Protein AF-A0A0A1VPE4-F1 (afdb_monomer)

Organism: NCBI:txid449439

Radius of gyration: 28.85 Å; Cα contacts (8 Å, |Δi|>4): 678; chains: 1; bounding box: 71×48×83 Å

Structure (mmCIF, N/CA/C/O backbone):
data_AF-A0A0A1VPE4-F1
#
_entry.id   AF-A0A0A1VPE4-F1
#
loop_
_atom_site.group_PDB
_atom_site.id
_atom_site.type_symbol
_atom_site.label_atom_id
_atom_site.label_alt_id
_atom_site.label_comp_id
_atom_site.label_asym_id
_atom_site.label_entity_id
_atom_site.label_seq_id
_atom_site.pdbx_PDB_ins_code
_atom_site.Cartn_x
_atom_site.Cartn_y
_atom_site.Cartn_z
_atom_site.occupancy
_atom_site.B_iso_or_equiv
_atom_site.auth_seq_id
_atom_site.auth_comp_id
_atom_site.auth_asym_id
_atom_site.auth_atom_id
_atom_site.pdbx_PDB_model_num
ATOM 1 N N . MET A 1 1 ? 25.469 -6.579 -27.764 1.00 61.56 1 MET A N 1
ATOM 2 C CA . MET A 1 1 ? 25.618 -5.342 -28.560 1.00 61.56 1 MET A CA 1
ATOM 3 C C . MET A 1 1 ? 26.540 -4.360 -27.842 1.00 61.56 1 MET A C 1
ATOM 5 O O . MET A 1 1 ? 27.060 -4.727 -26.788 1.00 61.56 1 MET A O 1
ATOM 9 N N . GLU A 1 2 ? 26.851 -3.247 -28.510 1.00 70.50 2 GLU A N 1
ATOM 10 C CA . GLU A 1 2 ? 27.886 -2.202 -28.335 1.00 70.50 2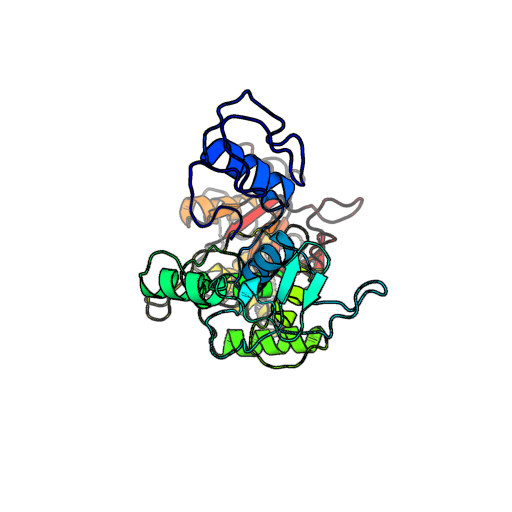 GLU A CA 1
ATOM 11 C C . GLU A 1 2 ? 29.329 -2.635 -28.192 1.00 70.50 2 GLU A C 1
ATOM 13 O O . GLU A 1 2 ? 30.181 -2.260 -28.992 1.00 70.50 2 GLU A O 1
ATOM 18 N N . SER A 1 3 ? 29.629 -3.527 -27.265 1.00 76.38 3 SER A N 1
ATOM 19 C CA . SER A 1 3 ? 31.001 -4.003 -27.077 1.00 76.38 3 SER A CA 1
ATOM 20 C C . SER A 1 3 ? 31.196 -5.457 -27.499 1.00 76.38 3 SER A C 1
ATOM 22 O O . SER A 1 3 ? 32.308 -5.967 -27.421 1.00 76.38 3 SER A O 1
ATOM 24 N N . SER A 1 4 ? 30.153 -6.151 -27.975 1.00 78.69 4 SER A N 1
ATOM 25 C CA . SER A 1 4 ? 30.208 -7.594 -28.295 1.00 78.69 4 SER A CA 1
ATOM 26 C C . SER A 1 4 ? 30.796 -8.429 -27.143 1.00 78.69 4 SER A C 1
ATOM 28 O O . SER A 1 4 ? 31.657 -9.276 -27.364 1.00 78.69 4 SER A O 1
ATOM 30 N N . PHE A 1 5 ? 30.370 -8.136 -25.906 1.00 79.69 5 PHE A N 1
ATOM 31 C CA . PHE A 1 5 ? 30.891 -8.729 -24.663 1.00 79.69 5 PHE A CA 1
ATOM 32 C C . PHE A 1 5 ? 32.383 -8.464 -24.389 1.00 79.69 5 PHE A C 1
ATOM 34 O O . PHE A 1 5 ? 33.008 -9.155 -23.584 1.00 79.69 5 PHE A O 1
ATOM 41 N N . LYS A 1 6 ? 32.982 -7.451 -25.026 1.00 87.94 6 LYS A N 1
ATOM 42 C CA . LYS A 1 6 ? 34.358 -7.034 -24.742 1.00 87.94 6 LYS A CA 1
ATOM 43 C C . LYS A 1 6 ? 34.374 -6.084 -23.551 1.00 87.94 6 LYS A C 1
ATOM 45 O O . LYS A 1 6 ? 34.148 -4.887 -23.694 1.00 87.94 6 LYS A O 1
ATOM 50 N N . PHE A 1 7 ? 34.767 -6.609 -22.396 1.00 92.38 7 PHE A N 1
ATOM 51 C CA . PHE A 1 7 ? 34.964 -5.839 -21.161 1.00 92.38 7 PHE A CA 1
ATOM 52 C C . PHE A 1 7 ? 36.178 -4.888 -21.202 1.00 92.38 7 PHE A C 1
ATOM 54 O O . PHE A 1 7 ? 36.524 -4.268 -20.208 1.00 92.38 7 PHE A O 1
ATOM 61 N N . THR A 1 8 ? 36.835 -4.751 -22.354 1.00 94.56 8 THR A N 1
ATOM 62 C CA . THR A 1 8 ? 37.915 -3.784 -22.606 1.00 94.56 8 THR A CA 1
ATOM 63 C C . THR A 1 8 ? 37.438 -2.543 -23.368 1.00 94.56 8 THR A C 1
ATOM 65 O O . THR A 1 8 ? 38.254 -1.727 -23.804 1.00 94.56 8 THR A O 1
ATOM 68 N N . ARG A 1 9 ? 36.120 -2.404 -23.565 1.00 95.62 9 ARG A N 1
ATOM 69 C CA . ARG A 1 9 ? 35.482 -1.333 -24.340 1.00 95.62 9 ARG A CA 1
ATOM 70 C C . ARG A 1 9 ? 34.344 -0.676 -23.562 1.00 95.62 9 ARG A C 1
ATOM 72 O O . ARG A 1 9 ? 33.727 -1.316 -22.711 1.00 95.62 9 ARG A O 1
ATOM 79 N N . HIS A 1 10 ? 34.076 0.588 -23.871 1.00 94.88 10 HIS A N 1
ATOM 80 C CA . HIS A 1 10 ? 32.972 1.362 -23.323 1.00 94.88 10 HIS A CA 1
ATOM 81 C C . HIS A 1 10 ? 31.632 0.711 -23.664 1.00 94.88 10 HIS A C 1
ATOM 83 O O . HIS A 1 10 ? 31.399 0.317 -24.808 1.00 94.88 10 HIS A O 1
ATOM 89 N N . LEU A 1 11 ? 30.743 0.622 -22.670 1.00 93.19 11 LEU A N 1
ATOM 90 C CA . LEU A 1 11 ? 29.383 0.117 -22.873 1.00 93.19 11 LEU A CA 1
ATOM 91 C C . LEU A 1 11 ? 28.562 1.031 -23.795 1.00 93.19 11 LEU A C 1
ATOM 93 O O . LEU A 1 11 ? 27.758 0.517 -24.558 1.00 93.19 11 LEU A O 1
ATOM 97 N N . HIS A 1 12 ? 28.844 2.339 -23.762 1.00 90.94 12 HIS A N 1
ATOM 98 C CA . HIS A 1 12 ? 28.228 3.373 -24.599 1.00 90.94 12 HIS A CA 1
ATOM 99 C C . HIS A 1 12 ? 28.159 3.006 -26.083 1.00 90.94 12 HIS A C 1
ATOM 101 O O . HIS A 1 12 ? 27.095 3.068 -26.675 1.00 90.94 12 HIS A O 1
ATOM 107 N N . ASN A 1 13 ? 29.308 2.684 -26.684 1.00 89.69 13 ASN A N 1
ATOM 108 C CA . ASN A 1 13 ? 29.451 2.610 -28.144 1.00 89.69 13 ASN A CA 1
ATOM 109 C C . ASN A 1 13 ? 30.618 1.723 -28.613 1.00 89.69 13 ASN A C 1
ATOM 111 O O . ASN A 1 13 ? 30.996 1.729 -29.784 1.00 89.69 13 ASN A O 1
ATOM 115 N N . GLY A 1 14 ? 31.254 0.988 -27.694 1.00 92.25 14 GLY A N 1
ATOM 116 C CA . GLY A 1 14 ? 32.338 0.068 -28.028 1.00 92.25 14 GLY A CA 1
ATOM 117 C C . GLY A 1 14 ? 33.729 0.691 -28.213 1.00 92.25 14 GLY A C 1
ATOM 118 O O . GLY A 1 14 ? 34.665 -0.045 -28.560 1.00 92.25 14 GLY A O 1
ATOM 119 N N . ASP A 1 15 ? 33.926 1.987 -27.952 1.00 95.31 15 ASP A N 1
ATOM 120 C CA . ASP A 1 15 ? 35.262 2.601 -27.966 1.00 95.31 15 ASP A CA 1
ATOM 121 C C . ASP A 1 15 ? 36.201 1.970 -26.912 1.00 95.31 15 ASP A C 1
ATOM 123 O O . ASP A 1 15 ? 35.732 1.442 -25.903 1.00 95.31 15 ASP A O 1
ATOM 127 N N . PRO A 1 16 ? 37.535 1.960 -27.103 1.00 96.62 16 PRO A N 1
ATOM 128 C CA . PRO A 1 16 ? 38.468 1.407 -26.117 1.00 96.62 16 PRO A CA 1
ATOM 129 C C . PRO A 1 16 ? 38.457 2.176 -24.788 1.00 96.62 16 PRO A C 1
ATOM 131 O O . PRO A 1 16 ? 38.516 3.399 -24.795 1.00 96.62 16 PRO A O 1
ATOM 134 N N . LEU A 1 17 ? 38.528 1.465 -23.654 1.00 97.12 17 LEU A N 1
ATOM 135 C CA . LEU A 1 17 ? 38.568 2.080 -22.311 1.00 97.12 17 LEU A CA 1
ATOM 136 C C . LEU A 1 17 ? 39.839 2.914 -22.024 1.00 97.12 17 LEU A C 1
ATOM 138 O O . LEU A 1 17 ? 39.961 3.525 -20.965 1.00 97.12 17 LEU A O 1
ATOM 142 N N . THR A 1 18 ? 40.816 2.919 -22.935 1.00 97.12 18 THR A N 1
ATOM 143 C CA . THR A 1 18 ? 42.096 3.639 -22.807 1.00 97.12 18 THR A CA 1
ATOM 144 C C . THR A 1 18 ? 41.983 5.146 -23.029 1.00 97.12 18 THR A C 1
ATOM 146 O O . THR A 1 18 ? 42.951 5.868 -22.810 1.00 97.12 18 THR A O 1
ATOM 149 N N . SER A 1 19 ? 40.832 5.628 -23.486 1.00 96.81 19 SER A N 1
ATOM 150 C CA . SER A 1 19 ? 40.536 7.043 -23.713 1.00 96.81 19 SER A CA 1
ATOM 151 C C . SER A 1 19 ? 39.065 7.306 -23.406 1.00 96.81 19 SER A C 1
ATOM 153 O O . SER A 1 19 ? 38.351 6.393 -23.023 1.00 96.81 19 SER A O 1
ATOM 155 N N . ARG A 1 20 ? 38.596 8.548 -23.544 1.00 97.56 20 ARG A N 1
ATOM 156 C CA . ARG A 1 20 ? 37.149 8.813 -23.577 1.00 97.56 20 ARG A CA 1
ATOM 157 C C . ARG A 1 20 ? 36.574 8.392 -24.929 1.00 97.56 20 ARG A C 1
ATOM 159 O O . ARG A 1 20 ? 37.326 8.268 -25.900 1.00 97.56 20 ARG A O 1
ATOM 166 N N . THR A 1 21 ? 35.260 8.215 -24.986 1.00 96.38 21 THR A N 1
ATOM 167 C CA . THR A 1 21 ? 34.544 7.955 -26.236 1.00 96.38 21 THR A CA 1
ATOM 168 C C . THR A 1 21 ? 34.766 9.091 -27.237 1.00 96.38 21 THR A C 1
ATOM 170 O O . THR A 1 21 ? 34.750 10.275 -26.888 1.00 96.38 21 THR A O 1
ATOM 173 N N . VAL A 1 22 ? 34.988 8.728 -28.494 1.00 95.44 22 VAL A N 1
ATOM 174 C CA . VAL A 1 22 ? 35.054 9.639 -29.645 1.00 95.44 22 VAL A CA 1
ATOM 175 C C . VAL A 1 22 ? 33.781 9.504 -30.472 1.00 95.44 22 VAL A C 1
ATOM 177 O O . VAL A 1 22 ? 33.261 10.505 -30.964 1.00 95.44 22 VAL A O 1
ATOM 180 N N . ASN A 1 23 ? 33.257 8.282 -30.582 1.00 89.62 23 ASN A N 1
ATOM 181 C CA . ASN A 1 23 ? 31.957 8.024 -31.186 1.00 89.62 23 ASN A CA 1
ATOM 182 C C . ASN A 1 23 ? 30.827 8.519 -30.275 1.00 89.62 23 ASN A C 1
ATOM 184 O O . ASN A 1 23 ? 31.032 8.776 -29.087 1.00 89.62 23 ASN A O 1
ATOM 188 N N . ALA A 1 24 ? 29.623 8.671 -30.827 1.00 85.25 24 ALA A N 1
ATOM 189 C CA . ALA A 1 24 ? 28.472 9.116 -30.052 1.00 85.25 24 ALA A CA 1
ATOM 190 C C . ALA A 1 24 ? 28.096 8.086 -28.966 1.00 85.25 24 ALA A C 1
ATOM 192 O O . ALA A 1 24 ? 28.123 6.895 -29.261 1.00 85.25 24 ALA A O 1
ATOM 193 N N . PRO A 1 25 ? 27.772 8.508 -27.728 1.00 90.69 25 PRO A N 1
ATOM 194 C CA . PRO A 1 25 ? 27.949 9.857 -27.177 1.00 90.69 25 PRO A CA 1
ATOM 195 C C . PRO A 1 25 ? 29.439 10.182 -26.925 1.00 90.69 25 PRO A C 1
ATOM 197 O O . PRO A 1 25 ? 30.105 9.418 -26.223 1.00 90.69 25 PRO A O 1
ATOM 200 N N . PRO A 1 26 ? 29.984 11.308 -27.438 1.00 93.75 26 PRO A N 1
ATOM 201 C CA . PRO A 1 26 ? 31.408 11.613 -27.308 1.00 93.75 26 PRO A CA 1
ATOM 202 C C . PRO A 1 26 ? 31.760 12.155 -25.914 1.00 93.75 26 PRO A C 1
ATOM 204 O O . PRO A 1 26 ? 30.936 12.768 -25.232 1.00 93.75 26 PRO A O 1
ATOM 207 N N . GLY A 1 27 ? 33.018 11.990 -25.508 1.00 95.81 27 GLY A N 1
ATOM 208 C CA . GLY A 1 27 ? 33.570 12.558 -24.276 1.00 95.81 27 GLY A CA 1
ATOM 209 C C . GLY A 1 27 ? 33.159 11.835 -22.990 1.00 95.81 27 GLY A C 1
ATOM 210 O O . GLY A 1 27 ? 33.262 12.425 -21.914 1.00 95.81 27 GLY A O 1
ATOM 211 N N . ARG A 1 28 ? 32.701 10.583 -23.078 1.00 95.56 28 ARG A N 1
ATOM 212 C CA . ARG A 1 28 ? 32.285 9.751 -21.941 1.00 95.56 28 ARG A CA 1
ATOM 213 C C . ARG A 1 28 ? 33.382 8.769 -21.502 1.00 95.56 28 ARG A C 1
ATOM 215 O O . ARG A 1 28 ? 34.181 8.355 -22.342 1.00 95.56 28 ARG A O 1
ATOM 222 N N . PRO A 1 29 ? 33.429 8.355 -20.220 1.00 96.44 29 PRO A N 1
ATOM 223 C CA . PRO A 1 29 ? 32.699 8.894 -19.065 1.00 96.44 29 PRO A CA 1
ATOM 224 C C . PRO A 1 29 ? 32.988 10.371 -18.811 1.00 96.44 29 PRO A C 1
ATOM 226 O O . PRO A 1 29 ? 34.006 10.853 -19.293 1.00 96.44 29 PRO A O 1
ATOM 229 N N . GLN A 1 30 ? 32.127 11.108 -18.099 1.00 89.62 30 GLN A N 1
ATOM 230 C CA . GLN A 1 30 ? 32.401 12.522 -17.761 1.00 89.62 30 GLN A CA 1
ATOM 231 C C . GLN A 1 30 ? 33.371 12.661 -16.577 1.00 89.62 30 GLN A C 1
ATOM 233 O O . GLN A 1 30 ? 34.299 13.472 -16.626 1.00 89.62 30 GLN A O 1
ATOM 238 N N . GLY A 1 31 ? 33.204 11.839 -15.540 1.00 85.88 31 GLY A N 1
ATOM 239 C CA . GLY A 1 31 ? 34.095 11.790 -14.376 1.00 85.88 31 GLY A CA 1
ATOM 240 C C . GLY A 1 31 ? 35.337 10.915 -14.586 1.00 85.88 31 GLY A C 1
ATOM 241 O O . GLY A 1 31 ? 35.357 10.048 -15.456 1.00 85.88 31 GLY A O 1
ATOM 242 N N . GLY A 1 32 ? 36.375 11.126 -13.769 1.00 90.25 32 GLY A N 1
ATOM 243 C CA . GLY A 1 32 ? 37.597 10.304 -13.763 1.00 90.25 32 GLY A CA 1
ATOM 244 C C . GLY A 1 32 ? 38.606 10.630 -14.874 1.00 90.25 32 GLY A C 1
ATOM 245 O O . GLY A 1 32 ? 38.448 11.613 -15.603 1.00 90.25 32 GLY A O 1
ATOM 246 N N . GLN A 1 33 ? 39.664 9.818 -14.982 1.00 92.94 33 GLN A N 1
ATOM 247 C CA . GLN A 1 33 ? 40.693 9.891 -16.031 1.00 92.94 33 GLN A CA 1
ATOM 248 C C . GLN A 1 33 ? 40.966 8.492 -16.608 1.00 92.94 33 GLN A C 1
ATOM 250 O O . GLN A 1 33 ? 40.947 7.529 -15.843 1.00 92.94 33 GLN A O 1
ATOM 255 N N . PRO A 1 34 ? 41.229 8.366 -17.922 1.00 92.81 34 PRO A N 1
ATOM 256 C CA . PRO A 1 34 ? 41.557 7.082 -18.529 1.00 92.81 34 PRO A CA 1
ATOM 257 C C . PRO A 1 34 ? 42.938 6.557 -18.074 1.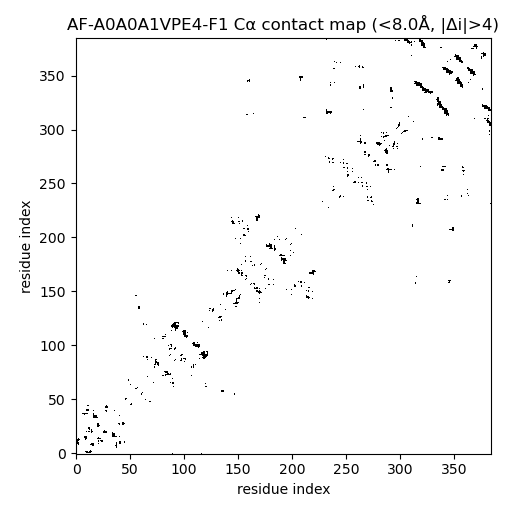00 92.81 34 PRO A C 1
ATOM 259 O O . PRO A 1 34 ? 43.804 7.355 -17.705 1.00 92.81 34 PRO A O 1
ATOM 262 N N . PRO A 1 35 ? 43.193 5.237 -18.172 1.00 96.31 35 PRO A N 1
ATOM 263 C CA . PRO A 1 35 ? 42.263 4.212 -18.639 1.00 96.31 35 PRO A CA 1
ATOM 264 C C . PRO A 1 35 ? 41.146 3.946 -17.622 1.00 96.31 35 PRO A C 1
ATOM 266 O O . PRO A 1 35 ? 41.391 3.884 -16.421 1.00 96.31 35 PRO A O 1
ATOM 269 N N . PHE A 1 36 ? 39.924 3.771 -18.116 1.00 96.94 36 PHE A N 1
ATOM 270 C CA . PHE A 1 36 ? 38.759 3.474 -17.289 1.00 96.94 36 PHE A CA 1
ATOM 271 C C . PHE A 1 36 ? 38.626 1.970 -17.051 1.00 96.94 36 PHE A C 1
ATOM 273 O O . PHE A 1 36 ? 38.973 1.147 -17.902 1.00 96.94 36 PHE A O 1
ATOM 280 N N . THR A 1 37 ? 38.048 1.587 -15.919 1.00 96.31 37 THR A N 1
ATOM 281 C CA . THR A 1 37 ? 37.520 0.232 -15.760 1.00 96.31 37 THR A CA 1
ATOM 282 C C . THR A 1 37 ? 36.210 0.085 -16.531 1.00 96.31 37 THR A C 1
ATOM 284 O O . THR A 1 37 ? 35.465 1.046 -16.749 1.00 96.31 37 THR A O 1
ATOM 287 N N . TRP A 1 38 ? 35.875 -1.152 -16.904 1.00 94.56 38 TRP A N 1
ATOM 288 C CA . TRP A 1 38 ? 34.584 -1.428 -17.533 1.00 94.56 38 TRP A CA 1
ATOM 289 C C . TRP A 1 38 ? 33.414 -0.993 -16.648 1.00 94.56 38 TRP A C 1
ATOM 291 O O . TRP A 1 38 ? 32.448 -0.427 -17.144 1.00 94.56 38 TRP A O 1
ATOM 301 N N . LYS A 1 39 ? 33.524 -1.214 -15.331 1.00 94.88 39 LYS A N 1
ATOM 302 C CA . LYS A 1 39 ? 32.479 -0.874 -14.361 1.00 94.88 39 LYS A CA 1
ATOM 303 C C . LYS A 1 39 ? 32.216 0.632 -14.311 1.00 94.88 39 LYS A C 1
ATOM 305 O O . LYS A 1 39 ? 31.058 1.027 -14.355 1.00 94.88 39 LYS A O 1
ATOM 310 N N . GLU A 1 40 ? 33.261 1.459 -14.252 1.00 94.56 40 GLU A N 1
ATOM 311 C CA . GLU A 1 40 ? 33.119 2.925 -14.271 1.00 94.56 40 GLU A CA 1
ATOM 312 C C . GLU A 1 40 ? 32.436 3.396 -15.554 1.00 94.56 40 GLU A C 1
ATOM 314 O O . GLU A 1 40 ? 31.497 4.188 -15.504 1.00 94.56 40 GLU A O 1
ATOM 319 N N . SER A 1 41 ? 32.850 2.852 -16.703 1.00 95.25 41 SER A N 1
ATOM 320 C CA . SER A 1 41 ? 32.201 3.182 -17.968 1.00 95.25 41 SER A CA 1
ATOM 321 C C . SER A 1 41 ? 30.762 2.686 -18.060 1.00 95.25 41 SER A C 1
ATOM 323 O O . SER A 1 41 ? 29.956 3.352 -18.700 1.00 95.25 41 SER A O 1
ATOM 325 N N . ALA A 1 42 ? 30.451 1.512 -17.512 1.00 93.06 42 ALA A N 1
ATOM 326 C CA . ALA A 1 42 ? 29.111 0.943 -17.567 1.00 93.06 42 ALA A CA 1
ATOM 327 C C . ALA A 1 42 ? 28.131 1.744 -16.702 1.00 93.06 42 ALA A C 1
ATOM 329 O O . ALA A 1 42 ? 27.002 1.959 -17.126 1.00 93.06 42 ALA A O 1
ATOM 330 N N . ILE A 1 43 ? 28.567 2.223 -15.531 1.00 91.94 43 ILE A N 1
ATOM 331 C CA . ILE A 1 43 ? 27.754 3.093 -14.668 1.00 91.94 43 ILE A CA 1
ATOM 332 C C . ILE A 1 43 ? 27.417 4.396 -15.397 1.00 91.94 43 ILE A C 1
ATOM 334 O O . ILE A 1 43 ? 26.238 4.701 -15.544 1.00 91.94 43 ILE A O 1
ATOM 338 N N . ASP A 1 44 ? 28.420 5.108 -15.927 1.00 93.94 44 ASP A N 1
ATOM 339 C CA . ASP A 1 44 ? 28.190 6.365 -16.659 1.00 93.94 44 ASP A CA 1
ATOM 340 C C . ASP A 1 44 ? 27.280 6.157 -17.888 1.00 93.94 44 ASP A C 1
ATOM 342 O O . ASP A 1 44 ? 26.436 7.004 -18.170 1.00 93.94 44 ASP A O 1
ATOM 346 N N . ALA A 1 45 ? 27.382 5.011 -18.573 1.00 91.38 45 ALA A N 1
ATOM 347 C CA . ALA A 1 45 ? 26.508 4.671 -19.698 1.00 91.38 45 ALA A CA 1
ATOM 348 C C . ALA A 1 45 ? 25.057 4.417 -19.286 1.00 91.38 45 ALA A C 1
ATOM 350 O O . ALA A 1 45 ? 24.134 4.981 -19.864 1.00 91.38 45 ALA A O 1
ATOM 351 N N . LEU A 1 46 ? 24.840 3.611 -18.249 1.00 88.38 46 LEU A N 1
ATOM 352 C CA . LEU A 1 46 ? 23.494 3.332 -17.753 1.00 88.38 46 LEU A CA 1
ATOM 353 C C . LEU A 1 46 ? 22.836 4.583 -17.149 1.00 88.38 46 LEU A C 1
ATOM 355 O O . LEU A 1 46 ? 21.630 4.772 -17.299 1.00 88.38 46 LEU A O 1
ATOM 359 N N . GLU A 1 47 ? 23.606 5.453 -16.496 1.00 85.44 47 GLU A N 1
ATOM 360 C CA . GLU A 1 47 ? 23.125 6.753 -16.017 1.00 85.44 47 GLU A CA 1
ATOM 361 C C . GLU A 1 47 ? 22.751 7.686 -17.171 1.00 85.44 47 GLU A C 1
ATOM 363 O O . GLU A 1 47 ? 21.686 8.306 -17.129 1.00 85.44 47 GLU A O 1
ATOM 368 N N . TYR A 1 48 ? 23.592 7.759 -18.208 1.00 85.75 48 TYR A N 1
ATOM 369 C CA . TYR A 1 48 ? 23.342 8.567 -19.400 1.00 85.75 48 TYR A CA 1
ATOM 370 C C . TYR A 1 48 ? 22.042 8.168 -20.111 1.00 85.75 48 TYR A C 1
ATOM 372 O O . TYR A 1 48 ? 21.242 9.042 -20.447 1.00 85.75 48 TYR A O 1
ATOM 380 N N . ASP A 1 49 ? 21.792 6.865 -20.257 1.00 81.19 49 ASP A N 1
ATOM 381 C CA . ASP A 1 49 ? 20.581 6.318 -20.885 1.00 81.19 49 ASP A CA 1
ATOM 382 C C . ASP A 1 49 ? 19.365 6.249 -19.938 1.00 81.19 49 ASP A C 1
ATOM 384 O O . ASP A 1 49 ? 18.316 5.698 -20.280 1.00 81.19 49 ASP A O 1
ATOM 388 N N . GLY A 1 50 ? 19.469 6.831 -18.738 1.00 77.38 50 GLY A N 1
ATOM 389 C CA . GLY A 1 50 ? 18.340 7.002 -17.823 1.00 77.38 50 GLY A CA 1
ATOM 390 C C . GLY A 1 50 ? 17.922 5.737 -17.071 1.00 77.38 50 GLY A C 1
ATOM 391 O O . GLY A 1 50 ? 16.824 5.697 -16.511 1.00 77.38 50 GLY A O 1
ATOM 392 N N . ALA A 1 51 ? 18.782 4.716 -16.994 1.00 73.50 51 ALA A N 1
ATOM 393 C CA . ALA A 1 51 ? 18.490 3.473 -16.277 1.00 73.50 51 ALA A CA 1
ATOM 394 C C . ALA A 1 51 ? 18.194 3.707 -14.784 1.00 73.50 51 ALA A C 1
ATOM 396 O O . ALA A 1 51 ? 17.399 2.986 -14.187 1.00 73.50 51 ALA A O 1
ATOM 397 N N . THR A 1 52 ? 18.785 4.739 -14.173 1.00 70.94 52 THR A N 1
ATOM 398 C CA . THR A 1 52 ? 18.575 5.095 -12.756 1.00 70.94 52 THR A CA 1
ATOM 399 C C . THR A 1 52 ? 17.189 5.673 -12.461 1.00 70.94 52 THR A C 1
ATOM 401 O O . THR A 1 52 ? 16.748 5.662 -11.309 1.00 70.94 52 THR A O 1
ATOM 404 N N . ALA A 1 53 ? 16.476 6.156 -13.483 1.00 62.28 53 ALA A N 1
ATOM 405 C CA . ALA A 1 53 ? 15.101 6.632 -13.353 1.00 62.28 53 ALA A CA 1
ATOM 406 C C . ALA A 1 53 ? 14.069 5.490 -13.416 1.00 62.28 53 ALA A C 1
ATOM 408 O O . ALA A 1 53 ? 12.907 5.691 -13.052 1.00 62.28 53 ALA A O 1
ATOM 409 N N . ILE A 1 54 ? 14.476 4.292 -13.852 1.00 60.59 54 ILE A N 1
ATOM 410 C CA . ILE A 1 54 ? 13.597 3.130 -13.987 1.00 60.59 54 ILE A CA 1
ATOM 411 C C . ILE A 1 54 ? 13.304 2.546 -12.604 1.00 60.59 54 ILE A C 1
ATOM 413 O O . ILE A 1 54 ? 14.203 2.191 -11.845 1.00 60.59 54 ILE A O 1
ATOM 417 N N . ARG A 1 55 ? 12.013 2.466 -12.266 1.00 51.03 55 ARG A N 1
ATOM 418 C CA . ARG A 1 55 ? 11.533 1.994 -10.955 1.00 51.03 55 ARG A CA 1
ATOM 419 C C . ARG A 1 55 ? 11.166 0.511 -10.929 1.00 51.03 55 ARG A C 1
ATOM 421 O O . ARG A 1 55 ? 11.108 -0.061 -9.849 1.00 51.03 55 ARG A O 1
ATOM 428 N N . SER A 1 56 ? 10.926 -0.092 -12.091 1.00 62.84 56 SER A N 1
ATOM 429 C CA . SER A 1 56 ? 10.614 -1.514 -12.245 1.00 62.84 56 SER A CA 1
ATOM 430 C C . SER A 1 56 ? 11.253 -2.045 -13.523 1.00 62.84 56 SER A C 1
ATOM 432 O O . SER A 1 56 ? 11.219 -1.373 -14.550 1.00 62.84 56 SER A O 1
ATOM 434 N N . TRP A 1 57 ? 11.826 -3.244 -13.455 1.00 70.25 57 TRP A N 1
ATOM 435 C CA . TRP A 1 57 ? 12.460 -3.936 -14.579 1.00 70.25 57 TRP A CA 1
ATOM 436 C C . TRP A 1 57 ? 11.616 -5.130 -15.032 1.00 70.25 57 TRP A C 1
ATOM 438 O O . TRP A 1 57 ? 12.120 -6.238 -15.201 1.00 70.25 57 TRP A O 1
ATOM 448 N N . ASP A 1 58 ? 10.315 -4.906 -15.220 1.00 64.81 58 ASP A N 1
ATOM 449 C CA . ASP A 1 58 ? 9.454 -5.897 -15.858 1.00 64.81 58 ASP A CA 1
ATOM 450 C C . ASP A 1 58 ? 9.863 -6.138 -17.324 1.00 64.81 58 ASP A C 1
ATOM 452 O O . ASP A 1 58 ? 10.571 -5.342 -17.947 1.00 64.81 58 ASP A O 1
ATOM 456 N N . LEU A 1 59 ? 9.436 -7.270 -17.888 1.00 69.94 59 LEU A N 1
ATOM 457 C CA . LEU A 1 59 ? 9.842 -7.677 -19.235 1.00 69.94 59 LEU A CA 1
ATOM 458 C C . LEU A 1 59 ? 9.538 -6.614 -20.317 1.00 69.94 59 LEU A C 1
ATOM 460 O O . LEU A 1 59 ? 10.418 -6.354 -21.146 1.00 69.94 59 LEU A O 1
ATOM 464 N N . PRO A 1 60 ? 8.358 -5.951 -20.324 1.00 71.19 60 PRO A N 1
ATOM 465 C CA . PRO A 1 60 ? 8.110 -4.819 -21.216 1.00 71.19 60 PRO A CA 1
ATOM 466 C C . PRO A 1 60 ? 9.108 -3.670 -21.039 1.00 71.19 60 PRO A C 1
ATOM 468 O O . PRO A 1 60 ? 9.592 -3.141 -22.041 1.00 71.19 60 PRO A O 1
ATOM 471 N N . THR A 1 61 ? 9.443 -3.301 -19.801 1.00 72.06 61 THR A N 1
ATOM 472 C CA . THR A 1 61 ? 10.378 -2.210 -19.495 1.00 72.06 61 THR A CA 1
ATOM 473 C C . THR A 1 61 ? 11.806 -2.564 -19.887 1.00 72.06 61 THR A C 1
ATOM 475 O O . THR A 1 61 ? 12.490 -1.738 -20.486 1.00 72.06 61 THR A O 1
ATOM 478 N N . VAL A 1 62 ? 12.242 -3.804 -19.646 1.00 81.19 62 VAL A N 1
ATOM 479 C CA . VAL A 1 62 ? 13.546 -4.312 -20.096 1.00 81.19 62 VAL A CA 1
ATOM 480 C C . VAL A 1 62 ? 13.656 -4.214 -21.616 1.00 81.19 62 VAL A C 1
ATOM 482 O O . VAL A 1 62 ? 14.627 -3.661 -22.126 1.00 81.19 62 VAL A O 1
ATOM 485 N N . PHE A 1 63 ? 12.663 -4.702 -22.365 1.00 81.88 63 PHE A N 1
ATOM 486 C CA . PHE A 1 63 ? 12.702 -4.627 -23.829 1.00 81.88 63 PHE A CA 1
ATOM 487 C C . PHE A 1 63 ? 12.587 -3.201 -24.358 1.00 81.88 63 PHE A C 1
ATOM 489 O O . PHE A 1 63 ? 13.236 -2.881 -25.351 1.00 81.88 63 PHE A O 1
ATOM 496 N N . TRP A 1 64 ? 11.802 -2.346 -23.701 1.00 76.94 64 TRP A N 1
ATOM 497 C CA . TRP A 1 64 ? 11.753 -0.923 -24.012 1.00 76.94 64 TRP A CA 1
ATOM 498 C C . TRP A 1 64 ? 13.142 -0.297 -23.839 1.00 76.94 64 TRP A C 1
ATOM 500 O O . TRP A 1 64 ? 13.699 0.236 -24.792 1.00 76.94 64 TRP A O 1
ATOM 510 N N . PHE A 1 65 ? 13.750 -0.434 -22.663 1.00 82.19 65 PHE A N 1
ATOM 511 C CA . PHE A 1 65 ? 15.070 0.122 -22.389 1.00 82.19 65 PHE A CA 1
ATOM 512 C C . PHE A 1 65 ? 16.132 -0.389 -23.370 1.00 82.19 65 PHE A C 1
ATOM 514 O O . PHE A 1 65 ? 16.831 0.414 -23.975 1.00 82.19 65 PHE A O 1
ATOM 521 N N . LEU A 1 66 ? 16.218 -1.705 -23.592 1.00 86.19 66 LEU A N 1
ATOM 522 C CA . LEU A 1 66 ? 17.235 -2.304 -24.467 1.00 86.19 66 LEU A CA 1
ATOM 523 C C . LEU A 1 66 ? 17.083 -1.906 -25.940 1.00 86.19 66 LEU A C 1
ATOM 525 O O . LEU A 1 66 ? 18.082 -1.786 -26.653 1.00 86.19 66 LEU A O 1
ATOM 529 N N . GLU A 1 67 ? 15.851 -1.706 -26.409 1.00 82.94 67 GLU A N 1
ATOM 530 C CA . GLU A 1 67 ? 15.610 -1.193 -27.755 1.00 82.94 67 GLU A CA 1
ATOM 531 C C . GLU A 1 67 ? 15.987 0.287 -27.845 1.00 82.94 67 GLU A C 1
ATOM 533 O O . GLU A 1 67 ? 16.729 0.667 -28.747 1.00 82.94 67 GLU A O 1
ATOM 538 N N . GLY A 1 68 ? 15.557 1.095 -26.872 1.00 79.94 68 GLY A N 1
ATOM 539 C CA . GLY A 1 68 ? 15.893 2.515 -26.783 1.00 79.94 68 GLY A CA 1
ATOM 540 C C . GLY A 1 68 ? 17.390 2.785 -26.685 1.00 79.94 68 GLY A C 1
ATOM 541 O O . GLY A 1 68 ? 17.858 3.730 -27.312 1.00 79.94 68 GLY A O 1
ATOM 542 N N . TYR A 1 69 ? 18.133 1.908 -26.005 1.00 82.38 69 TYR A N 1
ATOM 543 C CA . TYR A 1 69 ? 19.592 1.968 -25.862 1.00 82.38 69 TYR A CA 1
ATOM 544 C C . TYR A 1 69 ? 20.323 2.004 -27.213 1.00 82.38 69 TYR A C 1
ATOM 546 O O . TYR A 1 69 ? 21.371 2.620 -27.344 1.00 82.38 69 TYR A O 1
ATOM 554 N N . ASN A 1 70 ? 19.759 1.356 -28.238 1.00 78.00 70 ASN A N 1
ATOM 555 C CA . ASN A 1 70 ? 20.311 1.329 -29.598 1.00 78.00 70 ASN A CA 1
ATOM 556 C C . ASN A 1 70 ? 19.504 2.211 -30.576 1.00 78.00 70 ASN A C 1
ATOM 558 O O . ASN A 1 70 ? 19.826 2.291 -31.763 1.00 78.00 70 ASN A O 1
ATOM 562 N N . GLY A 1 71 ? 18.428 2.844 -30.101 1.00 79.69 71 GLY A N 1
ATOM 563 C CA . GLY A 1 71 ? 17.566 3.737 -30.869 1.00 79.69 71 GLY A CA 1
ATOM 564 C C . GLY A 1 71 ? 16.210 3.156 -31.292 1.00 79.69 71 GLY A C 1
ATOM 565 O O . GLY A 1 71 ? 16.026 1.969 -31.558 1.00 79.69 71 GLY A O 1
ATOM 566 N N . TRP A 1 72 ? 15.235 4.058 -31.425 1.00 78.31 72 TRP A N 1
ATOM 567 C CA . TRP A 1 72 ? 13.813 3.750 -31.631 1.00 78.31 72 TRP A CA 1
ATOM 568 C C . TRP A 1 72 ? 13.367 3.562 -33.088 1.00 78.31 72 TRP A C 1
ATOM 570 O O . TRP A 1 72 ? 12.166 3.480 -33.351 1.00 78.31 72 TRP A O 1
ATOM 580 N N . GLY A 1 73 ? 14.299 3.479 -34.041 1.00 74.44 73 GLY A N 1
ATOM 581 C CA . GLY A 1 73 ? 14.000 3.518 -35.482 1.00 74.44 73 GLY A CA 1
ATOM 582 C C . GLY A 1 73 ? 13.028 2.439 -35.988 1.00 74.44 73 GLY A C 1
ATOM 583 O O . GLY A 1 73 ? 12.328 2.643 -36.972 1.00 74.44 73 GLY A O 1
ATOM 584 N N . TYR A 1 74 ? 12.906 1.309 -35.285 1.00 76.62 74 TYR A N 1
ATOM 585 C CA . TYR A 1 74 ? 11.981 0.226 -35.646 1.00 76.62 74 TYR A CA 1
ATOM 586 C C . TYR A 1 74 ? 10.515 0.481 -35.245 1.00 76.62 74 TYR A C 1
ATOM 588 O O . TYR A 1 74 ? 9.618 -0.195 -35.756 1.00 76.62 74 TYR A O 1
ATOM 596 N N . ARG A 1 75 ? 10.252 1.425 -34.325 1.00 71.69 75 ARG A N 1
ATOM 597 C CA . ARG A 1 75 ? 8.910 1.677 -33.763 1.00 71.69 75 ARG A CA 1
ATOM 598 C C . ARG A 1 75 ? 8.124 2.755 -34.499 1.00 71.69 75 ARG A C 1
ATOM 600 O O . ARG A 1 75 ? 6.898 2.780 -34.399 1.00 71.69 75 ARG A O 1
ATOM 607 N N . THR A 1 76 ? 8.799 3.639 -35.222 1.00 55.75 76 THR A N 1
ATOM 608 C CA . THR A 1 76 ? 8.194 4.853 -35.768 1.00 55.75 76 THR A CA 1
ATOM 609 C C . THR A 1 76 ? 8.770 5.216 -37.133 1.00 55.75 76 THR A C 1
ATOM 611 O O . THR A 1 76 ? 9.916 5.635 -37.245 1.00 55.75 76 THR A O 1
ATOM 614 N N . GLY A 1 77 ? 7.913 5.209 -38.159 1.00 52.56 77 GLY A N 1
ATOM 615 C CA . GLY A 1 77 ? 8.109 6.002 -39.376 1.00 52.56 77 GLY A CA 1
ATOM 616 C C . GLY A 1 77 ? 7.906 7.495 -39.087 1.00 52.56 77 GLY A C 1
ATOM 617 O O . GLY A 1 77 ? 6.956 8.108 -39.571 1.00 52.56 77 GLY A O 1
ATOM 618 N N . LEU A 1 78 ? 8.749 8.090 -38.236 1.00 40.22 78 LEU A N 1
ATOM 619 C CA . LEU A 1 78 ? 8.713 9.519 -37.904 1.00 40.22 78 LEU A CA 1
ATOM 620 C C . LEU A 1 78 ? 9.398 10.339 -39.008 1.00 40.22 78 LEU A C 1
ATOM 622 O O . LEU A 1 78 ? 10.477 10.887 -38.812 1.00 40.22 78 LEU A O 1
ATOM 626 N N . GLY A 1 79 ? 8.771 10.411 -40.185 1.00 41.22 79 GLY A N 1
ATOM 627 C CA . GLY A 1 79 ? 8.905 11.508 -41.162 1.00 41.22 79 GLY A CA 1
ATOM 628 C C . GLY A 1 79 ? 10.284 11.830 -41.765 1.00 41.22 79 GLY A C 1
ATOM 629 O O . GLY A 1 79 ? 10.360 12.713 -42.614 1.00 41.22 79 GLY A O 1
ATOM 630 N N . ARG A 1 80 ? 11.366 11.154 -41.366 1.00 47.50 80 ARG A N 1
ATOM 631 C CA . ARG A 1 80 ? 12.707 11.264 -41.973 1.00 47.50 80 ARG A CA 1
ATOM 632 C C . ARG A 1 80 ? 13.293 9.923 -42.395 1.00 47.50 80 ARG A C 1
ATOM 634 O O . ARG A 1 80 ? 14.230 9.917 -43.180 1.00 47.50 80 ARG A O 1
ATOM 641 N N . ASP A 1 81 ? 12.731 8.820 -41.912 1.00 53.62 81 ASP A N 1
ATOM 642 C CA . ASP A 1 81 ? 13.244 7.482 -42.161 1.00 53.62 81 ASP A CA 1
ATOM 643 C C . ASP A 1 81 ? 12.105 6.571 -42.631 1.00 53.62 81 ASP A C 1
ATOM 645 O O . ASP A 1 81 ? 10.993 6.606 -42.100 1.00 53.62 81 ASP A O 1
ATOM 649 N N . THR A 1 82 ? 12.360 5.820 -43.698 1.00 54.16 82 THR A N 1
ATOM 650 C CA . THR A 1 82 ? 11.340 5.098 -44.487 1.00 54.16 82 THR A CA 1
ATOM 651 C C . THR A 1 82 ? 10.983 3.724 -43.910 1.00 54.16 82 THR A C 1
ATOM 653 O O . THR A 1 82 ? 10.288 2.945 -44.560 1.00 54.16 82 THR A O 1
ATOM 656 N N . THR A 1 83 ? 11.443 3.424 -42.693 1.00 56.97 83 THR A N 1
ATOM 657 C CA . THR A 1 83 ? 11.308 2.126 -42.025 1.00 56.97 83 THR A CA 1
ATOM 658 C C . THR A 1 83 ? 9.847 1.819 -41.683 1.00 56.97 83 THR A C 1
ATOM 660 O O . THR A 1 83 ? 9.256 2.484 -40.827 1.00 56.97 83 THR A O 1
ATOM 663 N N . PRO A 1 84 ? 9.232 0.792 -42.298 1.00 59.34 84 PRO A N 1
ATOM 664 C CA . PRO A 1 84 ? 7.940 0.291 -41.850 1.00 59.34 84 PRO A CA 1
ATOM 665 C C . PRO A 1 84 ? 8.078 -0.269 -40.427 1.00 59.34 84 PRO A C 1
ATOM 667 O O . PRO A 1 84 ? 9.089 -0.923 -40.147 1.00 59.34 84 PRO A O 1
ATOM 670 N N . PRO A 1 85 ? 7.081 -0.081 -39.539 1.00 67.06 85 PRO A N 1
ATOM 671 C CA . PRO A 1 85 ? 7.110 -0.676 -38.209 1.00 67.06 85 PRO A CA 1
ATOM 672 C C . PRO A 1 85 ? 7.386 -2.178 -38.299 1.00 67.06 85 PRO A C 1
ATOM 674 O O . PRO A 1 85 ? 6.627 -2.932 -38.913 1.00 67.06 85 PRO A O 1
ATOM 677 N N . CYS A 1 86 ? 8.496 -2.614 -37.716 1.00 74.19 86 CYS A N 1
ATOM 678 C CA . CYS A 1 86 ? 8.929 -4.002 -37.768 1.00 74.19 86 CYS A CA 1
ATOM 679 C C . CYS A 1 86 ? 9.593 -4.409 -36.455 1.00 74.19 86 CYS A C 1
ATOM 681 O O . CYS A 1 86 ? 9.938 -3.583 -35.612 1.00 74.19 86 CYS A O 1
ATOM 683 N N . ARG A 1 87 ? 9.727 -5.718 -36.236 1.00 84.06 87 ARG A N 1
ATOM 684 C CA . ARG A 1 87 ? 10.365 -6.230 -35.022 1.00 84.06 87 ARG A CA 1
ATOM 685 C C . ARG A 1 87 ? 11.846 -5.882 -35.041 1.00 84.06 87 ARG A C 1
ATOM 687 O O . ARG A 1 87 ? 12.571 -6.338 -35.922 1.00 84.06 87 ARG A O 1
ATOM 694 N N . SER A 1 88 ? 12.276 -5.121 -34.038 1.00 87.06 88 SER A N 1
ATOM 695 C CA . SER A 1 88 ? 13.664 -4.703 -33.888 1.00 87.06 88 SER A CA 1
ATOM 696 C C . SER A 1 88 ? 14.628 -5.882 -33.915 1.00 87.06 88 SER A C 1
ATOM 698 O O . SER A 1 88 ? 14.497 -6.828 -33.131 1.00 87.06 88 SER A O 1
ATOM 700 N N . ALA A 1 89 ? 15.635 -5.801 -34.788 1.00 90.31 89 ALA A N 1
ATOM 701 C CA . ALA A 1 89 ? 16.722 -6.770 -34.818 1.00 90.31 89 ALA A CA 1
ATOM 702 C C . ALA A 1 89 ? 17.473 -6.810 -33.474 1.00 90.31 89 ALA A C 1
ATOM 704 O O . ALA A 1 89 ? 17.946 -7.874 -33.076 1.00 90.31 89 ALA A O 1
ATOM 705 N N . TYR A 1 90 ? 17.520 -5.688 -32.744 1.00 89.06 90 TYR A N 1
ATOM 706 C CA . TYR A 1 90 ? 18.165 -5.593 -31.433 1.00 89.06 90 TYR A CA 1
ATOM 707 C C . TYR A 1 90 ? 17.490 -6.482 -30.386 1.00 89.06 90 TYR A C 1
ATOM 709 O O . TYR A 1 90 ? 18.155 -7.054 -29.525 1.00 89.06 90 TYR A O 1
ATOM 717 N N . ILE A 1 91 ? 16.172 -6.648 -30.484 1.00 90.50 91 ILE A N 1
ATOM 718 C CA . ILE A 1 91 ? 15.398 -7.453 -29.539 1.00 90.50 91 ILE A CA 1
ATOM 719 C C . ILE A 1 91 ? 15.222 -8.879 -30.054 1.00 90.50 91 ILE A C 1
ATOM 721 O O . ILE A 1 91 ? 15.518 -9.828 -29.332 1.00 90.50 91 ILE A O 1
ATOM 725 N N . TYR A 1 92 ? 14.774 -9.039 -31.299 1.00 91.00 92 TYR A N 1
ATOM 726 C CA . TYR A 1 92 ? 14.202 -10.296 -31.784 1.00 91.00 92 TYR A CA 1
ATOM 727 C C . TYR A 1 92 ? 15.143 -11.138 -32.654 1.00 91.00 92 TYR A C 1
ATOM 729 O O . TYR A 1 92 ? 14.799 -12.284 -32.950 1.00 91.00 92 TYR A O 1
ATOM 737 N N . SER A 1 93 ? 16.299 -10.625 -33.091 1.00 92.19 93 SER A N 1
ATOM 738 C CA . SER A 1 93 ? 17.206 -11.395 -33.956 1.00 92.19 93 SER A CA 1
ATOM 739 C C . SER A 1 93 ? 17.618 -12.729 -33.317 1.00 92.19 93 SER A C 1
ATOM 741 O O . SER A 1 93 ? 17.877 -12.799 -32.117 1.00 92.19 93 SER A O 1
ATOM 743 N N . GLY A 1 94 ? 17.664 -13.802 -34.109 1.00 89.12 94 GLY A N 1
ATOM 744 C CA . GLY A 1 94 ? 17.924 -15.161 -33.616 1.00 89.12 94 GLY A CA 1
ATOM 745 C C . GLY A 1 94 ? 16.718 -15.859 -32.971 1.00 89.12 94 GLY A C 1
ATOM 746 O O . GLY A 1 94 ? 16.873 -16.960 -32.452 1.00 89.12 94 GLY A O 1
ATOM 747 N N . THR A 1 95 ? 15.522 -15.259 -33.011 1.00 91.12 95 THR A N 1
ATOM 748 C CA . THR A 1 95 ? 14.255 -15.897 -32.603 1.00 91.12 95 THR A CA 1
ATOM 749 C C . THR A 1 95 ? 13.386 -16.232 -33.818 1.00 91.12 95 THR A C 1
ATOM 751 O O . THR A 1 95 ? 13.573 -15.681 -34.901 1.00 91.12 95 THR A O 1
ATOM 754 N N . ASN A 1 96 ? 12.355 -17.058 -33.624 1.00 89.38 96 ASN A N 1
ATOM 755 C CA . ASN A 1 96 ? 11.309 -17.309 -34.626 1.00 89.38 96 ASN A CA 1
ATOM 756 C C . ASN A 1 96 ? 10.416 -16.083 -34.917 1.00 89.38 96 ASN A C 1
ATOM 758 O O . ASN A 1 96 ? 9.550 -16.145 -35.790 1.00 89.38 96 ASN A O 1
ATOM 762 N N . HIS A 1 97 ? 10.596 -14.972 -34.198 1.00 85.88 97 HIS A N 1
ATOM 763 C CA . HIS A 1 97 ? 9.847 -13.739 -34.412 1.00 85.88 97 HIS A CA 1
ATOM 764 C C . HIS A 1 97 ? 10.547 -12.766 -35.371 1.00 85.88 97 HIS A C 1
ATOM 766 O O . HIS A 1 97 ? 9.894 -11.834 -35.841 1.00 85.88 97 HIS A O 1
ATOM 772 N N . TYR A 1 98 ? 11.825 -12.973 -35.703 1.00 89.94 98 TYR A N 1
ATOM 773 C CA . TYR A 1 98 ? 12.602 -12.125 -36.612 1.00 89.94 98 TYR A CA 1
ATOM 774 C C . TYR A 1 98 ? 12.963 -12.870 -37.900 1.00 89.94 98 TYR A C 1
ATOM 776 O O . TYR A 1 98 ? 13.353 -14.032 -37.859 1.00 89.94 98 TYR A O 1
ATOM 784 N N . ILE A 1 99 ? 12.860 -12.186 -39.041 1.00 86.94 99 ILE A N 1
ATOM 785 C CA . ILE A 1 99 ? 13.208 -12.749 -40.356 1.00 86.94 99 ILE A CA 1
ATOM 786 C C . ILE A 1 99 ? 14.347 -11.941 -40.990 1.00 86.94 99 ILE A C 1
ATOM 788 O O . ILE A 1 99 ? 15.395 -12.496 -41.305 1.00 86.94 99 ILE A O 1
ATOM 792 N N . LYS A 1 100 ? 14.143 -10.633 -41.186 1.00 89.25 100 LYS A N 1
ATOM 793 C CA . LYS A 1 100 ? 15.091 -9.694 -41.804 1.00 89.25 100 LYS A CA 1
ATOM 794 C C . LYS A 1 100 ? 14.657 -8.248 -41.541 1.00 89.25 100 LYS A C 1
ATOM 796 O O . LYS A 1 100 ? 13.561 -8.027 -41.025 1.00 89.25 100 LYS A O 1
ATOM 801 N N . GLY A 1 101 ? 15.499 -7.295 -41.921 1.00 88.50 101 GLY A N 1
ATOM 802 C CA . GLY A 1 101 ? 15.320 -5.871 -41.665 1.00 88.50 101 GLY A CA 1
ATOM 803 C C . GLY A 1 101 ? 16.214 -5.430 -40.515 1.00 88.50 101 GLY A C 1
ATOM 804 O O . GLY A 1 101 ? 16.066 -5.933 -39.398 1.00 88.50 101 GLY A O 1
ATOM 805 N N . LYS A 1 102 ? 17.170 -4.533 -40.767 1.00 88.94 102 LYS A N 1
ATOM 806 C CA . LYS A 1 102 ? 17.980 -3.929 -39.701 1.00 88.94 102 LYS A CA 1
ATOM 807 C C . LYS A 1 102 ? 18.566 -2.583 -40.102 1.00 88.94 102 LYS A C 1
ATOM 809 O O . LYS A 1 102 ? 18.755 -2.311 -41.283 1.00 88.94 102 LYS A O 1
ATOM 814 N N . TYR A 1 103 ? 18.957 -1.805 -39.103 1.00 86.38 103 TYR A N 1
ATOM 815 C CA . TYR A 1 103 ? 19.884 -0.696 -39.293 1.00 86.38 103 TYR A CA 1
ATOM 816 C C . TYR A 1 103 ? 21.295 -1.244 -39.549 1.00 86.38 103 TYR A C 1
ATOM 818 O O . TYR A 1 103 ? 21.828 -2.010 -38.743 1.00 86.38 103 TYR A O 1
ATOM 826 N N . VAL A 1 104 ? 21.864 -0.931 -40.716 1.00 87.56 104 VAL A N 1
ATOM 827 C CA . VAL A 1 104 ? 23.226 -1.347 -41.112 1.00 87.56 104 VAL A CA 1
ATOM 828 C C . VAL A 1 104 ? 24.281 -0.315 -40.716 1.00 87.56 104 VAL A C 1
ATOM 830 O O . VAL A 1 104 ? 25.450 -0.663 -40.567 1.00 87.56 104 VAL A O 1
ATOM 833 N N . SER A 1 105 ? 23.849 0.926 -40.511 1.00 82.81 105 SER A N 1
ATOM 834 C CA . SER A 1 105 ? 24.590 2.032 -39.912 1.00 82.81 105 SER A CA 1
ATOM 835 C C . SER A 1 105 ? 23.596 3.037 -39.325 1.00 82.81 105 SER A C 1
ATOM 837 O O . SER A 1 105 ? 22.385 2.907 -39.539 1.00 82.81 105 SER A O 1
ATOM 839 N N . ASP A 1 106 ? 24.097 4.047 -38.618 1.00 78.88 106 ASP A N 1
ATOM 840 C CA . ASP A 1 106 ? 23.274 5.093 -38.009 1.00 78.88 106 ASP A CA 1
ATOM 841 C C . ASP A 1 106 ? 22.314 5.719 -39.026 1.00 78.88 106 ASP A C 1
ATOM 843 O O . ASP A 1 106 ? 22.729 6.256 -40.054 1.00 78.88 106 ASP A O 1
ATOM 847 N N . GLY A 1 107 ? 21.013 5.604 -38.749 1.00 77.75 107 GLY A N 1
ATOM 848 C CA . GLY A 1 107 ? 19.947 6.139 -39.600 1.00 77.75 107 GLY A CA 1
ATOM 849 C C . GLY A 1 107 ? 19.773 5.457 -40.964 1.00 77.75 107 GLY A C 1
ATOM 850 O O . GLY A 1 107 ? 19.019 5.969 -41.782 1.00 77.75 107 GLY A O 1
ATOM 851 N N . VAL A 1 108 ? 20.445 4.331 -41.237 1.00 85.06 108 VAL A N 1
ATOM 852 C CA . VAL A 1 108 ? 20.322 3.601 -42.512 1.00 85.06 108 VAL A CA 1
ATOM 853 C C . VAL A 1 108 ? 19.690 2.234 -42.277 1.00 85.06 108 VAL A C 1
ATOM 855 O O . VAL A 1 108 ? 20.365 1.280 -41.877 1.00 85.06 108 VAL A O 1
ATOM 858 N N . PHE A 1 109 ? 18.390 2.133 -42.551 1.00 86.06 109 PHE A N 1
ATOM 859 C CA . PHE A 1 109 ? 17.646 0.878 -42.498 1.00 86.06 109 PHE A CA 1
ATOM 860 C C . PHE A 1 109 ? 17.695 0.123 -43.833 1.00 86.06 109 PHE A C 1
ATOM 862 O O . PHE A 1 109 ? 17.357 0.665 -44.883 1.00 86.06 109 PHE A O 1
ATOM 869 N N . ASP A 1 110 ? 18.055 -1.159 -43.785 1.00 87.00 110 ASP A N 1
ATOM 870 C CA . ASP A 1 110 ? 17.948 -2.086 -44.909 1.00 87.00 110 ASP A CA 1
ATOM 871 C C . ASP A 1 110 ? 16.870 -3.144 -44.596 1.00 87.00 110 ASP A C 1
ATOM 873 O O . ASP A 1 110 ? 17.074 -3.974 -43.701 1.00 87.00 110 ASP A O 1
ATOM 877 N N . PRO A 1 111 ? 15.737 -3.168 -45.330 1.00 87.69 111 PRO A N 1
ATOM 878 C CA . PRO A 1 111 ? 14.651 -4.130 -45.117 1.00 87.69 111 PRO A CA 1
ATOM 879 C C . PRO A 1 111 ? 15.021 -5.578 -45.478 1.00 87.69 111 PRO A C 1
ATOM 881 O O . PRO A 1 111 ? 14.292 -6.509 -45.126 1.00 87.69 111 PRO A O 1
ATOM 884 N N . ASN A 1 112 ? 16.118 -5.792 -46.206 1.00 91.06 112 ASN A N 1
ATOM 885 C CA . ASN A 1 112 ? 16.567 -7.104 -46.661 1.00 91.06 112 ASN A CA 1
ATOM 886 C C . ASN A 1 112 ? 17.764 -7.643 -45.880 1.00 91.06 112 ASN A C 1
ATOM 888 O O . ASN A 1 112 ? 17.990 -8.854 -45.893 1.00 91.06 112 ASN A O 1
ATOM 892 N N . ALA A 1 113 ? 18.499 -6.785 -45.176 1.00 92.56 113 ALA A N 1
ATOM 893 C CA . ALA A 1 113 ? 19.620 -7.219 -44.363 1.00 92.56 113 ALA A CA 1
ATOM 894 C C . ALA A 1 113 ? 19.164 -8.106 -43.195 1.00 92.56 113 ALA A C 1
ATOM 896 O O . ALA A 1 113 ? 18.213 -7.800 -42.475 1.00 92.56 113 ALA A O 1
ATOM 897 N N . VAL A 1 114 ? 19.894 -9.198 -42.973 1.00 93.19 114 VAL A N 1
ATOM 898 C CA . VAL A 1 114 ? 19.699 -10.098 -41.831 1.00 93.19 114 VAL A CA 1
ATOM 899 C C . VAL A 1 114 ? 20.754 -9.780 -40.774 1.00 93.19 114 VAL A C 1
ATOM 901 O O . VAL A 1 114 ? 21.934 -9.547 -41.073 1.00 93.19 114 VAL A O 1
ATOM 904 N N . SER A 1 115 ? 20.342 -9.709 -39.511 1.00 91.31 115 SER A N 1
ATOM 905 C CA . SER A 1 115 ? 21.288 -9.554 -38.410 1.00 91.31 115 SER A CA 1
ATOM 906 C C . SER A 1 115 ? 21.975 -10.884 -38.100 1.00 91.31 115 SER A C 1
ATOM 908 O O . SER A 1 115 ? 21.318 -11.876 -37.807 1.00 91.31 115 SER A O 1
ATOM 910 N N . ALA A 1 116 ? 23.310 -10.893 -38.133 1.00 90.19 116 ALA A N 1
ATOM 911 C CA . ALA A 1 116 ? 24.114 -11.996 -37.605 1.00 90.19 116 ALA A CA 1
ATOM 912 C C . ALA A 1 116 ? 24.274 -11.915 -36.074 1.00 90.19 116 ALA A C 1
ATOM 914 O O . ALA A 1 116 ? 24.735 -12.862 -35.442 1.00 90.19 116 ALA A O 1
ATOM 915 N N . GLN A 1 117 ? 23.919 -10.774 -35.473 1.00 88.38 117 GLN A N 1
ATOM 916 C CA . GLN A 1 117 ? 23.956 -10.591 -34.029 1.00 88.38 117 GLN A CA 1
ATOM 917 C C . GLN A 1 117 ? 22.659 -11.118 -33.421 1.00 88.38 117 GLN A C 1
ATOM 919 O O . GLN A 1 117 ? 21.572 -10.787 -33.900 1.00 88.38 117 GLN A O 1
ATOM 924 N N . VAL A 1 118 ? 22.777 -11.910 -32.357 1.00 90.19 118 VAL A N 1
ATOM 925 C CA . VAL A 1 118 ? 21.623 -12.393 -31.595 1.00 90.19 118 VAL A CA 1
ATOM 926 C C . VAL A 1 118 ? 21.015 -11.227 -30.820 1.00 90.19 118 VAL A C 1
ATOM 928 O O . VAL A 1 118 ? 21.739 -10.478 -30.165 1.00 90.19 118 VAL A O 1
ATOM 931 N N . GLY A 1 119 ? 19.698 -11.070 -30.894 1.00 91.00 119 GLY A N 1
ATOM 932 C CA . GLY A 1 119 ? 18.960 -10.049 -30.162 1.00 91.00 119 GLY A CA 1
ATOM 933 C C . GLY A 1 119 ? 18.861 -10.360 -28.669 1.00 91.00 119 GLY A C 1
ATOM 934 O O . GLY A 1 119 ? 19.086 -11.490 -28.223 1.00 91.00 119 GLY A O 1
ATOM 935 N N . CYS A 1 120 ? 18.518 -9.351 -27.876 1.00 90.25 120 CYS A N 1
ATOM 936 C CA . CYS A 1 120 ? 18.474 -9.469 -26.423 1.00 90.25 120 CYS A CA 1
ATOM 937 C C . CYS A 1 120 ? 17.434 -10.481 -25.926 1.00 90.25 120 CYS A C 1
ATOM 939 O O . CYS A 1 120 ? 17.673 -11.108 -24.902 1.00 90.25 120 CYS A O 1
ATOM 941 N N . MET A 1 121 ? 16.321 -10.701 -26.637 1.00 89.88 121 MET A N 1
ATOM 942 C CA . MET A 1 121 ? 15.274 -11.636 -26.202 1.00 89.88 121 MET A CA 1
ATOM 943 C C . MET A 1 121 ? 15.802 -13.064 -26.040 1.00 89.88 121 MET A C 1
ATOM 945 O O . MET A 1 121 ? 15.584 -13.686 -25.003 1.00 89.88 121 MET A O 1
ATOM 949 N N . ALA A 1 122 ? 16.522 -13.573 -27.042 1.00 90.31 122 ALA A N 1
ATOM 950 C CA . ALA A 1 122 ? 17.084 -14.921 -26.991 1.00 90.31 122 ALA A CA 1
ATOM 951 C C . ALA A 1 122 ? 18.159 -15.045 -25.899 1.00 90.31 122 ALA A C 1
ATOM 953 O O . ALA A 1 122 ? 18.185 -16.031 -25.168 1.00 90.31 122 ALA A O 1
ATOM 954 N N . GLN A 1 123 ? 19.009 -14.022 -25.749 1.00 89.88 123 GLN A N 1
ATOM 955 C CA . GLN A 1 123 ? 20.051 -13.994 -24.716 1.00 89.88 123 GLN A CA 1
ATOM 956 C C . GLN A 1 123 ? 19.454 -13.998 -23.308 1.00 89.88 123 GLN A C 1
ATOM 958 O O . GLN A 1 123 ? 19.863 -14.783 -22.460 1.00 89.88 123 GLN A O 1
ATOM 963 N N . LEU A 1 124 ? 18.466 -13.137 -23.072 1.00 88.62 124 LEU A N 1
ATOM 964 C CA . LEU A 1 124 ? 17.753 -13.044 -21.808 1.00 88.62 124 LEU A CA 1
ATOM 965 C C . LEU A 1 124 ? 17.060 -14.379 -21.497 1.00 88.62 124 LEU A C 1
ATOM 967 O O . LEU A 1 124 ? 17.243 -14.917 -20.406 1.00 88.62 124 LEU A O 1
ATOM 971 N N . LYS A 1 125 ? 16.358 -14.983 -22.466 1.00 85.62 125 LYS A N 1
ATOM 972 C CA . LYS A 1 125 ? 15.716 -16.287 -22.257 1.00 85.62 125 LYS A CA 1
ATOM 973 C C . LYS A 1 125 ? 16.713 -17.384 -21.878 1.00 85.62 125 LYS A C 1
ATOM 975 O O . LYS A 1 125 ? 16.414 -18.201 -21.015 1.00 85.62 125 LYS A O 1
ATOM 980 N N . GLU A 1 126 ? 17.897 -17.388 -22.480 1.00 89.62 126 GLU A N 1
ATOM 981 C CA . GLU A 1 126 ? 18.948 -18.344 -22.129 1.00 89.62 126 GLU A CA 1
ATOM 982 C C . GLU A 1 126 ? 19.498 -18.112 -20.715 1.00 89.62 126 GLU A C 1
ATOM 984 O O . GLU A 1 126 ? 19.689 -19.062 -19.958 1.00 89.62 126 GLU A O 1
ATOM 989 N N . LEU A 1 127 ? 19.708 -16.856 -20.315 1.00 86.94 127 LEU A N 1
ATOM 990 C CA . LEU A 1 127 ? 20.101 -16.534 -18.941 1.00 86.94 127 LEU A CA 1
ATOM 991 C C . LEU A 1 127 ? 19.033 -16.982 -17.929 1.00 86.94 127 LEU A C 1
ATOM 993 O O . LEU A 1 127 ? 19.388 -17.474 -16.857 1.00 86.94 127 LEU A O 1
ATOM 997 N N . GLU A 1 128 ? 17.748 -16.857 -18.271 1.00 83.44 128 GLU A N 1
ATOM 998 C CA . GLU A 1 128 ? 16.644 -17.377 -17.456 1.00 83.44 128 GLU A CA 1
ATOM 999 C C . GLU A 1 128 ? 16.652 -18.909 -17.389 1.00 83.44 128 GLU A C 1
ATOM 1001 O O . GLU A 1 128 ? 16.587 -19.467 -16.297 1.00 83.44 128 GLU A O 1
ATOM 1006 N N . ASN A 1 129 ? 16.808 -19.604 -18.520 1.00 82.75 129 ASN A N 1
ATOM 1007 C CA . ASN A 1 129 ? 16.890 -21.071 -18.558 1.00 82.75 129 ASN A CA 1
ATOM 1008 C C . ASN A 1 129 ? 18.052 -21.610 -17.710 1.00 82.75 129 ASN A C 1
ATOM 1010 O O . ASN A 1 129 ? 17.950 -22.677 -17.106 1.00 82.75 129 ASN A O 1
ATOM 1014 N N . ARG A 1 130 ? 19.158 -20.862 -17.653 1.00 84.81 130 ARG A N 1
ATOM 1015 C CA . ARG A 1 130 ? 20.328 -21.171 -16.821 1.00 84.81 130 ARG A CA 1
ATOM 1016 C C . ARG A 1 130 ? 20.156 -20.778 -15.351 1.00 84.81 130 ARG A C 1
ATOM 1018 O O . ARG A 1 130 ? 21.082 -20.983 -14.570 1.00 84.81 130 ARG A O 1
ATOM 1025 N N . GLY A 1 131 ? 19.020 -20.188 -14.980 1.00 77.94 131 GLY A N 1
ATOM 1026 C CA . GLY A 1 131 ? 18.731 -19.721 -13.625 1.00 77.94 131 GLY A CA 1
ATOM 1027 C C . GLY A 1 131 ? 19.589 -18.536 -13.174 1.00 77.94 131 GLY A C 1
ATOM 1028 O O . GLY A 1 131 ? 19.693 -18.285 -11.977 1.00 77.94 131 GLY A O 1
ATOM 1029 N N . LEU A 1 132 ? 20.233 -17.824 -14.106 1.00 78.12 132 LEU A N 1
ATOM 1030 C CA . LEU A 1 132 ? 21.100 -16.677 -13.805 1.00 78.12 132 LEU A CA 1
ATOM 1031 C C . LEU A 1 132 ? 20.306 -15.384 -13.619 1.00 78.12 132 LEU A C 1
ATOM 1033 O O . LEU A 1 132 ? 20.749 -14.483 -12.912 1.00 78.12 132 LEU A O 1
ATOM 1037 N N . ILE A 1 133 ? 19.150 -15.294 -14.273 1.00 73.81 133 ILE A N 1
ATOM 1038 C CA . ILE A 1 133 ? 18.178 -14.210 -14.127 1.00 73.81 133 ILE A CA 1
ATOM 1039 C C . ILE A 1 133 ? 16.769 -14.804 -14.095 1.00 73.81 133 ILE A C 1
ATOM 1041 O O . ILE A 1 133 ? 16.580 -15.987 -14.371 1.00 73.81 133 ILE A O 1
ATOM 1045 N N . ARG A 1 134 ? 15.766 -13.983 -13.792 1.00 67.44 134 ARG A N 1
ATOM 1046 C CA . ARG A 1 134 ? 14.351 -14.352 -13.891 1.00 67.44 134 ARG A CA 1
ATOM 1047 C C . ARG A 1 134 ? 13.617 -13.240 -14.645 1.00 67.44 134 ARG A C 1
ATOM 1049 O O . ARG A 1 134 ? 13.791 -12.078 -14.296 1.00 67.44 134 ARG A O 1
ATOM 1056 N N . LEU A 1 135 ? 12.874 -13.574 -15.705 1.00 61.03 135 LEU A N 1
ATOM 1057 C CA . LEU A 1 135 ? 12.307 -12.597 -16.657 1.00 61.03 135 LEU A CA 1
ATOM 1058 C C . LEU A 1 135 ? 10.781 -12.608 -16.733 1.00 61.03 135 LEU A C 1
ATOM 1060 O O . LEU A 1 135 ? 10.180 -11.765 -17.398 1.00 61.03 135 LEU A O 1
ATOM 1064 N N . SER A 1 136 ? 10.152 -13.588 -16.103 1.00 49.88 136 SER A N 1
ATOM 1065 C CA . SER A 1 136 ? 8.708 -13.780 -16.106 1.00 49.88 136 SER A CA 1
ATOM 1066 C C . SER A 1 136 ? 8.009 -12.841 -15.106 1.00 49.88 136 SER A C 1
ATOM 1068 O O . SER A 1 136 ? 8.574 -12.542 -14.056 1.00 49.88 136 SER A O 1
ATOM 1070 N N . PRO A 1 137 ? 6.748 -12.432 -15.362 1.00 43.66 137 PRO A N 1
ATOM 1071 C CA . PRO A 1 137 ? 5.870 -11.846 -14.337 1.00 43.66 137 PRO A CA 1
ATOM 1072 C C . PRO A 1 137 ? 5.759 -12.734 -13.084 1.00 43.66 137 PRO A C 1
ATOM 1074 O O . PRO A 1 137 ? 5.596 -12.238 -11.977 1.00 43.66 137 PRO A O 1
ATOM 1077 N N . SER A 1 138 ? 5.958 -14.041 -13.259 1.00 39.50 138 SER A N 1
ATOM 1078 C CA . SER A 1 138 ? 6.051 -15.063 -12.213 1.00 39.50 138 SER A CA 1
ATOM 1079 C C . SER A 1 138 ? 7.230 -14.864 -11.251 1.00 39.50 138 SER A C 1
ATOM 1081 O O . SER A 1 138 ? 7.215 -15.370 -10.141 1.00 39.50 138 SER A O 1
ATOM 1083 N N . ALA A 1 139 ? 8.259 -14.106 -11.641 1.00 38.69 139 ALA A N 1
ATOM 1084 C CA . ALA A 1 139 ? 9.366 -13.752 -10.754 1.00 38.69 139 ALA A CA 1
ATOM 1085 C C . ALA A 1 139 ? 9.036 -12.578 -9.822 1.00 38.69 139 ALA A C 1
ATOM 1087 O O . ALA A 1 139 ? 9.743 -12.381 -8.838 1.00 38.69 139 ALA A O 1
ATOM 1088 N N . ILE A 1 140 ? 7.973 -11.824 -10.122 1.00 42.00 140 ILE A N 1
ATOM 1089 C CA . ILE A 1 140 ? 7.421 -10.834 -9.199 1.00 42.00 140 ILE A CA 1
ATOM 1090 C C . ILE A 1 140 ? 6.466 -11.522 -8.208 1.00 42.00 140 ILE A C 1
ATOM 1092 O O . ILE A 1 140 ? 6.302 -11.049 -7.095 1.00 42.00 140 ILE A O 1
ATOM 1096 N N . GLU A 1 141 ? 5.885 -12.675 -8.555 1.00 39.59 141 GLU A N 1
ATOM 1097 C CA . GLU A 1 141 ? 5.016 -13.458 -7.657 1.00 39.59 141 GLU A CA 1
ATOM 1098 C C . GLU A 1 141 ? 5.772 -14.103 -6.476 1.00 39.59 141 GLU A C 1
ATOM 1100 O O . GLU A 1 141 ? 5.184 -14.265 -5.410 1.00 39.59 141 GLU A O 1
ATOM 1105 N N . ASP A 1 142 ? 7.076 -14.379 -6.615 1.00 40.53 142 ASP A N 1
ATOM 1106 C CA . ASP A 1 142 ? 7.891 -15.025 -5.568 1.00 40.53 142 ASP A CA 1
ATOM 1107 C C . ASP A 1 142 ? 8.513 -14.049 -4.547 1.00 40.53 142 ASP A C 1
ATOM 1109 O O . ASP A 1 142 ? 8.954 -14.483 -3.479 1.00 40.53 142 ASP A O 1
ATOM 1113 N N . ASP A 1 143 ? 8.578 -12.747 -4.857 1.00 45.88 143 ASP A N 1
ATOM 1114 C CA . ASP A 1 143 ? 8.934 -11.715 -3.877 1.00 45.88 143 ASP A CA 1
ATOM 1115 C C . ASP A 1 143 ? 7.677 -10.921 -3.510 1.00 45.88 143 ASP A C 1
ATOM 1117 O O . ASP A 1 143 ? 7.296 -9.977 -4.216 1.00 45.88 143 ASP A O 1
ATOM 1121 N N . PRO A 1 144 ? 7.018 -11.270 -2.393 1.00 43.38 144 PRO A N 1
ATOM 1122 C CA . PRO A 1 144 ? 5.797 -10.601 -1.979 1.00 43.38 144 PRO A CA 1
ATOM 1123 C C . PRO A 1 144 ? 5.954 -9.081 -1.832 1.00 43.38 144 PRO A C 1
ATOM 1125 O O . PRO A 1 144 ? 4.970 -8.359 -1.986 1.00 43.38 144 PRO A O 1
ATOM 1128 N N . ASN A 1 145 ? 7.178 -8.586 -1.616 1.00 41.62 145 ASN A N 1
ATOM 1129 C CA . ASN A 1 145 ? 7.493 -7.181 -1.372 1.00 41.62 145 ASN A CA 1
ATOM 1130 C C . ASN A 1 145 ? 7.837 -6.374 -2.639 1.00 41.62 145 ASN A C 1
ATOM 1132 O O . ASN A 1 145 ? 8.115 -5.179 -2.526 1.00 41.62 145 ASN A O 1
ATOM 1136 N N . GLN A 1 146 ? 7.837 -6.974 -3.837 1.00 49.03 146 GLN A N 1
ATOM 1137 C CA . GLN A 1 146 ? 8.105 -6.248 -5.086 1.00 49.03 146 GLN A CA 1
ATOM 1138 C C . GLN A 1 146 ? 6.839 -5.741 -5.785 1.00 49.03 146 GLN A C 1
ATOM 1140 O O . GLN A 1 146 ? 5.844 -6.452 -5.951 1.00 49.03 146 GLN A O 1
ATOM 1145 N N . VAL A 1 147 ? 6.920 -4.500 -6.281 1.00 48.84 147 VAL A N 1
ATOM 1146 C CA . VAL A 1 147 ? 5.905 -3.873 -7.140 1.00 48.84 147 VAL A CA 1
ATOM 1147 C C . VAL A 1 147 ? 5.692 -4.730 -8.391 1.00 48.84 147 VAL A C 1
ATOM 1149 O O . VAL A 1 147 ? 6.619 -4.915 -9.174 1.00 48.84 147 VAL A O 1
ATOM 1152 N N . GLY A 1 148 ? 4.462 -5.214 -8.586 1.00 53.16 148 GLY A N 1
ATOM 1153 C CA . GLY A 1 148 ? 4.075 -6.103 -9.691 1.00 53.16 148 GLY A CA 1
ATOM 1154 C C . GLY A 1 148 ? 3.684 -7.525 -9.257 1.00 53.16 148 GLY A C 1
ATOM 1155 O O . GLY A 1 148 ? 3.209 -8.292 -10.090 1.00 53.16 148 GLY A O 1
ATOM 1156 N N . SER A 1 149 ? 3.847 -7.874 -7.974 1.00 67.00 149 SER A N 1
ATOM 1157 C CA . SER A 1 149 ? 3.393 -9.152 -7.411 1.00 67.00 149 SER A CA 1
ATOM 1158 C C . SER A 1 149 ? 1.871 -9.166 -7.241 1.00 67.00 149 SER A C 1
ATOM 1160 O O . SER A 1 149 ? 1.251 -8.113 -7.061 1.00 67.00 149 SER A O 1
ATOM 1162 N N . VAL A 1 150 ? 1.237 -10.344 -7.234 1.00 74.75 150 VAL A N 1
ATOM 1163 C CA . VAL A 1 150 ? -0.197 -10.437 -6.893 1.00 74.75 150 VAL A CA 1
ATOM 1164 C C . VAL A 1 150 ? -0.452 -9.926 -5.469 1.00 74.75 150 VAL A C 1
ATOM 1166 O O . VAL A 1 150 ? -1.458 -9.268 -5.224 1.00 74.75 150 VAL A O 1
ATOM 1169 N N . ALA A 1 151 ? 0.505 -10.106 -4.557 1.00 67.31 151 ALA A N 1
ATOM 1170 C CA . ALA A 1 151 ? 0.462 -9.536 -3.213 1.00 67.31 151 ALA A CA 1
ATOM 1171 C C . ALA A 1 151 ? 0.456 -7.994 -3.234 1.00 67.31 151 ALA A C 1
ATOM 1173 O O . ALA A 1 151 ? -0.370 -7.351 -2.583 1.00 67.31 151 ALA A O 1
ATOM 1174 N N . SER A 1 152 ? 1.307 -7.377 -4.053 1.00 68.50 152 SER A N 1
ATOM 1175 C CA . SER A 1 152 ? 1.295 -5.931 -4.292 1.00 68.50 152 SER A CA 1
ATOM 1176 C C . SER A 1 152 ? -0.016 -5.472 -4.919 1.00 68.50 152 SER A C 1
ATOM 1178 O O . SER A 1 152 ? -0.515 -4.399 -4.584 1.00 68.50 152 SER A O 1
ATOM 1180 N N . TRP A 1 153 ? -0.606 -6.279 -5.801 1.00 81.19 153 TRP A N 1
ATOM 1181 C CA . TRP A 1 153 ? -1.906 -5.980 -6.392 1.00 81.19 153 TRP A CA 1
ATOM 1182 C C . TRP A 1 153 ? -3.032 -6.020 -5.354 1.00 81.19 153 TRP A C 1
ATOM 1184 O O . TRP A 1 153 ? -3.825 -5.083 -5.262 1.00 81.19 153 TRP A O 1
ATOM 1194 N N . GLN A 1 154 ? -3.062 -7.050 -4.510 1.00 75.12 154 GLN A N 1
ATOM 1195 C CA . GLN A 1 154 ? -3.980 -7.155 -3.374 1.00 75.12 154 GLN A CA 1
ATOM 1196 C C . GLN A 1 154 ? -3.814 -5.959 -2.426 1.00 75.12 154 GLN A C 1
ATOM 1198 O O . GLN A 1 154 ? -4.802 -5.351 -2.010 1.00 75.12 154 GLN A O 1
ATOM 1203 N N . ASN A 1 155 ? -2.570 -5.547 -2.159 1.00 70.81 155 ASN A N 1
ATOM 1204 C CA . ASN A 1 155 ? -2.261 -4.354 -1.374 1.00 70.81 155 ASN A CA 1
ATOM 1205 C C . ASN A 1 155 ? -2.758 -3.059 -2.046 1.00 70.81 155 ASN A C 1
ATOM 1207 O O . ASN A 1 155 ? -3.312 -2.188 -1.379 1.00 70.81 155 ASN A O 1
ATOM 1211 N N . ILE A 1 156 ? -2.614 -2.927 -3.367 1.00 74.25 156 ILE A N 1
ATOM 1212 C CA . ILE A 1 156 ? -3.145 -1.798 -4.145 1.00 74.25 156 ILE A CA 1
ATOM 1213 C C . ILE A 1 156 ? -4.668 -1.743 -4.056 1.00 74.25 156 ILE A C 1
ATOM 1215 O O . ILE A 1 156 ? -5.219 -0.677 -3.776 1.00 74.25 156 ILE A O 1
ATOM 1219 N N . LEU A 1 157 ? -5.355 -2.869 -4.251 1.0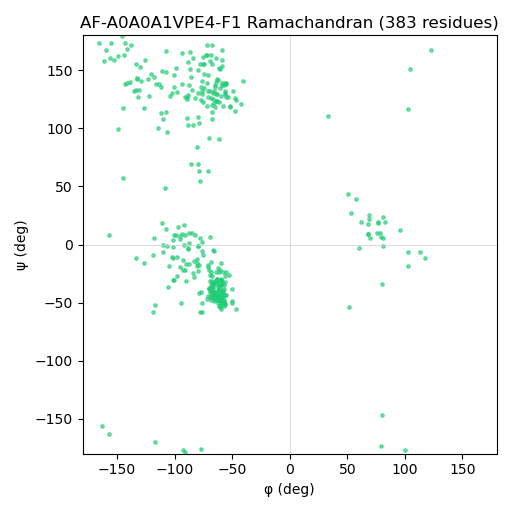0 74.75 157 LEU A N 1
ATOM 1220 C CA . LEU A 1 157 ? -6.813 -2.948 -4.164 1.00 74.75 157 LEU A CA 1
ATOM 1221 C C . LEU A 1 157 ? -7.305 -2.563 -2.762 1.00 74.75 157 LEU A C 1
ATOM 1223 O O . LEU A 1 157 ? -8.180 -1.699 -2.627 1.00 74.75 157 LEU A O 1
ATOM 1227 N N . ASN A 1 158 ? -6.677 -3.114 -1.722 1.00 66.44 158 ASN A N 1
ATOM 1228 C CA . ASN A 1 158 ? -6.956 -2.766 -0.328 1.00 66.44 158 ASN A CA 1
ATOM 1229 C C . ASN A 1 158 ? -6.689 -1.275 -0.057 1.00 66.44 158 ASN A C 1
ATOM 1231 O O . ASN A 1 158 ? -7.529 -0.577 0.516 1.00 66.44 158 ASN A O 1
ATOM 1235 N N . GLY A 1 159 ? -5.555 -0.753 -0.532 1.00 59.38 159 GLY A N 1
ATOM 1236 C CA . GLY A 1 159 ? -5.163 0.650 -0.396 1.00 59.38 159 GLY A CA 1
ATOM 1237 C C . GLY A 1 159 ? -6.095 1.620 -1.128 1.00 59.38 159 GLY A C 1
ATOM 1238 O O . GLY A 1 159 ? -6.352 2.720 -0.634 1.00 59.38 159 GLY A O 1
ATOM 1239 N N . CYS A 1 160 ? -6.670 1.192 -2.253 1.00 64.50 160 CYS A N 1
ATOM 1240 C CA . CYS A 1 160 ? -7.682 1.928 -3.010 1.00 64.50 160 CYS A CA 1
ATOM 1241 C C . CYS A 1 160 ? -9.082 1.888 -2.366 1.00 64.50 160 CYS A C 1
ATOM 1243 O O . CYS A 1 160 ? -9.990 2.575 -2.845 1.00 64.50 160 CYS A O 1
ATOM 1245 N N . GLY A 1 161 ? -9.265 1.122 -1.285 1.00 54.94 161 GLY A N 1
ATOM 1246 C CA . GLY A 1 161 ? -10.525 1.021 -0.548 1.00 54.94 161 GLY A CA 1
ATOM 1247 C C . GLY A 1 161 ? -11.550 0.070 -1.172 1.00 54.94 161 GLY A C 1
ATOM 1248 O O . GLY A 1 161 ? -12.749 0.248 -0.944 1.00 54.94 161 GLY A O 1
ATOM 1249 N N . TYR A 1 162 ? -11.105 -0.908 -1.966 1.00 61.09 162 TYR A N 1
ATOM 1250 C CA . TYR A 1 162 ? -11.965 -1.966 -2.500 1.00 61.09 162 TYR A CA 1
ATOM 1251 C C . TYR A 1 162 ? -12.332 -2.990 -1.404 1.00 61.09 162 TYR A C 1
ATOM 1253 O O . TYR A 1 162 ? -11.561 -3.207 -0.472 1.00 61.09 162 TYR A O 1
ATOM 1261 N N . PHE A 1 163 ? -13.543 -3.568 -1.474 1.00 54.28 163 PHE A N 1
ATOM 1262 C CA . PHE A 1 163 ? -14.112 -4.429 -0.421 1.00 54.28 163 PHE A CA 1
ATOM 1263 C C . PHE A 1 163 ? -14.841 -5.662 -0.994 1.00 54.28 163 PHE A C 1
ATOM 1265 O O . PHE A 1 163 ? -15.607 -5.476 -1.949 1.00 54.28 163 PHE A O 1
ATOM 1272 N N . PRO A 1 164 ? -14.712 -6.875 -0.395 1.00 50.47 164 PRO A N 1
ATOM 1273 C CA . PRO A 1 164 ? -13.980 -7.221 0.842 1.00 50.47 164 PRO A CA 1
ATOM 1274 C C . PRO A 1 164 ? -12.472 -6.947 0.808 1.00 50.47 164 PRO A C 1
ATOM 1276 O O . PRO A 1 164 ? -11.869 -6.947 -0.256 1.00 50.47 164 PRO A O 1
ATOM 1279 N N . VAL A 1 165 ? -11.880 -6.670 1.977 1.00 54.81 165 VAL A N 1
ATOM 1280 C CA . VAL A 1 165 ? -10.416 -6.549 2.102 1.00 54.81 165 VAL A CA 1
ATOM 1281 C C . VAL A 1 165 ? -9.813 -7.907 1.785 1.00 54.81 165 VAL A C 1
ATOM 1283 O O . VAL A 1 165 ? -10.182 -8.897 2.418 1.00 54.81 165 VAL A O 1
ATOM 1286 N N . LEU A 1 166 ? -8.911 -7.936 0.811 1.00 59.53 166 LEU A N 1
ATOM 1287 C CA . LEU A 1 166 ? -8.255 -9.152 0.360 1.00 59.53 166 LEU A CA 1
ATOM 1288 C C . LEU A 1 166 ? -7.184 -9.574 1.360 1.00 59.53 166 LEU A C 1
ATOM 1290 O O . LEU A 1 166 ? -6.431 -8.735 1.868 1.00 59.53 166 LEU A O 1
ATOM 1294 N N . THR A 1 167 ? -7.086 -10.880 1.592 1.00 62.94 167 THR A N 1
ATOM 1295 C CA . THR A 1 167 ? -5.892 -11.457 2.212 1.00 62.94 167 THR A CA 1
ATOM 1296 C C . THR A 1 167 ? -4.743 -11.297 1.228 1.00 62.94 167 THR A C 1
ATOM 1298 O O . THR A 1 167 ? -4.883 -11.637 0.057 1.00 62.94 167 THR A O 1
ATOM 1301 N N . ILE A 1 168 ? -3.611 -10.770 1.688 1.00 62.84 168 ILE A N 1
ATOM 1302 C CA . ILE A 1 168 ? -2.423 -10.649 0.847 1.00 62.84 168 ILE A CA 1
ATOM 1303 C C . ILE A 1 168 ? -1.732 -12.015 0.835 1.00 62.84 168 ILE A C 1
ATOM 1305 O O . ILE A 1 168 ? -0.865 -12.295 1.658 1.00 62.84 168 ILE A O 1
ATOM 1309 N N . CYS A 1 169 ? -2.197 -12.902 -0.040 1.00 63.25 169 CYS A N 1
ATOM 1310 C CA . CYS A 1 169 ? -1.708 -14.277 -0.163 1.00 63.25 169 CYS A CA 1
ATOM 1311 C C . CYS A 1 169 ? -0.750 -14.470 -1.341 1.00 63.25 169 CYS A C 1
ATOM 1313 O O . CYS A 1 169 ? -0.093 -15.502 -1.422 1.00 63.25 169 CYS A O 1
ATOM 1315 N N . GLY A 1 170 ? -0.646 -13.484 -2.241 1.00 67.44 170 GLY A N 1
ATOM 1316 C CA . GLY A 1 170 ? 0.180 -13.604 -3.443 1.00 67.44 170 GLY A CA 1
ATOM 1317 C C . GLY A 1 170 ? -0.430 -14.487 -4.534 1.00 67.44 170 GLY A C 1
ATOM 1318 O O . GLY A 1 170 ? 0.235 -14.766 -5.524 1.00 67.44 170 GLY A O 1
ATOM 1319 N N . GLU A 1 171 ? -1.696 -14.885 -4.395 1.00 77.69 171 GLU A N 1
ATOM 1320 C CA . GLU A 1 171 ? -2.405 -15.740 -5.348 1.00 77.69 171 GLU A CA 1
ATOM 1321 C C . GLU A 1 171 ? -3.617 -15.018 -5.948 1.00 77.69 171 GLU A C 1
ATOM 1323 O O . GLU A 1 171 ? -4.320 -14.268 -5.270 1.00 77.69 171 GLU A O 1
ATOM 1328 N N . MET A 1 172 ? -3.901 -15.261 -7.231 1.00 80.62 172 MET A N 1
ATOM 1329 C CA . MET A 1 172 ? -5.124 -14.779 -7.889 1.00 80.62 172 MET A CA 1
ATOM 1330 C C . MET A 1 172 ? -6.321 -15.668 -7.513 1.00 80.62 172 MET A C 1
ATOM 1332 O O . MET A 1 172 ? -6.898 -16.342 -8.367 1.00 80.62 172 MET A O 1
ATOM 1336 N N . ASP A 1 173 ? -6.671 -15.692 -6.228 1.00 78.06 173 ASP A N 1
ATOM 1337 C CA . ASP A 1 173 ? -7.831 -16.419 -5.708 1.00 78.06 173 ASP A CA 1
ATOM 1338 C C . ASP A 1 173 ? -9.172 -15.820 -6.185 1.00 78.06 173 ASP A C 1
ATOM 1340 O O . ASP A 1 173 ? -9.227 -14.766 -6.827 1.00 78.06 173 ASP A O 1
ATOM 1344 N N . GLU A 1 174 ? -10.284 -16.510 -5.907 1.00 80.00 174 GLU A N 1
ATOM 1345 C CA . GLU A 1 174 ? -11.615 -16.093 -6.378 1.00 80.00 174 GLU A CA 1
ATOM 1346 C C . GLU A 1 174 ? -11.983 -14.669 -5.930 1.00 80.00 174 GLU A C 1
ATOM 1348 O O . GLU A 1 174 ? -12.559 -13.900 -6.710 1.00 80.00 174 GLU A O 1
ATOM 1353 N N . GLU A 1 175 ? -11.620 -14.294 -4.699 1.00 77.31 175 GLU A N 1
ATOM 1354 C CA . GLU A 1 175 ? -11.862 -12.955 -4.158 1.00 77.31 175 GLU A CA 1
ATOM 1355 C C . GLU A 1 175 ? -11.010 -11.905 -4.884 1.00 77.31 175 GLU A C 1
ATOM 1357 O O . GLU A 1 175 ? -11.538 -10.870 -5.301 1.00 77.31 175 GLU A O 1
ATOM 1362 N N . THR A 1 176 ? -9.728 -12.188 -5.127 1.00 83.75 176 THR A N 1
ATOM 1363 C CA . THR A 1 176 ? -8.794 -11.302 -5.836 1.00 83.75 176 THR A CA 1
ATOM 1364 C C . THR A 1 176 ? -9.198 -11.114 -7.296 1.00 83.75 176 THR A C 1
ATOM 1366 O O . THR A 1 176 ? -9.208 -9.984 -7.793 1.00 83.75 176 THR A O 1
ATOM 1369 N N . VAL A 1 177 ? -9.609 -12.178 -7.992 1.00 88.69 177 VAL A N 1
ATOM 1370 C CA . VAL A 1 177 ? -10.125 -12.101 -9.372 1.00 88.69 177 VAL A CA 1
ATOM 1371 C C . VAL A 1 177 ? -11.406 -11.270 -9.421 1.00 88.69 177 VAL A C 1
ATOM 1373 O O . VAL A 1 177 ? -11.528 -10.367 -10.253 1.00 88.69 177 VAL A O 1
ATOM 1376 N N . SER A 1 178 ? -12.355 -11.537 -8.519 1.00 85.06 178 SER A N 1
ATOM 1377 C CA . SER A 1 178 ? -13.612 -10.785 -8.419 1.00 85.06 178 SER A CA 1
ATOM 1378 C C . SER A 1 178 ? -13.356 -9.298 -8.160 1.00 85.06 178 SER A C 1
ATOM 1380 O O . SER A 1 178 ? -13.935 -8.429 -8.820 1.00 85.06 178 SER A O 1
ATOM 1382 N N . MET A 1 179 ? -12.414 -8.991 -7.266 1.00 83.81 179 MET A N 1
ATOM 1383 C CA . MET A 1 179 ? -12.058 -7.615 -6.943 1.00 83.81 179 MET A CA 1
ATOM 1384 C C . MET A 1 179 ? -11.353 -6.899 -8.086 1.00 83.81 179 MET A C 1
ATOM 1386 O O . MET A 1 179 ? -11.616 -5.726 -8.341 1.00 83.81 179 MET A O 1
ATOM 1390 N N . THR A 1 180 ? -10.499 -7.616 -8.809 1.00 92.19 180 THR A N 1
ATOM 1391 C CA . THR A 1 180 ? -9.823 -7.097 -9.999 1.00 92.19 180 THR A CA 1
ATOM 1392 C C . THR A 1 180 ? -10.840 -6.729 -11.077 1.00 92.19 180 THR A C 1
ATOM 1394 O O . THR A 1 180 ? -10.765 -5.634 -11.629 1.00 92.19 180 THR A O 1
ATOM 1397 N N . LYS A 1 181 ? -11.857 -7.572 -11.310 1.00 90.88 181 LYS A N 1
ATOM 1398 C CA . LYS A 1 181 ? -12.968 -7.241 -12.223 1.00 90.88 181 LYS A CA 1
ATOM 1399 C C . LYS A 1 181 ? -13.731 -6.011 -11.767 1.00 90.88 181 LYS A C 1
ATOM 1401 O O . LYS A 1 181 ? -14.033 -5.137 -12.574 1.00 90.88 181 LYS A O 1
ATOM 1406 N N . LYS A 1 182 ? -14.011 -5.912 -10.466 1.00 85.31 182 LYS A N 1
ATOM 1407 C CA . LYS A 1 182 ? -14.671 -4.737 -9.900 1.00 85.31 182 LYS A CA 1
ATOM 1408 C C . LYS A 1 182 ? -13.850 -3.464 -10.125 1.00 85.31 182 LYS A C 1
ATOM 1410 O O . LYS A 1 182 ? -14.413 -2.461 -10.549 1.00 85.31 182 LYS A O 1
ATOM 1415 N N . PHE A 1 183 ? -12.544 -3.512 -9.878 1.00 88.75 183 PHE A N 1
ATOM 1416 C CA . PHE A 1 183 ? -11.625 -2.405 -10.140 1.00 88.75 183 PHE A CA 1
ATOM 1417 C C . PHE A 1 183 ? -11.632 -1.990 -11.613 1.00 88.75 183 PHE A C 1
ATOM 1419 O O . PHE A 1 183 ? -11.777 -0.810 -11.926 1.00 88.75 183 PHE A O 1
ATOM 1426 N N . GLN A 1 184 ? -11.530 -2.963 -12.520 1.00 92.94 184 GLN A N 1
ATOM 1427 C CA . GLN A 1 184 ? -11.578 -2.727 -13.961 1.00 92.94 184 GLN A CA 1
ATOM 1428 C C . GLN A 1 184 ? -12.886 -2.049 -14.366 1.00 92.94 184 GLN A C 1
ATOM 1430 O O . GLN A 1 184 ? -12.861 -0.998 -15.003 1.00 92.94 184 GLN A O 1
ATOM 1435 N N . LYS A 1 185 ? -14.018 -2.590 -13.913 1.00 90.88 185 LYS A N 1
ATOM 1436 C CA . LYS A 1 185 ? -15.347 -2.033 -14.160 1.00 90.88 185 LYS A CA 1
ATOM 1437 C C . LYS A 1 185 ? -15.487 -0.597 -13.665 1.00 90.88 185 LYS A C 1
ATOM 1439 O O . LYS A 1 185 ? -15.976 0.256 -14.402 1.00 90.88 185 LYS A O 1
ATOM 1444 N N . ASP A 1 186 ? -15.062 -0.327 -12.432 1.00 82.94 186 ASP A N 1
ATOM 1445 C CA . ASP A 1 186 ? -15.184 0.992 -11.802 1.00 82.94 186 ASP A CA 1
ATOM 1446 C C . ASP A 1 186 ? -14.358 2.064 -12.552 1.00 82.94 186 ASP A C 1
ATOM 1448 O O . ASP A 1 186 ? -14.693 3.247 -12.498 1.00 82.94 186 ASP A O 1
ATOM 1452 N N . LEU A 1 187 ? -13.324 1.655 -13.299 1.00 83.56 187 LEU A N 1
ATOM 1453 C CA . LEU A 1 187 ? -12.504 2.522 -14.154 1.00 83.56 187 LEU A CA 1
ATOM 1454 C C . LEU A 1 187 ? -12.845 2.448 -15.652 1.00 83.56 187 LEU A C 1
ATOM 1456 O O . LEU A 1 187 ? -12.164 3.078 -16.461 1.00 83.56 187 LEU A O 1
ATOM 1460 N N . GLY A 1 188 ? -13.882 1.697 -16.036 1.00 89.12 188 GLY A N 1
ATOM 1461 C CA . GLY A 1 188 ? -14.281 1.529 -17.437 1.00 89.12 188 GLY A CA 1
ATOM 1462 C C . GLY A 1 188 ? -13.293 0.720 -18.287 1.00 89.12 188 GLY A C 1
ATOM 1463 O O . GLY A 1 188 ? -13.231 0.913 -19.500 1.00 89.12 188 GLY A O 1
ATOM 1464 N N . LEU A 1 189 ? -12.506 -0.157 -17.664 1.00 89.69 189 LEU A N 1
ATOM 1465 C CA . LEU A 1 189 ? -11.623 -1.116 -18.329 1.00 89.69 189 LEU A CA 1
ATOM 1466 C C . LEU A 1 189 ? -12.379 -2.410 -18.669 1.00 89.69 189 LEU A C 1
ATOM 1468 O O . LEU A 1 189 ? -13.461 -2.678 -18.146 1.00 89.69 189 LEU A O 1
ATOM 1472 N N . GLU A 1 190 ? -11.786 -3.244 -19.522 1.00 90.31 190 GLU A N 1
ATOM 1473 C CA . GLU A 1 190 ? -12.299 -4.590 -19.791 1.00 90.31 190 GLU A CA 1
ATOM 1474 C C . GLU A 1 190 ? -12.225 -5.461 -18.521 1.00 90.31 190 GLU A C 1
ATOM 1476 O O . GLU A 1 190 ? -11.180 -5.540 -17.877 1.00 90.31 190 GLU A O 1
ATOM 1481 N N . GLU A 1 191 ? -13.328 -6.124 -18.153 1.00 94.56 191 GLU A N 1
ATOM 1482 C CA . GLU A 1 191 ? -13.465 -6.925 -16.921 1.00 94.56 191 GLU A CA 1
ATOM 1483 C C . GLU A 1 191 ? -12.784 -8.309 -17.032 1.00 94.56 191 GLU A C 1
ATOM 1485 O O . GLU A 1 191 ? -13.399 -9.364 -16.830 1.00 94.56 191 GLU A O 1
ATOM 1490 N N . THR A 1 192 ? -11.496 -8.325 -17.376 1.00 89.19 192 THR A N 1
ATOM 1491 C CA . THR A 1 192 ? -10.719 -9.553 -17.602 1.00 89.19 192 THR A CA 1
ATOM 1492 C C . THR A 1 192 ? -10.500 -10.357 -16.318 1.00 89.19 192 THR A C 1
ATOM 1494 O O . THR A 1 192 ? -10.330 -11.578 -16.371 1.00 89.19 192 THR A O 1
ATOM 1497 N N . GLY A 1 193 ? -10.503 -9.695 -15.155 1.00 83.94 193 GLY A N 1
ATOM 1498 C CA . GLY A 1 193 ? -10.151 -10.279 -13.857 1.00 83.94 193 GLY A CA 1
ATOM 1499 C C . GLY A 1 193 ? -8.681 -10.665 -13.725 1.00 83.94 193 GLY A C 1
ATOM 1500 O O . GLY A 1 193 ? -8.309 -11.324 -12.758 1.00 83.94 193 GLY A O 1
ATOM 1501 N N . LYS A 1 194 ? -7.854 -10.267 -14.694 1.00 85.75 194 LYS A N 1
ATOM 1502 C CA . LYS A 1 194 ? -6.405 -10.459 -14.713 1.00 85.75 194 LYS A CA 1
ATOM 1503 C C . LYS A 1 194 ? -5.724 -9.120 -14.475 1.00 85.75 194 LYS A C 1
ATOM 1505 O O . LYS A 1 194 ? -6.218 -8.089 -14.922 1.00 85.75 194 LYS A O 1
ATOM 1510 N N . VAL A 1 195 ? -4.556 -9.138 -13.841 1.00 77.81 195 VAL A N 1
ATOM 1511 C CA . VAL A 1 195 ? -3.744 -7.928 -13.656 1.00 77.81 195 VAL A CA 1
ATOM 1512 C C . VAL A 1 195 ? -2.854 -7.712 -14.881 1.00 77.81 195 VAL A C 1
ATOM 1514 O O . VAL A 1 195 ? -1.646 -7.929 -14.862 1.00 77.81 195 VAL A O 1
ATOM 1517 N N . ASP A 1 196 ? -3.480 -7.365 -16.004 1.00 76.06 196 ASP A N 1
ATOM 1518 C CA . ASP A 1 196 ? -2.764 -7.003 -17.228 1.00 76.06 196 ASP A CA 1
ATOM 1519 C C . ASP A 1 196 ? -2.087 -5.623 -17.113 1.00 76.06 196 ASP A C 1
ATOM 1521 O O . ASP A 1 196 ? -2.281 -4.881 -16.150 1.00 76.06 196 ASP A O 1
ATOM 1525 N N . LEU A 1 197 ? -1.265 -5.263 -18.104 1.00 67.69 197 LEU A N 1
ATOM 1526 C CA . LEU A 1 197 ? -0.496 -4.013 -18.092 1.00 67.69 197 LEU A CA 1
ATOM 1527 C C . LEU A 1 197 ? -1.390 -2.767 -17.951 1.00 67.69 197 LEU A C 1
ATOM 1529 O O . LEU A 1 197 ? -0.998 -1.788 -17.313 1.00 67.69 197 LEU A O 1
ATOM 1533 N N . ILE A 1 198 ? -2.587 -2.797 -18.543 1.00 74.69 198 ILE A N 1
ATOM 1534 C CA . ILE A 1 198 ? -3.546 -1.688 -18.478 1.00 74.69 198 ILE A CA 1
ATOM 1535 C C . ILE A 1 198 ? -4.094 -1.577 -17.051 1.00 74.69 198 ILE A C 1
ATOM 1537 O O . ILE A 1 198 ? -4.113 -0.483 -16.484 1.00 74.69 198 ILE A O 1
ATOM 1541 N N . THR A 1 199 ? -4.455 -2.708 -16.449 1.00 81.88 199 THR A N 1
ATOM 1542 C CA . THR A 1 199 ? -4.956 -2.816 -15.075 1.00 81.88 199 THR A CA 1
ATOM 1543 C C . THR A 1 199 ? -3.899 -2.388 -14.054 1.00 81.88 199 THR A C 1
ATOM 1545 O O . THR A 1 199 ? -4.188 -1.571 -13.179 1.00 81.88 199 THR A O 1
ATOM 1548 N N . TRP A 1 200 ? -2.648 -2.829 -14.219 1.00 78.94 200 TRP A N 1
ATOM 1549 C CA . TRP A 1 200 ? -1.511 -2.408 -13.393 1.00 78.94 200 TRP A CA 1
ATOM 1550 C C . TRP A 1 200 ? -1.271 -0.904 -13.455 1.00 78.94 200 TRP A C 1
ATOM 1552 O O . TRP A 1 200 ? -1.171 -0.235 -12.424 1.00 78.94 200 TRP A O 1
ATOM 1562 N N . ARG A 1 201 ? -1.211 -0.346 -14.669 1.00 71.44 201 ARG A N 1
ATOM 1563 C CA . ARG A 1 201 ? -1.004 1.090 -14.867 1.00 71.44 201 ARG A CA 1
ATOM 1564 C C . ARG A 1 201 ? -2.147 1.903 -14.266 1.00 71.44 201 ARG A C 1
ATOM 1566 O O . ARG A 1 201 ? -1.890 2.955 -13.683 1.00 71.44 201 ARG A O 1
ATOM 1573 N N . ALA A 1 202 ? -3.383 1.432 -14.396 1.00 77.50 202 ALA A N 1
ATOM 1574 C CA . ALA A 1 202 ? -4.544 2.076 -13.797 1.00 77.50 202 ALA A CA 1
ATOM 1575 C C . ALA A 1 202 ? -4.494 2.028 -12.263 1.00 77.50 202 ALA A C 1
ATOM 1577 O O . ALA A 1 202 ? -4.779 3.037 -11.624 1.00 77.50 202 ALA A O 1
ATOM 1578 N N . GLY A 1 203 ? -4.069 0.903 -11.679 1.00 74.88 203 GLY A N 1
ATOM 1579 C CA . GLY A 1 203 ? -3.856 0.765 -10.237 1.00 74.88 203 GLY A CA 1
ATOM 1580 C C . GLY A 1 203 ? -2.814 1.740 -9.712 1.00 74.88 203 GLY A C 1
ATOM 1581 O O . GLY A 1 203 ? -3.122 2.540 -8.840 1.00 74.88 203 GLY A O 1
ATOM 1582 N N . LEU A 1 204 ? -1.614 1.752 -10.296 1.00 70.25 204 LEU A N 1
ATOM 1583 C CA . LEU A 1 204 ? -0.512 2.621 -9.855 1.00 70.25 204 LEU A CA 1
ATOM 1584 C C . LEU A 1 204 ? -0.815 4.121 -9.996 1.00 70.25 204 LEU A C 1
ATOM 1586 O O . LEU A 1 204 ? -0.314 4.922 -9.213 1.00 70.25 204 LEU A O 1
ATOM 1590 N N . ASN A 1 205 ? -1.637 4.505 -10.975 1.00 69.88 205 ASN A N 1
ATOM 1591 C CA . ASN A 1 205 ? -2.055 5.896 -11.184 1.00 69.88 205 ASN A CA 1
ATOM 1592 C C . ASN A 1 205 ? -3.406 6.221 -10.532 1.00 69.88 205 ASN A C 1
ATOM 1594 O O . ASN A 1 205 ? -3.961 7.297 -10.767 1.00 69.88 205 ASN A O 1
ATOM 1598 N N . HIS A 1 206 ? -3.969 5.301 -9.747 1.00 69.75 206 HIS A N 1
ATOM 1599 C CA . HIS A 1 206 ? -5.286 5.491 -9.168 1.00 69.75 206 HIS A CA 1
ATOM 1600 C C . HIS A 1 206 ? -5.272 6.689 -8.210 1.00 69.75 206 HIS A C 1
ATOM 1602 O O . HIS A 1 206 ? -4.447 6.770 -7.301 1.00 69.75 206 HIS A O 1
ATOM 1608 N N . ALA A 1 207 ? -6.228 7.609 -8.368 1.00 61.16 207 ALA A N 1
ATOM 1609 C CA . ALA A 1 207 ? -6.269 8.876 -7.627 1.00 61.16 207 ALA A CA 1
ATOM 1610 C C . ALA A 1 207 ? -6.340 8.713 -6.093 1.00 61.16 207 ALA A C 1
ATOM 1612 O O . ALA A 1 207 ? -6.062 9.653 -5.355 1.00 61.16 207 ALA A O 1
ATOM 1613 N N . LYS A 1 208 ? -6.687 7.515 -5.600 1.00 59.94 208 LYS A N 1
ATOM 1614 C CA . LYS A 1 208 ? -6.682 7.166 -4.168 1.00 59.94 208 LYS A CA 1
ATOM 1615 C C . LYS A 1 208 ? -5.361 6.560 -3.662 1.00 59.94 208 LYS A C 1
ATOM 1617 O O . LYS A 1 208 ? -5.332 6.107 -2.525 1.00 59.94 208 LYS A O 1
ATOM 1622 N N . LEU A 1 209 ? -4.287 6.549 -4.457 1.00 56.47 209 LEU A N 1
ATOM 1623 C CA . LEU A 1 209 ? -2.950 6.071 -4.065 1.00 56.47 209 LEU A CA 1
ATOM 1624 C C . LEU A 1 209 ? -1.826 7.129 -3.928 1.00 56.47 209 LEU A C 1
ATOM 1626 O O . LEU A 1 209 ? -0.660 6.729 -3.931 1.00 56.47 209 LEU A O 1
ATOM 1630 N N . PRO A 1 210 ? -2.053 8.450 -3.789 1.00 44.28 210 PRO A N 1
ATOM 1631 C CA . PRO A 1 210 ? -0.921 9.366 -3.656 1.00 44.28 210 PRO A CA 1
ATOM 1632 C C . PRO A 1 210 ? -0.145 9.059 -2.367 1.00 44.28 210 PRO A C 1
ATOM 1634 O O . PRO A 1 210 ? -0.720 9.028 -1.280 1.00 44.28 210 PRO A O 1
ATOM 1637 N N . GLY A 1 211 ? 1.154 8.779 -2.511 1.00 43.88 211 GLY A N 1
ATOM 1638 C CA . GLY A 1 211 ? 2.028 8.364 -1.408 1.00 43.88 211 GLY A CA 1
ATOM 1639 C C . GLY A 1 211 ? 1.967 6.872 -1.048 1.00 43.88 211 GLY A C 1
ATOM 1640 O O . GLY A 1 211 ? 2.354 6.513 0.060 1.00 43.88 211 GLY A O 1
ATOM 1641 N N . TRP A 1 212 ? 1.471 6.004 -1.941 1.00 46.78 212 TRP A N 1
ATOM 1642 C CA . TRP A 1 212 ? 1.468 4.550 -1.732 1.00 46.78 212 TRP A CA 1
ATOM 1643 C C . TRP A 1 212 ? 2.879 4.002 -1.469 1.00 46.78 212 TRP A C 1
ATOM 1645 O O . TRP A 1 212 ? 3.817 4.278 -2.218 1.00 46.78 212 TRP A O 1
ATOM 1655 N N . SER A 1 213 ? 3.003 3.222 -0.391 1.00 45.41 213 SER A N 1
ATOM 1656 C CA . SER A 1 213 ? 4.219 2.493 -0.044 1.00 45.41 213 SER A CA 1
ATOM 1657 C C . SER A 1 213 ? 4.303 1.222 -0.879 1.00 45.41 213 SER A C 1
ATOM 1659 O O . SER A 1 213 ? 3.357 0.440 -0.915 1.00 45.41 213 SER A O 1
ATOM 1661 N N . ASN A 1 214 ? 5.455 1.000 -1.506 1.00 47.31 214 ASN A N 1
ATOM 1662 C CA . ASN A 1 214 ? 5.775 -0.249 -2.193 1.00 47.31 214 ASN A CA 1
ATOM 1663 C C . ASN A 1 214 ? 6.135 -1.392 -1.234 1.00 47.31 214 ASN A C 1
ATOM 1665 O O . ASN A 1 214 ? 6.490 -2.470 -1.696 1.00 47.31 214 ASN A O 1
ATOM 1669 N N . ILE A 1 215 ? 6.081 -1.159 0.079 1.00 44.38 215 ILE A N 1
ATOM 1670 C CA . ILE A 1 215 ? 6.261 -2.204 1.081 1.00 44.38 215 ILE A CA 1
ATOM 1671 C C . ILE A 1 215 ? 4.943 -2.969 1.190 1.00 44.38 215 ILE A C 1
ATOM 1673 O O . ILE A 1 215 ? 3.937 -2.446 1.677 1.00 44.38 215 ILE A O 1
ATOM 1677 N N . THR A 1 216 ? 4.949 -4.208 0.718 1.00 45.44 216 THR A N 1
ATOM 1678 C CA . THR A 1 216 ? 3.808 -5.111 0.843 1.00 45.44 216 THR A CA 1
ATOM 1679 C C . THR A 1 216 ? 3.734 -5.643 2.280 1.00 45.44 216 THR A C 1
ATOM 1681 O O . THR A 1 216 ? 4.757 -6.056 2.824 1.00 45.44 216 THR A O 1
ATOM 1684 N N . PRO A 1 217 ? 2.560 -5.622 2.939 1.00 47.41 217 PRO A N 1
ATOM 1685 C CA . PRO A 1 217 ? 2.381 -6.257 4.245 1.00 47.41 217 PRO A CA 1
ATOM 1686 C C . PRO A 1 217 ? 2.684 -7.765 4.206 1.00 47.41 217 PRO A C 1
ATOM 1688 O O . PRO A 1 217 ? 2.769 -8.357 3.133 1.00 47.41 217 PRO A O 1
ATOM 1691 N N . ILE A 1 218 ? 2.807 -8.391 5.384 1.00 46.69 218 ILE A N 1
ATOM 1692 C CA . ILE A 1 218 ? 3.113 -9.826 5.537 1.00 46.69 218 ILE A CA 1
ATOM 1693 C C . ILE A 1 218 ? 2.227 -10.678 4.619 1.00 46.69 218 ILE A C 1
ATOM 1695 O O . ILE A 1 218 ? 0.999 -10.590 4.679 1.00 46.69 218 ILE A O 1
ATOM 1699 N N . VAL A 1 219 ? 2.864 -11.528 3.810 1.00 45.66 219 VAL A N 1
ATOM 1700 C CA . VAL A 1 219 ? 2.169 -12.437 2.897 1.00 45.66 219 VAL A CA 1
ATOM 1701 C C . VAL A 1 219 ? 1.857 -13.756 3.574 1.00 45.66 219 VAL A C 1
ATOM 1703 O O . VAL A 1 219 ? 2.736 -14.412 4.130 1.00 45.66 219 VAL A O 1
ATOM 1706 N N . VAL A 1 220 ? 0.578 -14.123 3.548 1.00 49.69 220 VAL A N 1
ATOM 1707 C CA . VAL A 1 220 ? 0.037 -15.287 4.255 1.00 49.69 220 VAL A CA 1
ATOM 1708 C C . VAL A 1 220 ? -0.347 -16.347 3.223 1.00 49.69 220 VAL A C 1
ATOM 1710 O O . VAL A 1 220 ? -1.314 -16.168 2.488 1.00 49.69 220 VAL A O 1
ATOM 1713 N N . GLY A 1 221 ? 0.419 -17.439 3.141 1.00 41.25 221 GLY A N 1
ATOM 1714 C CA . GLY A 1 221 ? 0.195 -18.498 2.147 1.00 41.25 221 GLY A CA 1
ATOM 1715 C C . GLY A 1 221 ? -1.061 -19.341 2.408 1.00 41.25 221 GLY A C 1
ATOM 1716 O O . GLY A 1 221 ? -1.399 -19.625 3.562 1.00 41.25 221 GLY A O 1
ATOM 1717 N N . HIS A 1 222 ? -1.727 -19.797 1.342 1.00 37.84 222 HIS A N 1
ATOM 1718 C CA . HIS A 1 222 ? -2.840 -20.745 1.444 1.00 37.84 222 HIS A CA 1
ATOM 1719 C C . HIS A 1 222 ? -2.350 -22.096 1.986 1.00 37.84 222 HIS A C 1
ATOM 1721 O O . HIS A 1 222 ? -1.521 -22.769 1.380 1.00 37.84 222 HIS A O 1
ATOM 1727 N N . GLY A 1 223 ? -2.874 -22.508 3.142 1.00 39.28 223 GLY A N 1
ATOM 1728 C CA . GLY A 1 223 ? -2.548 -23.793 3.774 1.00 39.28 223 GLY A CA 1
ATOM 1729 C C . GLY A 1 223 ? -1.577 -23.707 4.954 1.00 39.28 223 GLY A C 1
ATOM 1730 O O . GLY A 1 223 ? -1.438 -24.687 5.686 1.00 39.28 223 GLY A O 1
ATOM 1731 N N . ALA A 1 224 ? -1.000 -22.533 5.235 1.00 32.03 224 ALA A N 1
ATOM 1732 C CA . ALA A 1 224 ? -0.713 -22.211 6.627 1.00 32.03 224 ALA A CA 1
ATOM 1733 C C . ALA A 1 224 ? -2.054 -22.243 7.371 1.00 32.03 224 ALA A C 1
ATOM 1735 O O . ALA A 1 224 ? -3.074 -21.821 6.816 1.00 32.03 224 ALA A O 1
ATOM 1736 N N . ILE A 1 225 ? -2.080 -22.796 8.588 1.00 28.89 225 ILE A N 1
ATOM 1737 C CA . ILE A 1 225 ? -3.254 -22.715 9.464 1.00 28.89 225 ILE A CA 1
ATOM 1738 C C . ILE A 1 225 ? -3.768 -21.281 9.356 1.00 28.89 225 ILE A C 1
ATOM 1740 O O . ILE A 1 225 ? -2.997 -20.353 9.593 1.00 28.89 225 ILE A O 1
ATOM 1744 N N . ILE A 1 226 ? -5.023 -21.102 8.925 1.00 36.41 226 ILE A N 1
ATOM 1745 C CA . ILE A 1 226 ? -5.678 -19.798 8.968 1.00 36.41 226 ILE A CA 1
ATOM 1746 C C . ILE A 1 226 ? -5.711 -19.436 10.452 1.00 36.41 226 ILE A C 1
ATOM 1748 O O . ILE A 1 226 ? -6.637 -19.817 11.169 1.00 36.41 226 ILE A O 1
ATOM 1752 N N . GLU A 1 227 ? -4.668 -18.748 10.919 1.00 34.75 227 GLU A N 1
ATOM 1753 C CA . GLU A 1 227 ? -4.692 -17.956 12.137 1.00 34.75 227 GLU A CA 1
ATOM 1754 C C . GLU A 1 227 ? -5.979 -17.136 12.019 1.00 34.75 227 GLU A C 1
ATOM 1756 O O . GLU A 1 227 ? -6.193 -16.433 11.023 1.00 34.75 227 GLU A O 1
ATOM 1761 N N . PRO A 1 228 ? -6.951 -17.373 12.905 1.00 40.19 228 PRO A N 1
ATOM 1762 C CA . PRO A 1 228 ? -8.353 -17.188 12.589 1.00 40.19 228 PRO A CA 1
ATOM 1763 C C . PRO A 1 228 ? -8.650 -15.704 12.459 1.00 40.19 228 PRO A C 1
ATOM 1765 O O . PRO A 1 228 ? -8.986 -15.146 13.488 1.00 40.19 228 PRO A O 1
ATOM 1768 N N . ARG A 1 229 ? -8.562 -15.101 11.257 1.00 51.44 229 ARG A N 1
ATOM 1769 C CA . ARG A 1 229 ? -8.743 -13.661 10.939 1.00 51.44 229 ARG A CA 1
ATOM 1770 C C . ARG A 1 229 ? -8.278 -12.741 12.078 1.00 51.44 229 ARG A C 1
ATOM 1772 O O . ARG A 1 229 ? -8.988 -12.658 13.082 1.00 51.44 229 ARG A O 1
ATOM 1779 N N . THR A 1 230 ? -7.181 -11.994 11.905 1.00 71.69 230 THR A N 1
ATOM 1780 C CA . THR A 1 230 ? -6.704 -11.020 12.915 1.00 71.69 230 THR A CA 1
ATOM 1781 C C . THR A 1 230 ? -7.879 -10.262 13.541 1.00 71.69 230 THR A C 1
ATOM 1783 O O . THR A 1 230 ? -8.877 -9.968 12.872 1.00 71.69 230 THR A O 1
ATOM 1786 N N . VAL A 1 231 ? -7.831 -10.008 14.850 1.00 82.56 231 VAL A N 1
ATOM 1787 C CA . VAL A 1 231 ? -8.963 -9.424 15.599 1.00 82.56 231 VAL A CA 1
ATOM 1788 C C . VAL A 1 231 ? -9.499 -8.167 14.902 1.00 82.56 231 VAL A C 1
ATOM 1790 O O . VAL A 1 231 ? -10.711 -7.992 14.781 1.00 82.56 231 VAL A O 1
ATOM 1793 N N . THR A 1 232 ? -8.590 -7.368 14.350 1.00 82.50 232 THR A N 1
ATOM 1794 C CA . THR A 1 232 ? -8.819 -6.212 13.478 1.00 82.50 232 THR A CA 1
ATOM 1795 C C . THR A 1 232 ? -9.762 -6.525 12.303 1.00 82.50 232 THR A C 1
ATOM 1797 O O . THR A 1 232 ? -10.765 -5.840 12.092 1.00 82.50 232 THR A O 1
ATOM 1800 N N . GLN A 1 233 ? -9.527 -7.622 11.579 1.00 77.81 233 GLN A N 1
ATOM 1801 C CA . GLN A 1 233 ? -10.366 -8.056 10.461 1.00 77.81 233 GLN A CA 1
ATOM 1802 C C . GLN A 1 233 ? -11.743 -8.564 10.920 1.00 77.81 233 GLN A C 1
ATOM 1804 O O . GLN A 1 233 ? -12.751 -8.338 10.241 1.00 77.81 233 GLN A O 1
ATOM 1809 N N . LYS A 1 234 ? -11.828 -9.262 12.063 1.00 83.50 234 LYS A N 1
ATOM 1810 C CA . LYS A 1 234 ? -13.123 -9.679 12.644 1.00 83.50 234 LYS A CA 1
ATOM 1811 C C . LYS A 1 234 ? -13.957 -8.471 13.049 1.00 83.50 234 LYS A C 1
ATOM 1813 O O . LYS A 1 234 ? -15.139 -8.415 12.696 1.00 83.50 234 LYS A O 1
ATOM 1818 N N . LEU A 1 235 ? -13.330 -7.502 13.712 1.00 90.19 235 LEU A N 1
ATOM 1819 C CA . LEU A 1 235 ? -13.947 -6.236 14.081 1.00 90.19 235 LEU A CA 1
ATOM 1820 C C . LEU A 1 235 ? -14.498 -5.530 12.839 1.00 90.19 235 LEU A C 1
ATOM 1822 O O . LEU A 1 235 ? -15.684 -5.207 12.807 1.00 90.19 235 LEU A O 1
ATOM 1826 N N . TYR A 1 236 ? -13.687 -5.370 11.791 1.00 86.19 236 TYR A N 1
ATOM 1827 C CA . TYR A 1 236 ? -14.126 -4.733 10.551 1.00 86.19 236 TYR A CA 1
ATOM 1828 C C . TYR A 1 236 ? -15.300 -5.459 9.894 1.00 86.19 236 TYR A C 1
ATOM 1830 O O . TYR A 1 236 ? -16.337 -4.848 9.628 1.00 86.19 236 TYR A O 1
ATOM 1838 N N . ASN A 1 237 ? -15.181 -6.771 9.673 1.00 81.50 237 ASN A N 1
ATOM 1839 C CA . ASN A 1 237 ? -16.217 -7.591 9.036 1.00 81.50 237 ASN A CA 1
ATOM 1840 C C . ASN A 1 237 ? -17.552 -7.559 9.793 1.00 81.50 237 ASN A C 1
ATOM 1842 O O . ASN A 1 237 ? -18.622 -7.697 9.189 1.00 81.50 237 ASN A O 1
ATOM 1846 N N . PHE A 1 238 ? -17.493 -7.419 11.118 1.00 88.75 238 PHE A N 1
ATOM 1847 C CA . PHE A 1 238 ? -18.668 -7.267 11.957 1.00 88.75 238 PHE A CA 1
ATOM 1848 C C . PHE A 1 238 ? -19.216 -5.839 11.880 1.00 88.75 238 PHE A C 1
ATOM 1850 O O . PHE A 1 238 ? -20.369 -5.656 11.496 1.00 88.75 238 PHE A O 1
ATOM 1857 N N . TYR A 1 239 ? -18.401 -4.841 12.217 1.00 92.94 239 TYR A N 1
ATOM 1858 C CA . TYR A 1 239 ? -18.841 -3.479 12.517 1.00 92.94 239 TYR A CA 1
ATOM 1859 C C . TYR A 1 239 ? -19.115 -2.622 11.268 1.00 92.94 239 TYR A C 1
ATOM 1861 O O . TYR A 1 239 ? -19.871 -1.656 11.331 1.00 92.94 239 TYR A O 1
ATOM 1869 N N . SER A 1 240 ? -18.586 -3.018 10.104 1.00 84.00 240 SER A N 1
ATOM 1870 C CA . SER A 1 240 ? -18.872 -2.407 8.791 1.00 84.00 240 SER A CA 1
ATOM 1871 C C . SER A 1 240 ? -20.214 -2.812 8.166 1.00 84.00 240 SER A C 1
ATOM 1873 O O . SER A 1 240 ? -20.499 -2.463 7.019 1.00 84.00 240 SER A O 1
ATOM 1875 N N . LYS A 1 241 ? -21.056 -3.562 8.883 1.00 85.25 241 LYS A N 1
ATOM 1876 C CA . LYS A 1 241 ? -22.404 -3.923 8.427 1.00 85.25 241 LYS A CA 1
ATOM 1877 C C . LYS A 1 241 ? -23.438 -3.067 9.161 1.00 85.25 241 LYS A C 1
ATOM 1879 O O . LYS A 1 241 ? -23.438 -3.108 10.391 1.00 85.25 241 LYS A O 1
ATOM 1884 N N . PRO A 1 242 ? -24.364 -2.381 8.462 1.00 84.69 242 PRO A N 1
ATOM 1885 C CA . PRO A 1 242 ? -25.385 -1.542 9.101 1.00 84.69 242 PRO A CA 1
ATOM 1886 C C . PRO A 1 242 ? -26.148 -2.265 10.223 1.00 84.69 242 PRO A C 1
ATOM 1888 O O . PRO A 1 242 ? -26.126 -1.824 11.364 1.00 84.69 242 PRO A O 1
ATOM 1891 N N . ASN A 1 243 ? -26.664 -3.469 9.951 1.00 86.44 243 ASN A N 1
ATOM 1892 C CA . ASN A 1 243 ? -27.403 -4.260 10.946 1.00 86.44 243 ASN A CA 1
ATOM 1893 C C . ASN A 1 243 ? -26.572 -4.644 12.185 1.00 86.44 243 ASN A C 1
ATOM 1895 O O . ASN A 1 243 ? -27.131 -4.976 13.226 1.00 86.44 243 ASN A O 1
ATOM 1899 N N . ASN A 1 244 ? -25.242 -4.688 12.079 1.00 92.62 244 ASN A N 1
ATOM 1900 C CA . ASN A 1 244 ? -24.369 -4.962 13.219 1.00 92.62 244 ASN A CA 1
ATOM 1901 C C . ASN A 1 244 ? -23.963 -3.677 13.942 1.00 92.62 244 ASN A C 1
ATOM 1903 O O . ASN A 1 244 ? -23.822 -3.709 15.160 1.00 92.62 244 ASN A O 1
ATOM 1907 N N . TYR A 1 245 ? -23.836 -2.554 13.230 1.00 94.00 245 TYR A N 1
ATOM 1908 C CA . TYR A 1 245 ? -23.736 -1.239 13.858 1.00 94.00 245 TYR A CA 1
ATOM 1909 C C . TYR A 1 245 ? -24.947 -0.981 14.764 1.00 94.00 245 TYR A C 1
ATOM 1911 O O . TYR A 1 245 ? -24.768 -0.604 15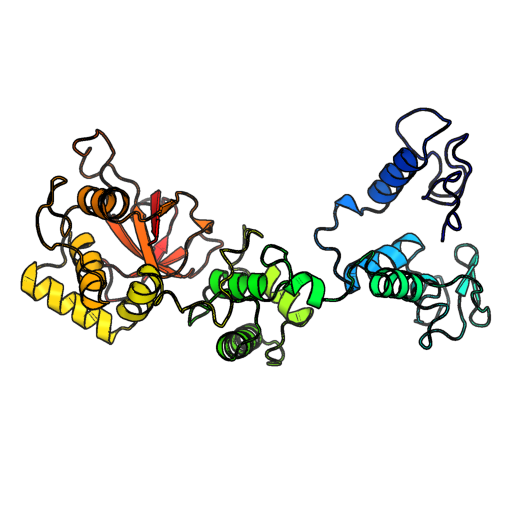.917 1.00 94.00 245 TYR A O 1
ATOM 1919 N N . ASP A 1 246 ? -26.158 -1.309 14.305 1.00 93.00 246 ASP A N 1
ATOM 1920 C CA . ASP A 1 246 ? -27.379 -1.179 15.113 1.00 93.00 246 ASP A CA 1
ATOM 1921 C C . ASP A 1 246 ? -27.339 -2.051 16.379 1.00 93.00 246 ASP A C 1
ATOM 1923 O O . ASP A 1 246 ? -27.801 -1.636 17.441 1.00 93.00 246 ASP A O 1
ATOM 1927 N N . LYS A 1 247 ? -26.725 -3.243 16.311 1.00 96.94 247 LYS A N 1
ATOM 1928 C CA . LYS A 1 247 ? -26.501 -4.095 17.495 1.00 96.94 247 LYS A CA 1
ATOM 1929 C C . LYS A 1 247 ? -25.505 -3.474 18.470 1.00 96.94 247 LYS A C 1
ATOM 1931 O O . LYS A 1 247 ? -25.720 -3.560 19.675 1.00 96.94 247 LYS A O 1
ATOM 1936 N N . VAL A 1 248 ? -24.433 -2.858 17.965 1.00 97.62 248 VAL A N 1
A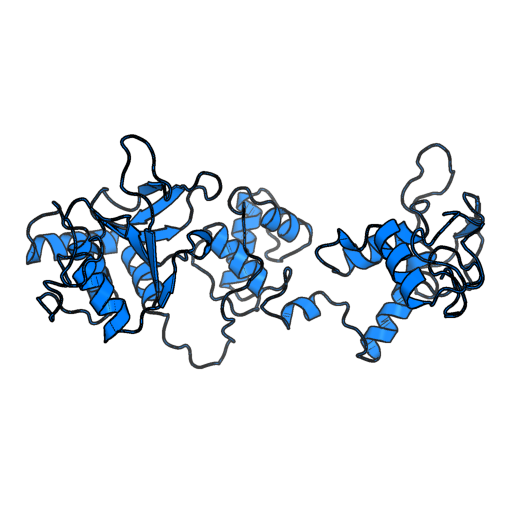TOM 1937 C CA . VAL A 1 248 ? -23.463 -2.122 18.794 1.00 97.62 248 VAL A CA 1
ATOM 1938 C C . VAL A 1 248 ? -24.147 -0.941 19.467 1.00 97.62 248 VAL A C 1
ATOM 1940 O O . VAL A 1 248 ? -24.024 -0.780 20.677 1.00 97.62 248 VAL A O 1
ATOM 1943 N N . TYR A 1 249 ? -24.916 -0.164 18.707 1.00 96.38 249 TYR A N 1
ATOM 1944 C CA . TYR A 1 249 ? -25.702 0.949 19.222 1.00 96.38 249 TYR A CA 1
ATOM 1945 C C . TYR A 1 249 ? -26.650 0.485 20.333 1.00 96.38 249 TYR A C 1
ATOM 1947 O O . TYR A 1 249 ? -26.640 1.042 21.427 1.00 96.38 249 TYR A O 1
ATOM 1955 N N . ALA A 1 250 ? -27.431 -0.572 20.087 1.00 96.81 250 ALA A N 1
ATOM 1956 C CA . ALA A 1 250 ? -28.352 -1.128 21.072 1.00 96.81 250 ALA A CA 1
ATOM 1957 C C . ALA A 1 250 ? -27.630 -1.650 22.326 1.00 96.81 250 ALA A C 1
ATOM 1959 O O . ALA A 1 250 ? -28.118 -1.436 23.435 1.00 96.81 250 ALA A O 1
ATOM 1960 N N . ASP A 1 251 ? -26.464 -2.293 22.180 1.00 97.44 251 ASP A N 1
ATOM 1961 C CA . ASP A 1 251 ? -25.653 -2.721 23.324 1.00 97.44 251 ASP A CA 1
ATOM 1962 C C . ASP A 1 251 ? -25.183 -1.517 24.148 1.00 97.44 251 ASP A C 1
ATOM 1964 O O . ASP A 1 251 ? -25.419 -1.490 25.354 1.00 97.44 251 ASP A O 1
ATOM 1968 N N . VAL A 1 252 ? -24.604 -0.493 23.510 1.00 96.81 252 VAL A N 1
ATOM 1969 C CA . VAL A 1 252 ? -24.137 0.724 24.195 1.00 96.81 252 VAL A CA 1
ATOM 1970 C C . VAL A 1 252 ? -25.287 1.442 24.890 1.00 96.81 252 VAL A C 1
ATOM 1972 O O . VAL A 1 252 ? -25.168 1.789 26.061 1.00 96.81 252 VAL A O 1
ATOM 1975 N N . MET A 1 253 ? -26.434 1.608 24.235 1.00 96.44 253 MET A N 1
ATOM 1976 C CA . MET A 1 253 ? -27.600 2.214 24.881 1.00 96.44 253 MET A CA 1
ATOM 1977 C C . MET A 1 253 ? -28.119 1.379 26.054 1.00 96.44 253 MET A C 1
ATOM 1979 O O . MET A 1 253 ? -28.619 1.943 27.021 1.00 96.44 253 MET A O 1
ATOM 1983 N N . ARG A 1 254 ? -27.970 0.051 26.013 1.00 96.75 254 ARG A N 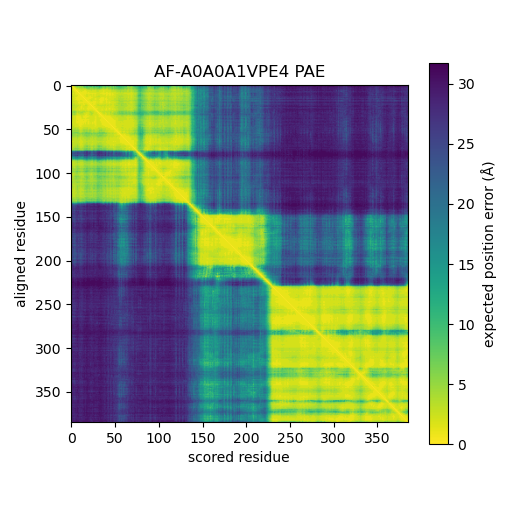1
ATOM 1984 C CA . ARG A 1 254 ? -28.370 -0.832 27.112 1.00 96.75 254 ARG A CA 1
ATOM 1985 C C . ARG A 1 254 ? -27.459 -0.713 28.333 1.00 96.75 254 ARG A C 1
ATOM 1987 O O . ARG A 1 254 ? -27.977 -0.725 29.443 1.00 96.75 254 ARG A O 1
ATOM 1994 N N . TRP A 1 255 ? -26.134 -0.671 28.158 1.00 94.94 255 TRP A N 1
ATOM 1995 C CA . TRP A 1 255 ? -25.199 -0.694 29.298 1.00 94.94 255 TRP A CA 1
ATOM 1996 C C . TRP A 1 255 ? -24.631 0.678 29.680 1.00 94.94 255 TRP A C 1
ATOM 1998 O O . TRP A 1 255 ? -24.349 0.893 30.854 1.00 94.94 255 TRP A O 1
ATOM 2008 N N . TYR A 1 256 ? -24.465 1.597 28.728 1.00 95.38 256 TYR A N 1
ATOM 2009 C CA . TYR A 1 256 ? -23.953 2.951 28.971 1.00 95.38 256 TYR A CA 1
ATOM 2010 C C . TYR A 1 256 ? -25.064 4.010 29.006 1.00 95.38 256 TYR A C 1
ATOM 2012 O O . TYR A 1 256 ? -24.950 5.006 29.714 1.00 95.38 256 TYR A O 1
ATOM 2020 N N . GLY A 1 257 ? -26.156 3.803 28.263 1.00 95.19 257 GLY A N 1
ATOM 2021 C CA . GLY A 1 257 ? -27.344 4.665 28.318 1.00 95.19 257 GLY A CA 1
ATOM 2022 C C . GLY A 1 257 ? -27.260 5.964 27.512 1.00 95.19 257 GLY A C 1
ATOM 2023 O O . GLY A 1 257 ? -28.232 6.714 27.478 1.00 95.19 257 GLY A O 1
ATOM 2024 N N . THR A 1 258 ? -26.139 6.248 26.842 1.00 94.56 258 THR A N 1
ATOM 2025 C CA . THR A 1 258 ? -25.965 7.471 26.045 1.00 94.56 258 THR A CA 1
ATOM 2026 C C . THR A 1 258 ? -24.972 7.287 24.897 1.00 94.56 258 THR A C 1
ATOM 2028 O O . THR A 1 258 ? -24.119 6.402 24.925 1.00 94.56 258 THR A O 1
ATOM 2031 N N . THR A 1 259 ? -25.066 8.145 23.880 1.00 92.69 259 THR A N 1
ATOM 2032 C CA . THR A 1 259 ? -24.062 8.273 22.811 1.00 92.69 259 THR A CA 1
ATOM 2033 C C . THR A 1 259 ? -23.084 9.425 23.056 1.00 92.69 259 THR A C 1
ATOM 2035 O O . THR A 1 259 ? -22.053 9.514 22.380 1.00 92.69 259 THR A O 1
ATOM 2038 N N . THR A 1 260 ? -23.360 10.293 24.033 1.00 92.19 260 THR A N 1
ATOM 2039 C CA . THR A 1 260 ? -22.479 11.400 24.425 1.00 92.19 260 THR A CA 1
ATOM 2040 C C . THR A 1 260 ? -21.194 10.845 25.026 1.00 92.19 260 THR A C 1
ATOM 2042 O O . THR A 1 260 ? -21.248 10.055 25.960 1.00 92.19 260 THR A O 1
ATOM 2045 N N . ASN A 1 261 ? -20.036 11.249 24.489 1.00 90.44 261 ASN A N 1
ATOM 2046 C CA . ASN A 1 261 ? -18.713 10.749 24.898 1.00 90.44 261 ASN A CA 1
ATOM 2047 C C . ASN A 1 261 ? -18.581 9.210 24.870 1.00 90.44 261 ASN A C 1
ATOM 2049 O O . ASN A 1 261 ? -17.759 8.630 25.568 1.00 90.44 261 ASN A O 1
ATOM 2053 N N . ALA A 1 262 ? -19.361 8.542 24.015 1.00 95.38 262 ALA A N 1
ATOM 2054 C CA . ALA A 1 262 ? -19.440 7.085 23.945 1.00 95.38 262 ALA A CA 1
ATOM 2055 C C . ALA A 1 262 ? -18.467 6.448 22.932 1.00 95.38 262 ALA A C 1
ATOM 2057 O O . ALA A 1 262 ? -18.668 5.307 22.526 1.00 95.38 262 ALA A O 1
ATOM 2058 N N . CYS A 1 263 ? -17.434 7.153 22.464 1.00 96.69 263 CYS A N 1
ATOM 2059 C CA . CYS A 1 263 ? -16.575 6.652 21.382 1.00 96.69 263 CYS A CA 1
ATOM 2060 C C . CYS A 1 263 ? -15.880 5.331 21.743 1.00 96.69 263 CYS A C 1
ATOM 2062 O O . CYS A 1 263 ? -15.933 4.360 20.986 1.00 96.69 263 CYS A O 1
ATOM 2064 N N . VAL A 1 264 ? -15.337 5.261 22.957 1.00 97.62 264 VAL A N 1
ATOM 2065 C CA . VAL A 1 264 ? -14.723 4.055 23.523 1.00 97.62 264 VAL A CA 1
ATOM 2066 C C . VAL A 1 264 ? -15.772 2.959 23.751 1.00 97.62 264 VAL A C 1
ATOM 2068 O O . VAL A 1 264 ? -15.530 1.790 23.446 1.00 97.62 264 VAL A O 1
ATOM 2071 N N . ALA A 1 265 ? -16.977 3.331 24.192 1.00 97.56 265 ALA A N 1
ATOM 2072 C CA . ALA A 1 265 ? -18.076 2.396 24.427 1.00 97.56 265 ALA A CA 1
ATOM 2073 C C . ALA A 1 265 ? -18.506 1.690 23.134 1.00 97.56 265 ALA A C 1
ATOM 2075 O O . ALA A 1 265 ? -18.719 0.476 23.130 1.00 97.56 265 ALA A O 1
ATOM 2076 N N . PHE A 1 266 ? -18.581 2.425 22.023 1.00 98.12 266 PHE A N 1
ATOM 2077 C CA . PHE A 1 266 ? -18.904 1.879 20.706 1.00 98.12 266 PHE A CA 1
ATOM 2078 C C . PHE A 1 266 ? -17.811 0.933 20.196 1.00 98.12 266 PHE A C 1
ATOM 2080 O O . PHE A 1 266 ? -18.121 -0.191 19.804 1.00 98.12 266 PHE A O 1
ATOM 2087 N N . VAL A 1 267 ? -16.537 1.337 20.248 1.00 97.88 267 VAL A N 1
ATOM 2088 C CA . VAL A 1 267 ? -15.422 0.497 19.771 1.00 97.88 267 VAL A CA 1
ATOM 2089 C C . VAL A 1 267 ? -15.280 -0.778 20.607 1.00 97.88 267 VAL A C 1
ATOM 2091 O O . VAL A 1 267 ? -15.188 -1.871 20.051 1.00 97.88 267 VAL A O 1
ATOM 2094 N N . THR A 1 268 ? -15.344 -0.681 21.937 1.00 97.62 268 THR A N 1
ATOM 2095 C CA . THR A 1 268 ? -15.246 -1.858 22.821 1.00 97.62 268 THR A CA 1
ATOM 2096 C C . THR A 1 268 ? -16.459 -2.781 22.716 1.00 97.62 268 THR A C 1
ATOM 2098 O O . THR A 1 268 ? -16.311 -4.000 22.785 1.00 97.62 268 THR A O 1
ATOM 2101 N N . SER A 1 269 ? -17.663 -2.243 22.496 1.00 97.81 269 SER A N 1
ATOM 2102 C CA . SER A 1 269 ? -18.857 -3.068 22.261 1.00 97.81 269 SER A CA 1
ATOM 2103 C C . SER A 1 269 ? -18.798 -3.764 20.902 1.00 97.81 269 SER A C 1
ATOM 2105 O O . SER A 1 269 ? -19.135 -4.942 20.814 1.00 97.81 269 SER A O 1
ATOM 2107 N N . ALA A 1 270 ? -18.287 -3.094 19.865 1.00 97.56 270 ALA A N 1
ATOM 2108 C CA . ALA A 1 270 ? -18.023 -3.715 18.570 1.00 97.56 270 ALA A CA 1
ATOM 2109 C C . ALA A 1 270 ? -16.986 -4.844 18.672 1.00 97.56 270 ALA A C 1
ATOM 2111 O O . ALA A 1 270 ? -17.226 -5.930 18.146 1.00 97.56 270 ALA A O 1
ATOM 2112 N N . LEU A 1 271 ? -15.891 -4.635 19.412 1.00 96.31 271 LEU A N 1
ATOM 2113 C CA . LEU A 1 271 ? -14.892 -5.670 19.697 1.00 96.31 271 LEU A CA 1
ATOM 2114 C C . LEU A 1 271 ? -15.529 -6.893 20.368 1.00 96.31 271 LEU A C 1
ATOM 2116 O O . LEU A 1 271 ? -15.432 -7.997 19.828 1.00 96.31 271 LEU A O 1
ATOM 2120 N N . ARG A 1 272 ? -16.270 -6.698 21.467 1.00 96.44 272 ARG A N 1
ATOM 2121 C CA . ARG A 1 272 ? -16.972 -7.787 22.173 1.00 96.44 272 ARG A CA 1
ATOM 2122 C C . ARG A 1 272 ? -17.933 -8.549 21.270 1.00 96.44 272 ARG A C 1
ATOM 2124 O O . ARG A 1 272 ? -17.884 -9.774 21.211 1.00 96.44 272 ARG A O 1
ATOM 2131 N N . LEU A 1 273 ? -18.786 -7.834 20.539 1.00 94.69 273 LEU A N 1
ATOM 2132 C CA . LEU A 1 273 ? -19.781 -8.450 19.659 1.00 94.69 273 LEU A CA 1
ATOM 2133 C C . LEU A 1 273 ? -19.157 -9.120 18.423 1.00 94.69 273 LEU A C 1
ATOM 2135 O O . LEU A 1 273 ? -19.759 -10.035 17.865 1.00 94.69 273 LEU A O 1
ATOM 2139 N N . SER A 1 274 ? -17.945 -8.719 18.028 1.00 90.81 274 SER A N 1
ATOM 2140 C CA . SER A 1 274 ? -17.147 -9.399 16.997 1.00 90.81 274 SER A CA 1
ATOM 2141 C C . SER A 1 274 ? -16.404 -10.646 17.506 1.00 90.81 274 SER A C 1
ATOM 2143 O O . SER A 1 274 ? -15.751 -11.332 16.719 1.00 90.81 274 SER A O 1
ATOM 2145 N N . GLY A 1 275 ? -16.523 -10.961 18.802 1.00 87.25 275 GLY A N 1
ATOM 2146 C CA . GLY A 1 275 ? -15.915 -12.130 19.440 1.00 87.25 275 GLY A CA 1
ATOM 2147 C C . GLY A 1 275 ? -14.570 -11.864 20.122 1.00 87.25 275 GLY A C 1
ATOM 2148 O O . GLY A 1 275 ? -13.884 -12.821 20.471 1.00 87.25 275 GLY A O 1
ATOM 2149 N N . TYR A 1 276 ? -14.174 -10.600 20.310 1.00 90.75 276 TYR A N 1
ATOM 2150 C CA . TYR A 1 276 ? -12.953 -10.247 21.034 1.00 90.75 276 TYR A CA 1
ATOM 2151 C C . TYR A 1 276 ? -13.209 -10.036 22.527 1.00 90.75 276 TYR A C 1
ATOM 2153 O O . TYR A 1 276 ? -14.055 -9.232 22.924 1.00 90.75 276 TYR A O 1
ATOM 2161 N N . THR A 1 277 ? -12.444 -10.726 23.370 1.00 89.81 277 THR A N 1
ATOM 2162 C CA . THR A 1 277 ? -12.560 -10.600 24.825 1.00 89.81 277 THR A CA 1
ATOM 2163 C C . THR A 1 277 ? -11.859 -9.334 25.310 1.00 89.81 277 THR A C 1
ATOM 2165 O O . THR A 1 277 ? -10.632 -9.289 25.399 1.00 89.81 277 THR A O 1
ATOM 2168 N N . ILE A 1 278 ? -12.654 -8.320 25.658 1.00 90.81 278 ILE A N 1
ATOM 2169 C CA . ILE A 1 278 ? -12.195 -7.064 26.261 1.00 90.81 278 ILE A CA 1
ATOM 2170 C C . ILE A 1 278 ? -13.100 -6.670 27.448 1.00 90.81 278 ILE A C 1
ATOM 2172 O O . ILE A 1 278 ? -14.332 -6.706 27.304 1.00 90.81 278 ILE A O 1
ATOM 2176 N N . PRO A 1 279 ? -12.533 -6.304 28.616 1.00 90.25 279 PRO A N 1
ATOM 2177 C CA . PRO A 1 279 ? -13.296 -5.926 29.802 1.00 90.25 279 PRO A CA 1
ATOM 2178 C C . PRO A 1 279 ? -14.235 -4.736 29.570 1.00 90.25 279 PRO A C 1
ATOM 2180 O O . PRO A 1 279 ? -14.015 -3.885 28.704 1.00 90.25 279 PRO A O 1
ATOM 2183 N N . LYS A 1 280 ? -15.307 -4.680 30.367 1.00 86.31 280 LYS A N 1
ATOM 2184 C CA . LYS A 1 280 ? -16.237 -3.538 30.411 1.00 86.31 280 LYS A CA 1
ATOM 2185 C C . LYS A 1 280 ? -15.847 -2.472 31.435 1.00 86.31 280 LYS A C 1
ATOM 2187 O O . LYS A 1 280 ? -16.354 -1.358 31.364 1.00 86.31 280 LYS A O 1
ATOM 2192 N N . GLU A 1 281 ? -14.980 -2.817 32.376 1.00 86.38 281 GLU A N 1
ATOM 2193 C CA . GLU A 1 281 ? -14.762 -2.055 33.604 1.00 86.38 281 GLU A CA 1
ATOM 2194 C C . GLU A 1 281 ? -13.333 -1.505 33.685 1.00 86.38 281 GLU A C 1
ATOM 2196 O O . GLU A 1 281 ? -12.590 -1.506 32.699 1.00 86.38 281 GLU A O 1
ATOM 2201 N N . ASP A 1 282 ? -12.984 -0.974 34.856 1.00 84.19 282 ASP A N 1
ATOM 2202 C CA . ASP A 1 282 ? -11.622 -0.562 35.178 1.00 84.19 282 ASP A CA 1
ATOM 2203 C C . ASP A 1 282 ? -10.663 -1.756 35.140 1.00 84.19 282 ASP A C 1
ATOM 2205 O O . ASP A 1 282 ? -11.007 -2.866 35.549 1.00 84.19 282 ASP A O 1
ATOM 2209 N N . HIS A 1 283 ? -9.458 -1.516 34.637 1.00 77.38 283 HIS A N 1
ATOM 2210 C CA . HIS A 1 283 ? -8.393 -2.506 34.589 1.00 77.38 283 HIS A CA 1
ATOM 2211 C C . HIS A 1 283 ? -7.030 -1.842 34.810 1.00 77.38 283 HIS A C 1
ATOM 2213 O O . HIS A 1 283 ? -6.141 -1.868 33.966 1.00 77.38 283 HIS A O 1
ATOM 2219 N N . GLY A 1 284 ? -6.883 -1.149 35.938 1.00 76.88 284 GLY A N 1
ATOM 2220 C CA . GLY A 1 284 ? -5.622 -0.546 36.380 1.00 76.88 284 GLY A CA 1
ATOM 2221 C C . GLY A 1 284 ? -5.292 0.788 35.706 1.00 76.88 284 GLY A C 1
ATOM 2222 O O . GLY A 1 284 ? -4.736 1.668 36.359 1.00 76.88 284 GLY A O 1
ATOM 2223 N N . TYR A 1 285 ? -5.664 0.973 34.438 1.00 70.50 285 TYR A N 1
ATOM 2224 C CA . TYR A 1 285 ? -5.492 2.217 33.672 1.00 70.50 285 TYR A CA 1
ATOM 2225 C C . TYR A 1 285 ? -6.743 3.115 33.681 1.00 70.50 285 TYR A C 1
ATOM 2227 O O . TYR A 1 285 ? -6.775 4.139 32.997 1.00 70.50 285 TYR A O 1
ATOM 2235 N N . GLY A 1 286 ? -7.783 2.745 34.434 1.00 84.44 286 GLY A N 1
ATOM 2236 C CA . GLY A 1 286 ? -9.110 3.345 34.365 1.00 84.44 286 GLY A CA 1
ATOM 2237 C C . GLY A 1 286 ? -10.082 2.497 33.543 1.00 84.44 286 GLY A C 1
ATOM 2238 O O . GLY A 1 286 ? -9.762 1.405 33.072 1.00 84.44 286 GLY A O 1
ATOM 2239 N N . ASN A 1 287 ? -11.305 3.001 33.361 1.00 90.62 287 ASN A N 1
ATOM 2240 C CA . ASN A 1 287 ? -12.363 2.270 32.664 1.00 90.62 287 ASN A CA 1
ATOM 2241 C C . ASN A 1 287 ? -12.055 2.098 31.163 1.00 90.62 287 ASN A C 1
ATOM 2243 O O . ASN A 1 287 ? -12.183 3.046 30.383 1.00 90.62 287 ASN A O 1
ATOM 2247 N N . ILE A 1 288 ? -11.728 0.868 30.747 1.00 92.81 288 ILE A N 1
ATOM 2248 C CA . ILE A 1 288 ? -11.348 0.521 29.363 1.00 92.81 288 ILE A CA 1
ATOM 2249 C C . ILE A 1 288 ? -12.454 0.838 28.358 1.00 92.81 288 ILE A C 1
ATOM 2251 O O . ILE A 1 288 ? -12.175 1.126 27.199 1.00 92.81 288 ILE A O 1
ATOM 2255 N N . SER A 1 289 ? -13.720 0.763 28.767 1.00 95.19 289 SER A N 1
ATOM 2256 C CA . SER A 1 289 ? -14.849 1.003 27.867 1.00 95.19 289 SER A CA 1
ATOM 2257 C C . SER A 1 289 ? -15.266 2.471 27.793 1.00 95.19 289 SER A C 1
ATOM 2259 O O . SER A 1 289 ? -16.150 2.785 26.999 1.00 95.19 289 SER A O 1
ATOM 2261 N N . LEU A 1 290 ? -14.640 3.370 28.563 1.00 93.75 290 LEU A N 1
ATOM 2262 C CA . LEU A 1 290 ? -15.015 4.789 28.641 1.00 93.75 290 LEU A CA 1
ATOM 2263 C C . LEU A 1 290 ? -13.836 5.769 28.539 1.00 93.75 290 LEU A C 1
ATOM 2265 O O . LEU A 1 290 ? -14.064 6.962 28.359 1.00 93.75 290 LEU A O 1
ATOM 2269 N N . ASN A 1 291 ? -12.591 5.300 28.628 1.00 93.44 291 ASN A N 1
ATOM 2270 C CA . ASN A 1 291 ? -11.396 6.138 28.573 1.00 93.44 291 ASN A CA 1
ATOM 2271 C C . ASN A 1 291 ? -10.470 5.699 27.425 1.00 93.44 291 ASN A C 1
ATOM 2273 O O . ASN A 1 291 ? -10.127 4.525 27.295 1.00 93.44 291 ASN A O 1
ATOM 2277 N N . THR A 1 292 ? -10.078 6.650 26.575 1.00 95.00 292 THR A N 1
ATOM 2278 C CA . THR A 1 292 ? -9.255 6.401 25.383 1.00 95.00 292 THR A CA 1
ATOM 2279 C C . THR A 1 292 ? -7.828 5.983 25.725 1.00 95.00 292 THR A C 1
ATOM 2281 O O . THR A 1 292 ? -7.318 5.069 25.081 1.00 95.00 292 THR A O 1
ATOM 2284 N N . SER A 1 293 ? -7.196 6.591 26.735 1.00 94.00 293 SER A N 1
ATOM 2285 C CA . SER A 1 293 ? -5.882 6.156 27.230 1.00 94.00 293 SER A CA 1
ATOM 2286 C C . SER A 1 293 ? -5.970 4.760 27.840 1.00 94.00 293 SER A C 1
ATOM 2288 O O . SER A 1 293 ? -5.162 3.907 27.492 1.00 94.00 293 SER A O 1
ATOM 2290 N N . ALA A 1 294 ? -6.989 4.481 28.662 1.00 93.62 294 ALA A N 1
ATOM 2291 C CA . ALA A 1 294 ? -7.169 3.157 29.262 1.00 93.62 294 ALA A CA 1
ATOM 2292 C C . ALA A 1 294 ? -7.330 2.058 28.200 1.00 93.62 294 ALA A C 1
ATOM 2294 O O . ALA A 1 294 ? -6.675 1.020 28.278 1.00 93.62 294 ALA A O 1
ATOM 2295 N N . LEU A 1 295 ? -8.151 2.305 27.169 1.00 95.88 295 LEU A N 1
ATOM 2296 C CA . LEU A 1 295 ? -8.269 1.406 26.020 1.00 95.88 295 LEU A CA 1
ATOM 2297 C C . LEU A 1 295 ? -6.925 1.232 25.302 1.00 95.88 295 LEU A C 1
ATOM 2299 O O . LEU A 1 295 ? -6.541 0.108 24.991 1.00 95.88 295 LEU A O 1
ATOM 2303 N N . SER A 1 296 ? -6.225 2.336 25.036 1.00 95.12 296 SER A N 1
ATOM 2304 C CA . SER A 1 296 ? -4.944 2.331 24.327 1.00 95.12 296 SER A CA 1
ATOM 2305 C C . SER A 1 296 ? -3.893 1.485 25.042 1.00 95.12 296 SER A C 1
ATOM 2307 O O . SER A 1 296 ? -3.255 0.640 24.413 1.00 95.12 296 SER A O 1
ATOM 2309 N N . HIS A 1 297 ? -3.747 1.683 26.353 1.00 92.44 297 HIS A N 1
ATOM 2310 C CA . HIS A 1 297 ? -2.832 0.918 27.193 1.00 92.44 297 HIS A CA 1
ATOM 2311 C C . HIS A 1 297 ? -3.214 -0.552 27.245 1.00 92.44 297 HIS A C 1
ATOM 2313 O O . HIS A 1 297 ? -2.370 -1.401 27.003 1.00 92.44 297 HIS A O 1
ATOM 2319 N N . TYR A 1 298 ? -4.490 -0.871 27.469 1.00 93.44 298 TYR A N 1
ATOM 2320 C CA . TYR A 1 298 ? -4.929 -2.263 27.515 1.00 93.44 298 TYR A CA 1
ATOM 2321 C C . TYR A 1 298 ? -4.617 -3.022 26.219 1.00 93.44 298 TYR A C 1
ATOM 2323 O O . TYR A 1 298 ? -4.126 -4.150 26.249 1.00 93.44 298 TYR A O 1
ATOM 2331 N N . LEU A 1 299 ? -4.894 -2.405 25.066 1.00 94.12 299 LEU A N 1
ATOM 2332 C CA . LEU A 1 299 ? -4.643 -3.039 23.775 1.00 94.12 299 LEU A CA 1
ATOM 2333 C C . LEU A 1 299 ? -3.141 -3.238 23.516 1.00 94.12 299 LEU A C 1
ATOM 2335 O O . LEU A 1 299 ? -2.755 -4.301 23.042 1.00 94.12 299 LEU A O 1
ATOM 2339 N N . GLN A 1 300 ? -2.292 -2.271 23.861 1.00 93.06 300 GLN A N 1
ATOM 2340 C CA . GLN A 1 300 ? -0.841 -2.389 23.665 1.00 93.06 300 GLN A CA 1
ATOM 2341 C C . GLN A 1 300 ? -0.190 -3.300 24.712 1.00 93.06 300 GLN A C 1
ATOM 2343 O O . GLN A 1 300 ? 0.417 -4.310 24.366 1.00 93.06 300 GLN A O 1
ATOM 2348 N N . ASP A 1 301 ? -0.347 -2.963 25.988 1.00 90.88 301 ASP A N 1
ATOM 2349 C CA . ASP A 1 301 ? 0.438 -3.520 27.089 1.00 90.88 301 ASP A CA 1
ATOM 2350 C C . ASP A 1 301 ? -0.029 -4.937 27.456 1.00 90.88 301 ASP A C 1
ATOM 2352 O O . ASP A 1 301 ? 0.791 -5.817 27.710 1.00 90.88 301 ASP A O 1
ATOM 2356 N N . GLU A 1 302 ? -1.345 -5.183 27.467 1.00 89.81 302 GLU A N 1
ATOM 2357 C CA . GLU A 1 302 ? -1.903 -6.486 27.862 1.00 89.81 302 GLU A CA 1
ATOM 2358 C C . GLU A 1 302 ? -2.242 -7.394 26.680 1.00 89.81 302 GLU A C 1
ATOM 2360 O O . GLU A 1 302 ? -2.295 -8.619 26.829 1.00 89.81 302 GLU A O 1
ATOM 2365 N N . LYS A 1 303 ? -2.536 -6.813 25.513 1.00 90.19 303 LYS A N 1
ATOM 2366 C CA . LYS A 1 303 ? -2.956 -7.572 24.327 1.00 90.19 303 LYS A CA 1
ATOM 2367 C C . LYS A 1 303 ? -1.934 -7.593 23.205 1.00 90.19 303 LYS A C 1
ATOM 2369 O O . LYS A 1 303 ? -2.158 -8.334 22.252 1.00 90.19 303 LYS A O 1
ATOM 2374 N N . GLY A 1 304 ? -0.841 -6.843 23.321 1.00 89.06 304 GLY A N 1
ATOM 2375 C CA . GLY A 1 304 ? 0.238 -6.843 22.339 1.00 89.06 304 GLY A CA 1
ATOM 2376 C C . GLY A 1 304 ? -0.142 -6.225 20.995 1.00 89.06 304 GLY A C 1
ATOM 2377 O O . GLY A 1 304 ? 0.497 -6.543 20.000 1.00 89.06 304 GLY A O 1
ATOM 2378 N N . TRP A 1 305 ? -1.177 -5.379 20.936 1.00 92.50 305 TRP A N 1
ATOM 2379 C CA . TRP A 1 305 ? -1.524 -4.684 19.698 1.00 92.50 305 TRP A CA 1
ATOM 2380 C C . TRP A 1 305 ? -0.407 -3.716 19.322 1.00 92.50 305 TRP A C 1
ATOM 2382 O O . TRP A 1 305 ? 0.038 -2.900 20.133 1.00 92.50 305 TRP A O 1
ATOM 2392 N N . GLU A 1 306 ? -0.000 -3.765 18.062 1.00 91.00 306 GLU A N 1
ATOM 2393 C CA . GLU A 1 306 ? 1.053 -2.924 17.525 1.00 91.00 306 GLU A CA 1
ATOM 2394 C C . GLU A 1 306 ? 0.541 -1.509 17.268 1.00 91.00 306 GLU A C 1
ATOM 2396 O O . GLU A 1 306 ? -0.532 -1.296 16.694 1.00 91.00 306 GLU A O 1
ATOM 2401 N N . LYS A 1 307 ? 1.345 -0.524 17.672 1.00 91.62 307 LYS A N 1
ATOM 2402 C CA . LYS A 1 307 ? 1.084 0.894 17.439 1.00 91.62 307 LYS A CA 1
ATOM 2403 C C . LYS A 1 307 ? 1.850 1.391 16.222 1.00 91.62 307 LYS A C 1
ATOM 2405 O O . LYS A 1 307 ? 3.068 1.258 16.160 1.00 91.62 307 LYS A O 1
ATOM 2410 N N . SER A 1 308 ? 1.157 2.090 15.324 1.00 87.06 308 SER A N 1
ATOM 2411 C CA . SER A 1 308 ? 1.787 2.846 14.237 1.00 87.06 308 SER A CA 1
ATOM 2412 C C . SER A 1 308 ? 1.272 4.281 14.171 1.00 87.06 308 SER A C 1
ATOM 2414 O O . SER A 1 308 ? 0.088 4.565 14.364 1.00 87.06 308 SER A O 1
ATOM 2416 N N . THR A 1 309 ? 2.192 5.205 13.899 1.00 88.44 309 THR A N 1
ATOM 2417 C CA . THR A 1 309 ? 1.934 6.639 13.688 1.00 88.44 309 THR A CA 1
ATOM 2418 C C . THR A 1 309 ? 1.926 7.018 12.208 1.00 88.44 309 THR A C 1
ATOM 2420 O O . THR A 1 309 ? 1.686 8.176 11.870 1.00 88.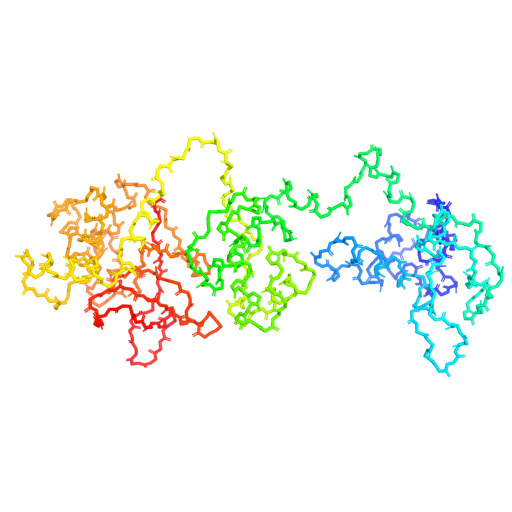44 309 THR A O 1
ATOM 2423 N N . ASN A 1 310 ? 2.181 6.070 11.304 1.00 79.88 310 ASN A N 1
ATOM 2424 C CA . ASN A 1 310 ? 2.159 6.330 9.874 1.00 79.88 310 ASN A CA 1
ATOM 2425 C C . ASN A 1 310 ? 0.742 6.131 9.333 1.00 79.88 310 ASN A C 1
ATOM 2427 O O . ASN A 1 310 ? 0.284 5.012 9.119 1.00 79.88 310 ASN A O 1
ATOM 2431 N N . VAL A 1 311 ? 0.043 7.237 9.081 1.00 78.25 311 VAL A N 1
ATOM 2432 C CA . VAL A 1 311 ? -1.339 7.229 8.579 1.00 78.25 311 VAL A CA 1
ATOM 2433 C C . VAL A 1 311 ? -1.504 6.436 7.273 1.00 78.25 311 VAL A C 1
ATOM 2435 O O . VAL A 1 311 ? -2.580 5.901 7.013 1.00 78.25 311 VAL A O 1
ATOM 2438 N N . ASN A 1 312 ? -0.451 6.321 6.459 1.00 73.81 312 ASN A N 1
ATOM 2439 C CA . ASN A 1 312 ? -0.506 5.608 5.182 1.00 73.81 312 ASN A CA 1
ATOM 2440 C C . ASN A 1 312 ? -0.610 4.086 5.346 1.00 73.81 312 ASN A C 1
ATOM 2442 O O . ASN A 1 312 ? -1.055 3.414 4.414 1.00 73.81 312 ASN A O 1
ATOM 2446 N N . ASP A 1 313 ? -0.276 3.569 6.529 1.00 73.44 313 ASP A N 1
ATOM 2447 C CA . ASP A 1 313 ? -0.314 2.140 6.840 1.00 73.44 313 ASP A CA 1
ATOM 2448 C C . ASP A 1 313 ? -1.693 1.685 7.339 1.00 73.44 313 ASP A C 1
ATOM 2450 O O . ASP A 1 313 ? -1.862 0.512 7.668 1.00 73.44 313 ASP A O 1
ATOM 2454 N N . LEU A 1 314 ? -2.679 2.592 7.406 1.00 76.44 314 LEU A N 1
ATOM 2455 C CA . LEU A 1 314 ? -4.041 2.289 7.847 1.00 76.44 314 LEU A CA 1
ATOM 2456 C C . LEU A 1 314 ? -4.713 1.231 6.963 1.00 76.44 314 LEU A C 1
ATOM 2458 O O . LEU A 1 314 ? -4.849 1.399 5.745 1.00 76.44 314 LEU A O 1
ATOM 2462 N N . LEU A 1 315 ? -5.236 0.199 7.618 1.00 77.56 315 LEU A N 1
ATOM 2463 C CA . LEU A 1 315 ? -6.030 -0.879 7.045 1.00 77.56 315 LEU A CA 1
ATOM 2464 C C . LEU A 1 315 ? -7.416 -0.926 7.703 1.00 77.56 315 LEU A C 1
ATOM 2466 O O . LEU A 1 315 ? -7.563 -0.602 8.885 1.00 77.56 315 LEU A O 1
ATOM 2470 N N . PRO A 1 316 ? -8.475 -1.299 6.962 1.00 81.31 316 PRO A N 1
ATOM 2471 C CA . PRO A 1 316 ? -9.810 -1.381 7.539 1.00 81.31 316 PRO A CA 1
ATOM 2472 C C . PRO A 1 316 ? -9.865 -2.307 8.762 1.00 81.31 316 PRO A C 1
ATOM 2474 O O . PRO A 1 316 ? -9.382 -3.434 8.725 1.00 81.31 316 PRO A O 1
ATOM 2477 N N . GLY A 1 317 ? -10.481 -1.820 9.837 1.00 84.94 317 GLY A N 1
ATOM 2478 C CA . GLY A 1 317 ? -10.528 -2.488 11.138 1.00 84.94 317 GLY A CA 1
ATOM 2479 C C . GLY A 1 317 ? -9.581 -1.912 12.177 1.00 84.94 317 GLY A C 1
ATOM 2480 O O . GLY A 1 317 ? -9.824 -2.124 13.363 1.00 84.94 317 GLY A O 1
ATOM 2481 N N . ASP A 1 318 ? -8.561 -1.156 11.763 1.00 91.25 318 ASP A N 1
ATOM 2482 C CA . ASP A 1 318 ? -7.643 -0.514 12.700 1.00 91.25 318 ASP A CA 1
ATOM 2483 C C . ASP A 1 318 ? -8.400 0.387 13.678 1.00 91.25 318 ASP A C 1
ATOM 2485 O O . ASP A 1 318 ? -9.303 1.149 13.299 1.00 91.25 318 ASP A O 1
ATOM 2489 N N . VAL A 1 319 ? -8.005 0.313 14.949 1.00 97.62 319 VAL A N 1
ATOM 2490 C CA . VAL A 1 319 ? -8.548 1.165 16.005 1.00 97.62 319 VAL A CA 1
ATOM 2491 C C . VAL A 1 319 ? -7.701 2.428 16.059 1.00 97.62 319 VAL A C 1
ATOM 2493 O O . VAL A 1 319 ? -6.537 2.401 16.450 1.00 97.62 319 VAL A O 1
ATOM 2496 N N . VAL A 1 320 ? -8.278 3.545 15.627 1.00 98.12 320 VAL A N 1
ATOM 2497 C CA . VAL A 1 320 ? -7.573 4.812 15.433 1.00 98.12 320 VAL A CA 1
ATOM 2498 C C . VAL A 1 320 ? -7.844 5.764 16.578 1.00 98.12 320 VAL A C 1
ATOM 2500 O O . VAL A 1 320 ? -8.998 6.022 16.925 1.00 98.12 320 VAL A O 1
ATOM 2503 N N . LEU A 1 321 ? -6.769 6.319 17.130 1.00 98.25 321 LEU A N 1
ATOM 2504 C CA . LEU A 1 321 ? -6.781 7.256 18.240 1.00 98.25 321 LEU A CA 1
ATOM 2505 C C . LEU A 1 321 ? -6.331 8.626 17.728 1.00 98.25 321 LEU A C 1
ATOM 2507 O O . LEU A 1 321 ? -5.402 8.755 16.923 1.00 98.25 321 LEU A O 1
ATOM 2511 N N . THR A 1 322 ? -7.041 9.671 18.147 1.00 97.38 322 THR A N 1
ATOM 2512 C CA . THR A 1 322 ? -6.800 11.031 17.649 1.00 97.38 322 THR A CA 1
ATOM 2513 C C . THR A 1 322 ? -5.852 11.810 18.539 1.00 97.38 322 THR A C 1
ATOM 2515 O O . THR A 1 322 ? -5.650 11.457 19.698 1.00 97.38 322 THR A O 1
ATOM 2518 N N . VAL A 1 323 ? -5.330 12.921 18.019 1.00 94.31 323 VAL A N 1
ATOM 2519 C CA . VAL A 1 323 ? -4.529 13.870 18.801 1.00 94.31 323 VAL A CA 1
ATOM 2520 C C . VAL A 1 323 ? -5.266 14.215 20.096 1.00 94.31 323 VAL A C 1
ATOM 2522 O O . VAL A 1 323 ? -6.480 14.445 20.088 1.00 94.31 323 VAL A O 1
ATOM 2525 N N . GLY A 1 324 ? -4.525 14.150 21.201 1.00 89.81 324 GLY A N 1
ATOM 2526 C CA . GLY A 1 324 ? -5.033 14.344 22.551 1.00 89.81 324 GLY A CA 1
ATOM 2527 C C . GLY A 1 324 ? -4.925 15.777 23.061 1.00 89.81 324 GLY A C 1
ATOM 2528 O O . GLY A 1 324 ? -4.475 16.676 22.352 1.00 89.81 324 GLY A O 1
ATOM 2529 N N . GLY A 1 325 ? -5.319 15.965 24.321 1.00 83.62 325 GLY A N 1
ATOM 2530 C CA . GLY A 1 325 ? -5.120 17.204 25.081 1.00 83.62 325 GLY A CA 1
ATOM 2531 C C . GLY A 1 325 ? -6.395 17.919 25.527 1.00 83.62 325 GLY A C 1
ATOM 2532 O O . GLY A 1 325 ? -6.321 18.773 26.405 1.00 83.62 325 GLY A O 1
ATOM 2533 N N . GLN A 1 326 ? -7.572 17.540 25.020 1.00 85.81 326 GLN A N 1
ATOM 2534 C CA . GLN A 1 326 ? -8.849 18.078 25.512 1.00 85.81 326 GLN A CA 1
ATOM 2535 C C . GLN A 1 326 ? -9.145 17.630 26.951 1.00 85.81 326 GLN A C 1
ATOM 2537 O O . GLN A 1 326 ? -9.782 18.357 27.708 1.00 85.81 326 GLN A O 1
ATOM 2542 N N . PHE A 1 327 ? -8.676 16.437 27.319 1.00 85.19 327 PHE A N 1
ATOM 2543 C CA . PHE A 1 327 ? -8.921 15.820 28.624 1.00 85.19 327 PHE A CA 1
ATOM 2544 C C . PHE A 1 327 ? -7.681 15.825 29.532 1.00 85.19 327 PHE A C 1
ATOM 2546 O O . PHE A 1 327 ? -7.665 15.142 30.550 1.00 85.19 327 PHE A O 1
ATOM 2553 N N . GLY A 1 328 ? -6.651 16.602 29.180 1.00 89.75 328 GLY A N 1
ATOM 2554 C CA . GLY A 1 328 ? -5.390 16.661 29.918 1.00 89.75 328 GLY A CA 1
ATOM 2555 C C . GLY A 1 328 ? -4.446 15.499 29.603 1.00 89.75 328 GLY A C 1
ATOM 2556 O O . GLY A 1 328 ? -4.377 15.027 28.464 1.00 89.75 328 GLY A O 1
ATOM 2557 N N . GLN A 1 329 ? -3.684 15.087 30.614 1.00 89.44 329 GLN A N 1
ATOM 2558 C CA . GLN A 1 329 ? -2.723 13.987 30.552 1.00 89.44 329 GLN A CA 1
ATOM 2559 C C . GLN A 1 329 ? -3.214 12.807 31.394 1.00 89.44 329 GLN A C 1
ATOM 2561 O O . GLN A 1 329 ? -3.909 13.006 32.392 1.00 89.44 329 GLN A O 1
ATOM 2566 N N . ASP A 1 330 ? -2.867 11.589 30.989 1.00 84.25 330 ASP A N 1
ATOM 2567 C CA . ASP A 1 330 ? -3.051 10.402 31.819 1.00 84.25 330 ASP A CA 1
ATOM 2568 C C . ASP A 1 330 ? -1.972 10.299 32.911 1.00 84.25 330 ASP A C 1
ATOM 2570 O O . ASP A 1 330 ? -1.148 11.197 33.106 1.00 84.25 330 ASP A O 1
ATOM 2574 N N . ARG A 1 331 ? -2.009 9.195 33.665 1.00 79.81 331 ARG A N 1
ATOM 2575 C CA . ARG A 1 331 ? -1.122 8.937 34.809 1.00 79.81 331 ARG A CA 1
ATOM 2576 C C . ARG A 1 331 ? 0.366 8.902 34.444 1.00 79.81 331 ARG A C 1
ATOM 2578 O O . ARG A 1 331 ? 1.194 9.122 35.323 1.00 79.81 331 ARG A O 1
ATOM 2585 N N . ASP A 1 332 ? 0.681 8.648 33.176 1.00 82.19 332 ASP A N 1
ATOM 2586 C CA . ASP A 1 332 ? 2.043 8.540 32.654 1.00 82.19 332 ASP A CA 1
ATOM 2587 C C . ASP A 1 332 ? 2.492 9.853 31.974 1.00 82.19 332 ASP A C 1
ATOM 2589 O O . ASP A 1 332 ? 3.558 9.926 31.362 1.00 82.19 332 ASP A O 1
ATOM 2593 N N . GLY A 1 333 ? 1.690 10.921 32.094 1.00 83.50 333 GLY A N 1
ATOM 2594 C CA . GLY A 1 333 ? 1.976 12.239 31.524 1.00 83.50 333 GLY A CA 1
ATOM 2595 C C . GLY A 1 333 ? 1.698 12.338 30.021 1.00 83.50 333 GLY A C 1
ATOM 2596 O O . GLY A 1 333 ? 2.065 13.334 29.390 1.00 83.50 333 GLY A O 1
ATOM 2597 N N . VAL A 1 334 ? 1.046 11.336 29.423 1.00 84.69 334 VAL A N 1
ATOM 2598 C CA . VAL A 1 334 ? 0.741 11.304 27.989 1.00 84.69 334 VAL A CA 1
ATOM 2599 C C . VAL A 1 334 ? -0.589 12.008 27.734 1.00 84.69 334 VAL A C 1
ATOM 2601 O O . VAL A 1 334 ? -1.553 11.850 28.477 1.00 84.69 334 VAL A O 1
ATOM 2604 N N . LEU A 1 335 ? -0.660 12.828 26.680 1.00 90.19 335 LEU A N 1
ATOM 2605 C CA . LEU A 1 335 ? -1.902 13.516 26.316 1.00 90.19 335 LEU A CA 1
ATOM 2606 C C . LEU A 1 335 ? -3.002 12.503 25.979 1.00 90.19 335 LEU A C 1
ATOM 2608 O O . LEU A 1 335 ? -2.857 11.721 25.037 1.00 90.19 335 LEU A O 1
ATOM 2612 N N . ILE A 1 336 ? -4.125 12.586 26.696 1.00 91.19 336 ILE A N 1
ATOM 2613 C CA . ILE A 1 336 ? -5.257 11.672 26.522 1.00 91.19 336 ILE A CA 1
ATOM 2614 C C . ILE A 1 336 ? -5.868 11.894 25.134 1.00 91.19 336 ILE A C 1
ATOM 2616 O O . ILE A 1 336 ? -6.301 13.021 24.854 1.00 91.19 336 ILE A O 1
ATOM 2620 N N . PRO A 1 337 ? -5.937 10.865 24.263 1.00 96.06 337 PRO A N 1
ATOM 2621 C CA . PRO A 1 337 ? -6.538 10.980 22.938 1.00 96.06 337 PRO A CA 1
ATOM 2622 C C . PRO A 1 337 ? -7.978 11.483 23.019 1.00 96.06 337 PRO A C 1
ATOM 2624 O O . PRO A 1 337 ? -8.791 10.934 23.762 1.00 96.06 337 PRO A O 1
ATOM 2627 N N . ASN A 1 338 ? -8.329 12.496 22.225 1.00 95.12 338 ASN A N 1
ATOM 2628 C CA . ASN A 1 338 ? -9.659 13.107 22.326 1.00 95.12 338 ASN A CA 1
ATOM 2629 C C . ASN A 1 338 ? -10.787 12.172 21.859 1.00 95.12 338 ASN A C 1
ATOM 2631 O O . ASN A 1 338 ? -11.948 12.368 22.211 1.00 95.12 338 ASN A O 1
ATOM 2635 N N . HIS A 1 339 ? -10.479 11.191 21.007 1.00 96.81 339 HIS A N 1
ATOM 2636 C CA . HIS A 1 339 ? -11.480 10.337 20.386 1.00 96.81 339 HIS A CA 1
ATOM 2637 C C . HIS A 1 339 ? -10.869 9.045 19.838 1.00 96.81 339 HIS A C 1
ATOM 2639 O O . HIS A 1 339 ? -9.677 8.988 19.525 1.00 96.81 339 HIS A O 1
ATOM 2645 N N . VAL A 1 340 ? -11.716 8.028 19.681 1.00 98.00 340 VAL A N 1
ATOM 2646 C CA . VAL A 1 340 ? -11.377 6.739 19.072 1.00 98.00 340 VAL A CA 1
ATOM 2647 C C . VAL A 1 340 ? -12.432 6.336 18.041 1.00 98.00 340 VAL A C 1
ATOM 2649 O O . VAL A 1 340 ? -13.623 6.587 18.231 1.00 98.00 340 VAL A O 1
ATOM 2652 N N . TYR A 1 341 ? -12.002 5.724 16.942 1.00 97.81 341 TYR A N 1
ATOM 2653 C CA . TYR A 1 341 ? -12.884 5.190 15.902 1.00 97.81 341 TYR A CA 1
ATOM 2654 C C . TYR A 1 341 ? -12.271 3.968 15.226 1.00 97.81 341 TYR A C 1
ATOM 2656 O O . TYR A 1 341 ? -11.064 3.756 15.294 1.00 97.81 341 TYR A O 1
ATOM 2664 N N . MET A 1 342 ? -13.095 3.181 14.533 1.00 96.50 342 MET A N 1
ATOM 2665 C CA . MET A 1 342 ? -12.591 2.154 13.622 1.00 96.50 342 MET A CA 1
ATOM 2666 C C . MET A 1 342 ? -12.402 2.759 12.229 1.00 96.50 342 MET A C 1
ATOM 2668 O O . MET A 1 342 ? -13.341 3.337 11.664 1.00 96.50 342 MET A O 1
ATOM 2672 N N . PHE A 1 343 ? -11.210 2.617 11.656 1.00 92.00 343 PHE A N 1
ATOM 2673 C CA . PHE A 1 343 ? -10.968 2.963 10.259 1.00 92.00 343 PHE A CA 1
ATOM 2674 C C . PHE A 1 343 ? -11.687 1.967 9.342 1.00 92.00 343 PHE A C 1
ATOM 2676 O O . PHE A 1 343 ? -11.609 0.757 9.537 1.00 92.00 343 PHE A O 1
ATOM 2683 N N . ALA A 1 344 ? -12.415 2.460 8.341 1.00 79.75 344 ALA A N 1
ATOM 2684 C CA . ALA A 1 344 ? -13.232 1.630 7.453 1.00 79.75 344 ALA A CA 1
ATOM 2685 C C . ALA A 1 344 ? -12.805 1.687 5.978 1.00 79.75 344 ALA A C 1
ATOM 2687 O O . ALA A 1 344 ? -13.493 1.111 5.131 1.00 79.75 344 ALA A O 1
ATOM 2688 N N . GLY A 1 345 ? -11.693 2.364 5.683 1.00 74.25 345 GLY A N 1
ATOM 2689 C CA . GLY A 1 345 ? -11.137 2.538 4.342 1.00 74.25 345 GLY A CA 1
ATOM 2690 C C . GLY A 1 345 ? -10.973 4.007 3.957 1.00 74.25 345 GLY A C 1
ATOM 2691 O O . GLY A 1 345 ? -11.507 4.908 4.600 1.00 74.25 345 GLY A O 1
ATOM 2692 N N . TRP A 1 346 ? -10.245 4.264 2.874 1.00 75.56 346 TRP A N 1
ATOM 2693 C CA . TRP A 1 346 ? -10.089 5.614 2.336 1.00 75.56 346 TRP A CA 1
ATOM 2694 C C . TRP A 1 346 ? -11.288 5.992 1.465 1.00 75.56 346 TRP A C 1
ATOM 2696 O O . TRP A 1 346 ? -11.635 5.284 0.519 1.00 75.56 346 TRP A O 1
ATOM 2706 N N . SER A 1 347 ? -11.920 7.127 1.768 1.00 76.31 347 SER A N 1
ATOM 2707 C CA . SER A 1 347 ? -12.882 7.736 0.846 1.00 76.31 347 SER A CA 1
ATOM 2708 C C . SER A 1 347 ? -12.125 8.427 -0.285 1.00 76.31 347 SER A C 1
ATOM 2710 O O . SER A 1 347 ? -12.375 8.154 -1.460 1.00 76.31 347 SER A O 1
ATOM 2712 N N . ASP A 1 348 ? -11.158 9.257 0.102 1.00 69.12 348 ASP A N 1
ATOM 2713 C CA . ASP A 1 348 ? -10.245 9.993 -0.762 1.00 69.12 348 ASP A CA 1
ATOM 2714 C C . ASP A 1 348 ? -8.910 10.158 -0.023 1.00 69.12 348 ASP A C 1
ATOM 2716 O O . ASP A 1 348 ? -8.767 11.004 0.861 1.00 69.12 348 ASP A O 1
ATOM 2720 N N . ARG A 1 349 ? -7.938 9.301 -0.351 1.00 73.75 349 ARG A N 1
ATOM 2721 C CA . ARG A 1 349 ? -6.622 9.306 0.300 1.00 73.75 349 ARG A CA 1
ATOM 2722 C C . ARG A 1 349 ? -5.828 10.575 -0.025 1.00 73.75 349 ARG A C 1
ATOM 2724 O O . ARG A 1 349 ? -5.137 11.072 0.856 1.00 73.75 349 ARG A O 1
ATOM 2731 N N . ALA A 1 350 ? -5.974 11.126 -1.235 1.00 66.94 350 ALA A N 1
ATOM 2732 C CA . ALA A 1 350 ? -5.270 12.334 -1.676 1.00 66.94 350 ALA A CA 1
ATOM 2733 C C . ALA A 1 350 ? -5.565 13.534 -0.785 1.00 66.94 350 ALA A C 1
ATOM 2735 O O . ALA A 1 350 ? -4.671 14.289 -0.417 1.00 66.94 350 ALA A O 1
ATOM 2736 N N . ASN A 1 351 ? -6.831 13.661 -0.401 1.00 74.69 351 ASN A N 1
ATOM 2737 C CA . ASN A 1 351 ? -7.308 14.742 0.448 1.00 74.69 351 ASN A CA 1
ATOM 2738 C C . ASN A 1 351 ? -7.404 14.337 1.927 1.00 74.69 351 ASN A C 1
ATOM 2740 O O . ASN A 1 351 ? -8.029 15.042 2.727 1.00 74.69 351 ASN A O 1
ATOM 2744 N N . HIS A 1 352 ? -6.781 13.213 2.308 1.00 81.75 352 HIS A N 1
ATOM 2745 C CA . HIS A 1 352 ? -6.756 12.709 3.680 1.00 81.75 352 HIS A CA 1
ATOM 2746 C C . HIS A 1 352 ? -8.157 12.475 4.273 1.00 81.75 352 HIS A C 1
ATOM 2748 O O . HIS A 1 352 ? -8.398 12.761 5.445 1.00 81.75 352 HIS A O 1
ATOM 2754 N N . ILE A 1 353 ? -9.097 11.963 3.472 1.00 80.94 353 ILE A N 1
ATOM 2755 C CA . ILE A 1 353 ? -10.486 11.695 3.868 1.00 80.94 353 ILE A CA 1
ATOM 2756 C C . ILE A 1 353 ? -10.712 10.188 4.001 1.00 80.94 353 ILE A C 1
ATOM 2758 O O . ILE A 1 353 ? -10.719 9.436 3.021 1.00 80.94 353 ILE A O 1
ATOM 2762 N N . ALA A 1 354 ? -10.967 9.746 5.226 1.00 83.69 354 ALA A N 1
ATOM 2763 C CA . ALA A 1 354 ? -11.249 8.363 5.575 1.00 83.69 354 ALA A CA 1
ATOM 2764 C C . ALA A 1 354 ? -12.751 8.123 5.765 1.00 83.69 354 ALA A C 1
ATOM 2766 O O . ALA A 1 354 ? -13.458 8.973 6.305 1.00 83.69 354 ALA A O 1
ATOM 2767 N N . TRP A 1 355 ? -13.226 6.937 5.394 1.00 85.00 355 TRP A N 1
ATOM 2768 C CA . TRP A 1 355 ? -14.443 6.369 5.961 1.00 85.00 355 TRP A CA 1
ATOM 2769 C C . TRP A 1 355 ? -14.134 5.834 7.358 1.00 85.00 355 TRP A C 1
ATOM 2771 O O . TRP A 1 355 ? -13.190 5.066 7.542 1.00 85.00 355 TRP A O 1
ATOM 2781 N N . VAL A 1 356 ? -14.946 6.211 8.341 1.00 94.75 356 VAL A N 1
ATOM 2782 C CA . VAL A 1 356 ? -14.785 5.802 9.742 1.00 94.75 356 VAL A CA 1
ATOM 2783 C C . VAL A 1 356 ? -16.115 5.346 10.326 1.00 94.75 356 VAL A C 1
ATOM 2785 O O . VAL A 1 356 ? -17.183 5.743 9.849 1.00 94.75 356 VAL A O 1
ATOM 2788 N N . ILE A 1 357 ? -16.054 4.507 11.359 1.00 94.44 357 ILE A N 1
ATOM 2789 C CA . ILE A 1 357 ? -17.229 4.039 12.101 1.00 94.44 357 ILE A CA 1
ATOM 2790 C C . ILE A 1 357 ? -17.008 4.304 13.592 1.00 94.44 357 ILE A C 1
ATOM 2792 O O . ILE A 1 357 ? -16.072 3.779 14.198 1.00 94.44 357 ILE A O 1
ATOM 2796 N N . ASP A 1 358 ? -17.873 5.139 14.166 1.00 95.94 358 ASP A N 1
ATOM 2797 C CA . ASP A 1 358 ? -17.898 5.519 15.582 1.00 95.94 358 ASP A CA 1
ATOM 2798 C C . ASP A 1 358 ? -19.306 6.018 15.997 1.00 95.94 358 ASP A C 1
ATOM 2800 O O . ASP A 1 358 ? -20.297 5.756 15.307 1.00 95.94 358 ASP A O 1
ATOM 2804 N N . ASN A 1 359 ? -19.402 6.715 17.134 1.00 94.00 359 ASN A N 1
ATOM 2805 C CA . ASN A 1 359 ? -20.637 7.255 17.716 1.00 94.00 359 ASN A CA 1
ATOM 2806 C C . ASN A 1 359 ? -21.035 8.670 17.231 1.00 94.00 359 ASN A C 1
ATOM 2808 O O . ASN A 1 359 ? -22.066 9.186 17.654 1.00 94.00 359 ASN A O 1
ATOM 2812 N N . GLN A 1 360 ? -20.228 9.339 16.405 1.00 88.62 360 GLN A N 1
ATOM 2813 C CA . GLN A 1 360 ? -20.422 10.733 15.975 1.00 88.62 360 GLN A CA 1
ATOM 2814 C C . GLN A 1 360 ? -21.179 10.869 14.641 1.00 88.62 360 GLN A C 1
ATOM 2816 O O . GLN A 1 360 ? -21.247 11.962 14.076 1.00 88.62 360 GLN A O 1
ATOM 2821 N N . GLY A 1 361 ? -21.727 9.776 14.114 1.00 79.62 361 GLY A N 1
ATOM 2822 C CA . GLY A 1 361 ? -22.556 9.742 12.912 1.00 79.62 361 GLY A CA 1
ATOM 2823 C C . GLY A 1 361 ? -23.682 8.719 13.056 1.00 79.62 361 GLY A C 1
ATOM 2824 O O . GLY A 1 361 ? -23.720 7.971 14.024 1.00 79.62 361 GLY A O 1
ATOM 2825 N N . LYS A 1 362 ? -24.610 8.674 12.089 1.00 74.56 362 LYS A N 1
ATOM 2826 C CA . LYS A 1 362 ? -25.689 7.662 12.080 1.00 74.56 362 LYS A CA 1
ATOM 2827 C C . LYS A 1 362 ?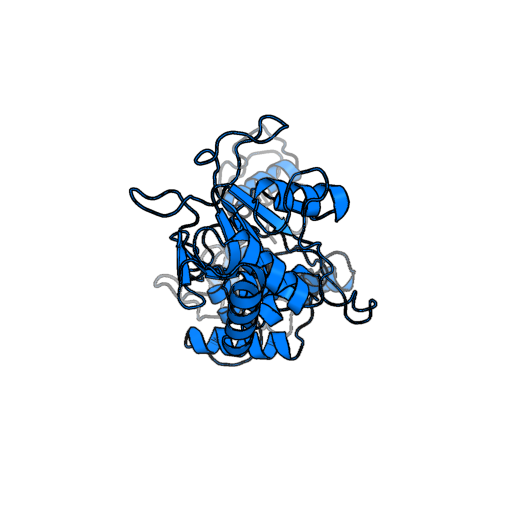 -25.176 6.242 11.800 1.00 74.56 362 LYS A C 1
ATOM 2829 O O . LYS A 1 362 ? -25.786 5.279 12.233 1.00 74.56 362 LYS A O 1
ATOM 2834 N N . TYR A 1 363 ? -24.107 6.142 11.016 1.00 84.88 363 TYR A N 1
ATOM 2835 C CA . TYR A 1 363 ? -23.387 4.932 10.618 1.00 84.88 363 TYR A CA 1
ATOM 2836 C C . TYR A 1 363 ? -22.008 5.397 10.076 1.00 84.88 363 TYR A C 1
ATOM 2838 O O . TYR A 1 363 ? -21.538 6.486 10.430 1.00 84.88 363 TYR A O 1
ATOM 2846 N N . ARG A 1 364 ? -21.346 4.613 9.215 1.00 86.25 364 ARG A N 1
ATOM 2847 C CA . ARG A 1 364 ? -20.121 4.971 8.493 1.00 86.25 364 ARG A CA 1
ATOM 2848 C C . ARG A 1 364 ? -20.226 6.366 7.872 1.00 86.25 364 ARG A C 1
ATOM 2850 O O . ARG A 1 364 ? -21.141 6.638 7.098 1.00 86.25 364 ARG A O 1
ATOM 2857 N N . HIS A 1 365 ? -19.272 7.229 8.199 1.00 87.06 365 HIS A N 1
ATOM 2858 C CA . HIS A 1 365 ? -19.209 8.613 7.725 1.00 87.06 365 HIS A CA 1
ATOM 2859 C C . HIS A 1 365 ? -17.761 9.016 7.430 1.00 87.06 365 HIS A C 1
ATOM 2861 O O . HIS A 1 365 ? -16.827 8.288 7.765 1.00 87.06 365 HIS A O 1
ATOM 2867 N N . THR A 1 366 ? -17.570 10.151 6.762 1.00 89.56 366 THR A N 1
ATOM 2868 C CA . THR A 1 366 ? -16.239 10.637 6.396 1.00 89.56 366 THR A CA 1
ATOM 2869 C C . THR A 1 366 ? -15.601 11.455 7.513 1.00 89.56 366 THR A C 1
ATOM 2871 O O . THR A 1 366 ? -16.274 12.237 8.190 1.00 89.56 366 THR A O 1
ATOM 2874 N N . ARG A 1 367 ? -14.284 11.331 7.666 1.00 92.44 367 ARG A N 1
ATOM 2875 C CA . ARG A 1 367 ? -13.468 12.130 8.584 1.00 92.44 367 ARG A CA 1
ATOM 2876 C C . ARG A 1 367 ? -12.133 12.476 7.929 1.00 92.44 367 ARG A C 1
ATOM 2878 O O . ARG A 1 367 ? -11.529 11.618 7.293 1.00 92.44 367 ARG A O 1
ATOM 2885 N N . HIS A 1 368 ? -11.661 13.707 8.118 1.00 92.56 368 HIS A N 1
ATOM 2886 C CA . HIS A 1 368 ? -10.292 14.066 7.752 1.00 92.56 368 HIS A CA 1
ATOM 2887 C C . HIS A 1 368 ? -9.296 13.477 8.755 1.00 92.56 368 HIS A C 1
ATOM 2889 O O . HIS A 1 368 ? -9.499 13.582 9.967 1.00 92.56 368 HIS A O 1
ATOM 2895 N N . THR A 1 369 ? -8.212 12.879 8.265 1.00 89.88 369 THR A N 1
ATOM 2896 C CA . THR A 1 369 ? -7.111 12.426 9.125 1.00 89.88 369 THR A CA 1
ATOM 2897 C C . THR A 1 369 ? -6.191 13.578 9.519 1.00 89.88 369 THR A C 1
ATOM 2899 O O . THR A 1 369 ? -5.557 13.503 10.564 1.00 89.88 369 THR A O 1
ATOM 2902 N N . ASN A 1 370 ? -6.157 14.668 8.749 1.00 90.81 370 ASN A N 1
ATOM 2903 C CA . ASN A 1 370 ? -5.390 15.870 9.084 1.00 90.81 370 ASN A CA 1
ATOM 2904 C C . ASN A 1 370 ? -6.210 16.842 9.943 1.00 90.81 370 ASN A C 1
ATOM 2906 O O . ASN A 1 370 ? -7.442 16.833 9.918 1.00 90.81 370 ASN A O 1
ATOM 2910 N N . ALA A 1 371 ? -5.519 17.710 10.686 1.00 88.06 371 ALA A N 1
ATOM 2911 C CA . ALA A 1 371 ? -6.163 18.790 11.423 1.00 88.06 371 ALA A CA 1
ATOM 2912 C C . ALA A 1 371 ? -6.727 19.823 10.440 1.00 88.06 371 ALA A C 1
ATOM 2914 O O . ALA A 1 371 ? -5.996 20.340 9.597 1.00 88.06 371 ALA A O 1
ATOM 2915 N N . ILE A 1 372 ? -8.017 20.136 10.570 1.00 87.44 372 ILE A N 1
ATOM 2916 C CA . ILE A 1 372 ? -8.685 21.179 9.786 1.00 87.44 372 ILE A CA 1
ATOM 2917 C C . ILE A 1 372 ? -9.324 22.207 10.734 1.00 87.44 372 ILE A C 1
ATOM 2919 O O . ILE A 1 372 ? -9.841 21.814 11.787 1.00 87.44 372 ILE A O 1
ATOM 2923 N N . PRO A 1 373 ? -9.313 23.512 10.402 1.00 84.50 373 PRO A N 1
ATOM 2924 C CA . PRO A 1 373 ? -9.946 24.540 11.227 1.00 84.50 373 PRO A CA 1
ATOM 2925 C C . PRO A 1 373 ? -11.425 24.232 11.498 1.00 84.50 373 PRO A C 1
ATOM 2927 O O . PRO A 1 373 ? -12.186 23.967 10.571 1.00 84.50 373 PRO A O 1
ATOM 2930 N N . GLY A 1 374 ? -11.826 24.239 12.774 1.00 82.31 374 GLY A N 1
ATOM 2931 C CA . GLY A 1 374 ? -13.201 23.927 13.196 1.00 82.31 374 GLY A CA 1
ATOM 2932 C C . GLY A 1 374 ? -13.625 22.460 13.026 1.00 82.31 374 GLY A C 1
ATOM 2933 O O . GLY A 1 374 ? -14.790 22.138 13.249 1.00 82.31 374 GLY A O 1
ATOM 2934 N N . GLY A 1 375 ? -12.712 21.569 12.627 1.00 82.56 375 GLY A N 1
ATOM 2935 C CA . GLY A 1 375 ? -12.998 20.151 12.419 1.00 82.56 375 GLY A CA 1
ATOM 2936 C C . GLY A 1 375 ? -12.780 19.266 13.642 1.00 82.56 375 GLY A C 1
ATOM 2937 O O . GLY A 1 375 ? -12.399 19.706 14.726 1.00 82.56 375 GLY A O 1
ATOM 2938 N N . LYS A 1 376 ? -13.008 17.963 13.440 1.00 90.31 376 LYS A N 1
ATOM 2939 C CA . LYS A 1 376 ? -12.718 16.921 14.434 1.00 90.31 376 LYS A CA 1
ATOM 2940 C C . LYS A 1 376 ? -11.202 16.783 14.643 1.00 90.31 376 LYS A C 1
ATOM 2942 O O . LYS A 1 376 ? -10.423 17.059 13.735 1.00 90.31 376 LYS A O 1
ATOM 2947 N N . SER A 1 377 ? -10.785 16.288 15.811 1.00 91.38 377 SER A N 1
ATOM 2948 C CA . SER A 1 377 ? -9.365 16.035 16.106 1.00 91.38 377 SER A CA 1
ATOM 2949 C C . SER A 1 377 ? -8.718 15.113 15.064 1.00 91.38 377 SER A C 1
ATOM 2951 O O . SER A 1 377 ? -9.334 14.127 14.641 1.00 91.38 377 SER A O 1
ATOM 2953 N N . ALA A 1 378 ? -7.486 15.446 14.675 1.00 94.31 378 ALA A N 1
ATOM 2954 C CA . ALA A 1 378 ? -6.704 14.739 13.663 1.00 94.31 378 ALA A CA 1
ATOM 2955 C C . ALA A 1 378 ? -6.278 13.336 14.119 1.00 94.31 378 ALA A C 1
ATOM 2957 O O . ALA A 1 378 ? -6.286 13.031 15.311 1.00 94.31 378 ALA A O 1
ATOM 2958 N N . PHE A 1 379 ? -5.875 12.496 13.171 1.00 96.12 379 PHE A N 1
ATOM 2959 C CA . PHE A 1 379 ? -5.186 11.231 13.420 1.00 96.12 379 PHE A CA 1
ATOM 2960 C C . PHE A 1 379 ? -3.925 11.456 14.271 1.00 96.12 379 PHE A C 1
ATOM 2962 O O . PHE A 1 379 ? -3.188 12.411 14.031 1.00 96.12 379 PHE A O 1
ATOM 2969 N N . ALA A 1 380 ? -3.673 10.578 15.246 1.00 95.19 380 ALA A N 1
ATOM 2970 C CA . ALA A 1 380 ? -2.399 10.532 15.966 1.00 95.19 380 ALA A CA 1
ATOM 2971 C C . ALA A 1 380 ? -1.678 9.201 15.746 1.00 95.19 380 ALA A C 1
ATOM 2973 O O . ALA A 1 380 ? -0.504 9.184 15.387 1.00 95.19 380 ALA A O 1
ATOM 2974 N N . TYR A 1 381 ? -2.377 8.092 15.976 1.00 96.06 381 TYR A N 1
ATOM 2975 C CA . TYR A 1 381 ? -1.863 6.744 15.765 1.00 96.06 381 TYR A CA 1
ATOM 2976 C C . TYR A 1 381 ? -3.020 5.757 15.635 1.00 96.06 381 TYR A C 1
ATOM 2978 O O . TYR A 1 381 ? -4.166 6.071 15.965 1.00 96.06 381 TYR A O 1
ATOM 2986 N N . PHE A 1 382 ? -2.719 4.550 15.179 1.00 96.44 382 PHE A N 1
ATOM 2987 C CA . PHE A 1 382 ? -3.647 3.432 15.229 1.00 96.44 382 PHE A CA 1
ATOM 2988 C C . PHE A 1 382 ? -3.018 2.233 15.923 1.00 96.44 382 PHE A C 1
ATOM 2990 O O . PHE A 1 382 ? -1.794 2.140 16.035 1.00 96.44 382 PHE A O 1
ATOM 2997 N N . LEU A 1 383 ? -3.887 1.348 16.399 1.00 95.88 383 LEU A N 1
ATOM 2998 C CA . LEU A 1 383 ? -3.543 0.079 17.012 1.00 95.88 383 LEU A CA 1
ATOM 2999 C C . LEU A 1 383 ? -4.097 -1.058 16.155 1.00 95.88 383 LEU A C 1
ATOM 3001 O O . LEU A 1 383 ? -5.250 -0.991 15.705 1.00 95.88 383 LEU A O 1
ATOM 3005 N N . ARG A 1 384 ? -3.291 -2.104 15.975 1.00 91.44 384 ARG A N 1
ATOM 3006 C CA . ARG A 1 384 ? -3.645 -3.304 15.214 1.00 91.44 384 ARG A CA 1
ATOM 3007 C C . ARG A 1 384 ? -3.258 -4.564 15.984 1.00 91.44 384 ARG A C 1
ATOM 3009 O O . ARG A 1 384 ? -2.155 -4.642 16.508 1.00 91.44 384 ARG A O 1
ATOM 3016 N N . ALA A 1 385 ? -4.184 -5.517 16.045 1.00 82.94 385 ALA A N 1
ATOM 3017 C CA . ALA A 1 385 ? -3.971 -6.841 16.629 1.00 82.94 385 ALA A CA 1
ATOM 3018 C C . ALA A 1 385 ? -3.193 -7.789 15.723 1.00 82.94 385 ALA A C 1
ATOM 3020 O O . ALA A 1 385 ? -3.426 -7.715 14.488 1.00 82.94 385 ALA A O 1
#

Mean predicted aligned error: 17.57 Å

Secondary structure (DSSP, 8-state):
-TTTT-TTB-TTT--BTTS---SSSTT--SSS-SSPPHHHHHHHHHHHTTGGG-----HHHHHHHHHHHH-STTT---SS----S---HHHHTTSTT--S-EEEETTEEESSPPP-SPPHHHHHHHHHHTTS---STHHHHS-TTSTTSHHHHHHHHHHTT-SSPPP--SS--HHHHHHHHHHHHHTT-----S--HHHHHHHHT-TT-TT----PPPP--BTB------HHHHHHHHHTSHHHHHHHHHHHHHHT--STT-HHHHHHHHHHHTT----SSB-SSSBTTT-HHHHHHIIIIIT-PEEE--GGG--TT-EEEE-EEEEEE-TTSPEEES-EEEEEEEEETTTTEEEEESSSSSSSEEEESS--TTSPPPEEEEEE-

Solvent-accessible surface area (backbone atoms only — not comparable to full-atom values): 21411 Å² total; per-residue (Å²): 114,57,32,75,86,38,72,68,20,27,55,66,57,33,41,55,26,71,46,58,29,78,58,72,71,57,60,34,53,82,74,86,69,65,64,50,54,44,65,63,30,38,51,47,34,40,52,72,75,45,55,81,74,59,88,65,80,48,56,71,49,46,54,48,50,62,37,51,76,80,48,61,62,38,76,47,58,71,88,81,49,90,44,69,72,49,73,42,38,65,40,34,15,81,38,98,82,40,85,53,27,35,72,83,48,94,94,40,73,36,75,77,44,62,68,89,56,71,6,51,52,54,54,52,52,50,36,33,76,70,67,76,46,77,69,53,73,68,57,28,41,76,38,48,53,36,82,74,5,46,18,28,49,34,47,48,43,41,56,56,41,46,80,79,74,61,77,35,43,40,59,87,43,75,67,50,24,53,47,43,21,49,55,24,50,79,71,73,44,79,65,75,37,61,87,44,74,68,52,47,53,50,57,77,65,32,76,38,42,70,85,66,70,65,73,41,73,86,68,51,56,90,81,54,79,75,70,78,57,50,60,26,49,35,29,28,71,39,51,77,32,71,79,42,38,52,50,28,51,51,49,32,45,69,78,70,66,51,62,78,83,22,27,32,32,39,53,49,40,33,32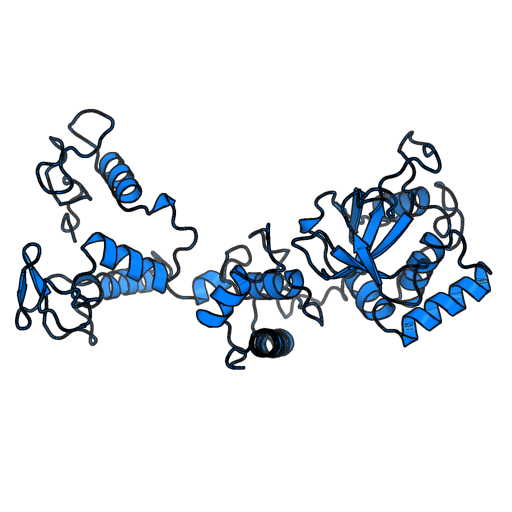,42,78,42,71,40,94,70,72,76,47,67,71,93,60,42,37,31,23,66,30,56,52,19,34,52,47,46,40,35,78,76,64,64,24,48,75,45,64,58,76,84,74,72,51,56,21,27,42,32,35,18,45,45,49,87,76,40,54,48,98,86,69,46,58,24,35,65,46,43,34,32,35,62,32,44,72,36,42,65,77,37,27,28,29,31,41,50,55,91,51,99,50,80,40,80,43,52,44,55,78,48,92,96,55,65,69,16,62,47,36,34,38,40,93

pLDDT: mean 80.73, std 16.03, range [28.89, 98.25]

Foldseek 3Di:
DQQLPPQQAAPLHNHGLQAFAPPPVGPPPVDDGPSDGSVRRVVSLCVVLPVVVDPDDALVNVLVSQDPSVHDLLCDPPPPAPHDNADACQAQAPHPRDDAWYAPDVRDIDRHHHDPDHHPNVVVVVCVVVVVDPHDLVVLLVPLLAQSFLLLVLVLLQLLQFPPRDQSASDLDPVQLVSLLVQCVVVVHDSPSDCDPVSSVCSVPPQSQDPPDSGGPDHDHDPPPPPPQFLLSLLLVQQVDLVSLVVLVVVCCVPVVDLVLQQLLSSVSSSVVSPHDDDQADDPQGGSSRFQVRVVCCCCVVVVWDKDQPPSPDGFSWKFFFDADPVAAGPVRHGGGPHIWTFNHAPGNNQQKTFTAGSPDSGTDIAHQDDDVVGDGHTGMTTTD

Nearest PDB structures (foldseek):
  5ao7-assembly1_A  TM=8.952E-01  e=4.903E+00  Pseudomonas aeruginosa
  5ao8-assembly1_A  TM=7.713E-01  e=4.903E+00  Pseudomonas aeruginosa
  4g54-assembly1_A  TM=5.525E-01  e=1.877E+00  Vibrio vulnificus
  1lbu-assembly1_A  TM=3.171E-01  e=1.009E+00  Streptomyces albus G
  4krt-assembly2_B  TM=2.237E-01  e=1.585E+00  Clostridium phage phiSM101

InterPro domains:
  IPR002477 Peptidoglycan binding-like [PF01471] (150-202)
  IPR036365 PGBD-like superfamily [SSF47090] (149-202)
  IPR036366 PGBD superfamily [G3DSA:1.10.101.10] (142-205)

Sequence (385 aa):
MESSFKFTRHLHNGDPLTSRTVNAPPGRPQGGQPPFTWKESAIDALEYDGATAIRSWDLPTVFWFLEGYNGWGYRTGLGRDTTPPCRSAYIYSGTNHYIKGKYVSDGVFDPNAVSAQVGCMAQLKELENRGLIRLSPSAIEDDPNQVGSVASWQNILNGCGYFPVLTICGEMDEETVSMTKKFQKDLGLEETGKVDLITWRAGLNHAKLPGWSNITPIVVGHGAIIEPRTVTQKLYNFYSKPNNYDKVYADVMRWYGTTTNACVAFVTSALRLSGYTIPKEDHGYGNISLNTSALSHYLQDEKGWEKSTNVNDLLPGDVVLTVGGQFGQDRDGVLIPNHVYMFAGWSDRANHIAWVIDNQGKYRHTRHTNAIPGGKSAFAYFLRA